Protein 4DZZ (pdb70)

Sequence (412 aa):
MKVISFLNPKGGSGKTTAVINIATALSRSGYNIAVVDTDPQMSLTNWSKAGKAAFDVFTAASEKDVYGIRKDLADYDFAIVDGAGSLSVITSAAVMVSDLVIIPVTPSPLDFSAAGSVVTVLEAQAYSRKVEARFLITRKIEMATMLNVLKESIKDTGVKAFRTAITQRQVYVKSILDGDSVFESSDGAAKGEIEILTKEIVRIFEMKVISFLNPKGGSGKTTAVINIATALSRSGYNIAVVDTDPQMSLTNWSKAGKAAFDVFTAASEKDVYGIRKDLADYDFAIVDGAGSLSVITSAAVMVSDLVIIPVTPSPLDFSAAGSVVTVLEAQAYSRKVEARFLITRKIEMATMLNVLKESIKDTGVKAFRTAITQRQVYVKSILDGDSVFESSDGAAKGEIEILTKEIVRIFE

Nearest PDB structures (foldseek):
  4dzz-assembly3_A  TM=1.005E+00  e=1.634E-41  Escherichia coli
  4e03-assembly3_A  TM=9.785E-01  e=1.106E-36  Escherichia coli
  4e07-assembly3_A  TM=9.791E-01  e=2.335E-35  Escherichia coli
  4e09-assembly1_A-2  TM=9.765E-01  e=1.209E-33  Escherichia coli
  8jmj-assembly1_B  TM=8.340E-01  e=1.882E-10  Helicobacter pylori 26695

Radius of gyration: 25.48 Å; Cα contacts (8 Å, |Δi|>4): 798; chains: 2; bounding box: 50×49×77 Å

InterPro domains:
  IPR002586 CobQ/CobB/MinD/ParA nucleotide binding domain [PF01656] (4-180)
  IPR027417 P-loop containing nucleoside triphosphate hydrolase [G3DSA:3.40.50.300] (1-206)
  IPR027417 P-loop containing nucleoside triphosphate hydrolase [SSF52540] (1-204)
  IPR050678 DNA Partitioning ATPase [PTHR13696] (1-52)

Foldseek 3Di:
DAEEEADFLDPPLCQLLLCQLLQQLCLVVPFAEEEEEAEPVCLNVVLCVLVPGSYHYHYDPDLVSLQCCCVVVVVGPYYYYRDYNDPDSNVLSSLQRHLEYEYRGELDLVRVVRSVVSLVSQVPDDPVRRHQYAYAYEQAEPVDDDSVSSVVSCVVSVHYYQPFHQYNDCLSVVQSVSSHHSVPPPPPPNSVSSNVSSVSVVVVVD/DAEEEADFLAPPLCQLLLVQLLQQLVVVVVFAEEEEEAEPVCLNVVLCVLVAGSYHYHYDPDLVSLLCCCPVVVVGPYYYYRDYNDDDPNVLSSQVRHQEYEYRHELPPVGVVRSVVVLVSQVVDDPVVGHHYAYAYEEADPPDPSVVVVQVVQVVRVHYHQPQHQYDDCLSVVQSVSSHHSVVDPDCPRSVSSNVSSVSVVVVVD

Solvent-accessible surface area: 18658 Å² total; per-residue (Å²): 63,90,0,3,0,1,3,4,27,80,54,48,2,13,19,29,31,0,0,0,0,2,0,6,6,0,22,153,80,65,67,89,6,0,0,5,1,8,28,100,132,65,56,0,10,78,18,22,154,54,67,111,32,62,16,72,43,71,59,14,95,46,63,161,71,0,108,23,3,103,176,110,7,55,135,42,56,10,0,0,0,1,4,7,51,56,87,49,87,22,11,49,0,0,6,126,12,11,38,0,0,0,0,0,3,23,21,15,27,118,40,27,87,21,0,17,31,2,9,97,52,7,93,87,41,60,198,117,161,70,23,82,14,33,0,0,26,2,115,56,31,132,20,15,51,29,10,15,23,5,111,113,34,15,168,111,31,64,19,122,35,12,181,16,16,8,19,72,46,144,20,13,81,139,7,41,140,67,4,26,3,0,18,105,37,116,41,50,55,0,49,22,19,0,72,76,1,7,121,16,1,18,144,47,55,162,63,78,0,0,0,0,2,1,28,91,56,75,2,26,16,27,34,2,0,0,2,1,0,7,5,0,21,143,72,66,70,42,1,0,0,0,1,9,22,113,126,73,42,0,5,69,20,1,148,46,32,111,9,53,0,0,0,7,23,13,9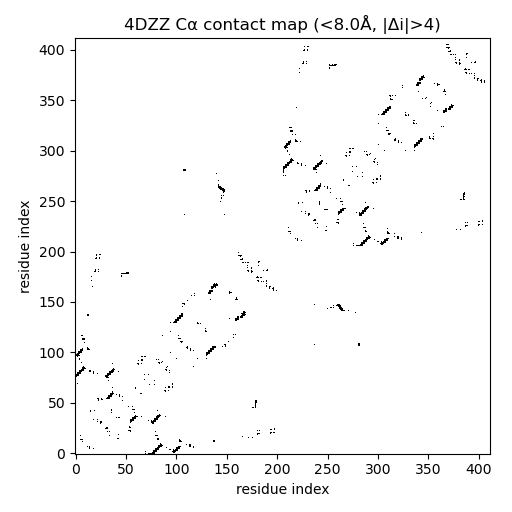6,42,61,136,13,0,108,19,0,95,180,71,1,50,50,14,58,14,0,0,0,1,1,5,46,51,86,51,88,24,9,44,0,1,9,124,12,12,38,0,0,0,0,4,0,26,36,55,90,154,6,46,81,23,0,20,33,1,11,99,48,0,86,85,51,56,221,113,194,82,16,77,6,36,0,2,6,24,34,140,90,93,163,36,104,102,1,78,89,8,65,100,31,4,146,125,32,62,6,130,31,10,189,15,16,11,22,98,60,135,24,12,82,138,7,47,146,78,7,24,2,0,18,98,37,115,36,54,57,0,52,21,22,1,81,94,0,3,136,19,0,23,169,46,53,137

Secondary structure (DSSP, 8-state):
-EEEEE--SSTTSSHHHHHHHHHHHHHHTT--EEEEE--TT-HHHHHHTTS--SSEEEE--SHHHHHTHHHHTTTSSEEEEEP-SSSSHHHHHHHHH-SEEEEEE-S-TTTHHHHHHHHHHHTTS-GGGPPEEEEEE-SB-TTEEEEHHHHHHHHHHT--B-SS--B--HHHHHHHHTT--GGGSS-HHHHHHHHHHHHHHHHHH-/-EEEEE--SSTTSSHHHHHHHHHHHHHHTT--EEEEE--TT-HHHHHGGG---SSEEEE--SHHHHHTHHHHTTTSSEEEEEP-SS-SHHHHHHHHH-SEEEEEE-S-HHHHHHHHHHHHHHTTS-TTTPPEEEEEEEES-TT-HHHHHHHHHHHHSS-PBPSS-EE--THHHHHHHTT--GGGTT-TTHHHHHHHHHHHHHHHH-

B-factor: mean 35.63, std 11.97, range [14.64, 93.08]

Structure (mmCIF, N/CA/C/O backbone):
data_4DZZ
#
_entry.id   4DZZ
#
_cell.length_a   39.500
_cell.length_b   78.300
_cell.length_c   68.500
_cell.angle_alpha   90.00
_cell.angle_beta   93.00
_cell.angle_gamma   90.00
#
_symmetry.space_group_name_H-M   'P 1 21 1'
#
loop_
_entity.id
_entity.type
_entity.pdbx_description
1 polymer 'Plasmid partitioning protein ParF'
2 non-polymer "ADENOSINE-5'-DIPHOSPHATE"
3 non-polymer 'MAGNESIUM ION'
4 water water
#
loop_
_atom_site.group_PDB
_atom_site.id
_atom_site.type_symbol
_atom_site.label_atom_id
_atom_site.label_alt_id
_atom_site.label_comp_id
_atom_site.label_asym_id
_atom_site.label_entity_id
_atom_site.label_seq_id
_atom_site.pdbx_PDB_ins_code
_atom_site.Cartn_x
_atom_site.Cartn_y
_atom_site.Cartn_z
_atom_site.occupancy
_atom_site.B_iso_or_equiv
_atom_site.auth_seq_id
_atom_site.auth_comp_id
_atom_site.auth_asym_id
_atom_site.auth_atom_id
_atom_site.pdbx_PDB_model_num
ATOM 1 N N . MET A 1 1 ? 16.395 42.751 1.660 1.00 31.48 1 MET A N 1
ATOM 2 C CA . MET A 1 1 ? 16.859 41.788 2.701 1.00 30.99 1 MET A CA 1
ATOM 3 C C . MET A 1 1 ? 16.666 42.391 4.095 1.00 31.24 1 MET A C 1
ATOM 4 O O . MET A 1 1 ? 16.831 43.593 4.288 1.00 34.34 1 MET A O 1
ATOM 9 N N . LYS A 1 2 ? 16.286 41.556 5.056 1.00 29.87 2 LYS A N 1
ATOM 10 C CA . LYS A 1 2 ? 16.091 42.024 6.427 1.00 27.24 2 LYS A CA 1
ATOM 11 C C . LYS A 1 2 ? 17.045 41.283 7.369 1.00 27.91 2 LYS A C 1
ATOM 12 O O . LYS A 1 2 ? 17.229 40.070 7.245 1.00 26.13 2 LYS A O 1
ATOM 18 N N . VAL A 1 3 ? 17.643 42.015 8.306 1.00 23.45 3 VAL A N 1
ATOM 19 C CA . VAL A 1 3 ? 18.580 41.429 9.261 1.00 23.08 3 VAL A CA 1
ATOM 20 C C . VAL A 1 3 ? 17.962 41.303 10.636 1.00 20.80 3 VAL A C 1
ATOM 21 O O . VAL A 1 3 ? 17.480 42.284 11.200 1.00 19.25 3 VAL A O 1
ATOM 25 N N . ILE A 1 4 ? 17.994 40.089 11.172 1.00 19.58 4 ILE A N 1
ATOM 26 C CA . ILE A 1 4 ? 17.447 39.803 12.491 1.00 19.36 4 ILE A CA 1
ATOM 27 C C . ILE A 1 4 ? 18.555 39.223 13.364 1.00 22.52 4 ILE A C 1
ATOM 28 O O . ILE A 1 4 ? 19.172 38.235 12.996 1.00 22.05 4 ILE A O 1
ATOM 33 N N . SER A 1 5 ? 18.809 39.834 14.516 1.00 18.96 5 SER A N 1
ATOM 34 C CA . SER A 1 5 ? 19.846 39.319 15.396 1.00 18.99 5 SER A CA 1
ATOM 35 C C . SER A 1 5 ? 19.269 38.834 16.717 1.00 19.86 5 SER A C 1
ATOM 36 O O . SER A 1 5 ? 18.323 39.423 17.249 1.00 20.49 5 SER A O 1
ATOM 39 N N . PHE A 1 6 ? 19.832 37.743 17.228 1.00 17.45 6 PHE A N 1
ATOM 40 C CA . PHE A 1 6 ? 19.425 37.173 18.511 1.00 17.98 6 PHE A CA 1
ATOM 41 C C . PHE A 1 6 ? 20.565 37.499 19.462 1.00 19.36 6 PHE A C 1
ATOM 42 O O . PHE A 1 6 ? 21.604 36.841 19.443 1.00 19.41 6 PHE A O 1
ATOM 50 N N . LEU A 1 7 ? 20.340 38.511 20.298 1.00 17.42 7 LEU A N 1
ATOM 51 C CA . LEU A 1 7 ? 21.357 39.012 21.209 1.00 20.56 7 LEU A CA 1
ATOM 52 C C . LEU A 1 7 ? 21.031 38.960 22.698 1.00 15.31 7 LEU A C 1
ATOM 53 O O . LEU A 1 7 ? 19.939 39.321 23.135 1.00 16.14 7 LEU A O 1
ATOM 58 N N . ASN A 1 8 ? 22.016 38.502 23.461 1.00 21.12 8 ASN A N 1
ATOM 59 C CA . ASN A 1 8 ? 21.967 38.408 24.913 1.00 20.19 8 ASN A CA 1
ATOM 60 C C . ASN A 1 8 ? 23.280 37.746 25.310 1.00 22.24 8 ASN A C 1
ATOM 61 O O . ASN A 1 8 ? 23.492 36.554 25.054 1.00 21.53 8 ASN A O 1
ATOM 66 N N . PRO A 1 9 ? 24.179 38.511 25.943 1.00 23.88 9 PRO A N 1
ATOM 67 C CA . PRO A 1 9 ? 25.487 38.007 26.371 1.00 27.00 9 PRO A CA 1
ATOM 68 C C . PRO A 1 9 ? 25.431 36.804 27.306 1.00 28.59 9 PRO A C 1
ATOM 69 O O . PRO A 1 9 ? 26.403 36.062 27.435 1.00 28.64 9 PRO A O 1
ATOM 73 N N . LYS A 1 10 ? 24.286 36.606 27.946 1.00 28.59 10 LYS A N 1
ATOM 74 C CA . LYS A 1 10 ? 24.107 35.502 28.877 1.00 29.88 10 LYS A CA 1
ATOM 75 C C . LYS A 1 10 ? 24.150 34.141 28.183 1.00 28.91 10 LYS A C 1
ATOM 76 O O . LYS A 1 10 ? 23.315 33.841 27.335 1.00 22.75 10 LYS A O 1
ATOM 82 N N . GLY A 1 11 ? 25.131 33.322 28.544 1.00 28.59 11 GLY A N 1
ATOM 83 C CA . GLY A 1 11 ? 25.237 31.998 27.958 1.00 24.63 11 GLY A CA 1
ATOM 84 C C . GLY A 1 11 ? 24.054 31.151 28.394 1.00 26.83 11 GLY A C 1
ATOM 85 O O . GLY A 1 11 ? 23.593 31.254 29.531 1.00 26.23 11 GLY A O 1
ATOM 86 N N . GLY A 1 12 ? 23.554 30.319 27.487 1.00 28.03 12 GLY A N 1
ATOM 87 C CA . GLY A 1 12 ? 22.416 29.481 27.816 1.00 29.95 12 GLY A CA 1
ATOM 88 C C . GLY A 1 12 ? 21.073 30.199 27.793 1.00 28.20 12 GLY A C 1
ATOM 89 O O . GLY A 1 12 ? 20.089 29.686 28.327 1.00 28.60 12 GLY A O 1
ATOM 90 N N . SER A 1 13 ? 21.015 31.384 27.190 1.00 27.63 13 SER A N 1
ATOM 91 C CA . SER A 1 13 ? 19.748 32.107 27.124 1.00 24.02 13 SER A CA 1
ATOM 92 C C . SER A 1 13 ? 18.894 31.582 25.959 1.00 25.54 13 SER A C 1
ATOM 93 O O . SER A 1 13 ? 17.740 31.985 25.787 1.00 25.22 13 SER A O 1
ATOM 96 N N . GLY A 1 14 ? 19.461 30.666 25.176 1.00 23.59 14 GLY A N 1
ATOM 97 C CA . GLY A 1 14 ? 18.733 30.056 24.074 1.00 26.08 14 GLY A CA 1
ATOM 98 C C . GLY A 1 14 ? 18.883 30.661 22.692 1.00 24.99 14 GLY A C 1
ATOM 99 O O . GLY A 1 14 ? 18.086 30.364 21.802 1.00 25.76 14 GLY A O 1
ATOM 100 N N . LYS A 1 15 ? 19.895 31.503 22.508 1.00 23.28 15 LYS A N 1
ATOM 101 C CA . LYS A 1 15 ? 20.132 32.165 21.227 1.00 23.26 15 LYS A CA 1
ATOM 102 C C . LYS A 1 15 ? 20.269 31.178 20.058 1.00 22.64 15 LYS A C 1
ATOM 103 O O . LYS A 1 15 ? 19.481 31.194 19.115 1.00 18.77 15 LYS A O 1
ATOM 109 N N . THR A 1 16 ? 21.286 30.328 20.134 1.00 19.65 16 THR A N 1
ATOM 110 C CA . THR A 1 16 ? 21.554 29.360 19.066 1.00 24.79 16 THR A CA 1
ATOM 111 C C . THR A 1 16 ? 20.396 28.401 18.796 1.00 20.95 16 THR A C 1
ATOM 112 O O . THR A 1 16 ? 20.108 28.067 17.638 1.00 21.35 16 THR A O 1
ATOM 116 N N . THR A 1 17 ? 19.748 27.951 19.865 1.00 19.81 17 THR A N 1
ATOM 117 C CA . THR A 1 17 ? 18.613 27.047 19.734 1.00 21.59 17 THR A CA 1
ATOM 118 C C . THR A 1 17 ? 17.511 27.764 18.958 1.00 23.14 17 THR A C 1
ATOM 119 O O . THR A 1 17 ? 16.922 27.205 18.035 1.00 20.40 17 THR A O 1
ATOM 123 N N . ALA A 1 18 ? 17.229 29.006 19.337 1.00 17.72 18 ALA A N 1
ATOM 124 C CA . ALA A 1 18 ? 16.193 29.775 18.656 1.00 20.86 18 ALA A CA 1
ATOM 125 C C . ALA A 1 18 ? 16.560 29.993 17.189 1.00 20.93 18 ALA A C 1
ATOM 126 O O . ALA A 1 18 ? 15.743 29.760 16.297 1.00 26.98 18 ALA A O 1
ATOM 128 N N . VAL A 1 19 ? 17.795 30.421 16.936 1.00 19.64 19 VAL A N 1
ATOM 129 C CA . VAL A 1 19 ? 18.241 30.681 15.569 1.00 20.23 19 VAL A CA 1
ATOM 130 C C . VAL A 1 19 ? 18.055 29.482 14.630 1.00 21.98 19 VAL A C 1
ATOM 131 O O . VAL A 1 19 ? 17.436 29.603 13.581 1.00 25.65 19 VAL A O 1
ATOM 135 N N . ILE A 1 20 ? 18.590 28.334 15.015 1.00 19.75 20 ILE A N 1
ATOM 136 C CA . ILE A 1 20 ? 18.478 27.123 14.204 1.00 22.34 20 ILE A CA 1
ATOM 137 C C . ILE A 1 20 ? 17.038 26.759 13.825 1.00 24.11 20 ILE A C 1
ATOM 138 O O . ILE A 1 20 ? 16.720 26.560 12.646 1.00 24.44 20 ILE A O 1
ATOM 143 N N . ASN A 1 21 ? 16.168 26.660 14.822 1.00 25.15 21 ASN A N 1
ATOM 144 C CA . ASN A 1 21 ? 14.778 26.290 14.579 1.00 25.25 21 ASN A CA 1
ATOM 145 C C . ASN A 1 21 ? 13.938 27.340 13.844 1.00 27.15 21 ASN A C 1
ATOM 146 O O . ASN A 1 21 ? 13.105 26.992 13.008 1.00 26.79 21 ASN A O 1
ATOM 151 N N . ILE A 1 22 ? 14.151 28.620 14.145 1.00 24.81 22 ILE A N 1
ATOM 152 C CA . ILE A 1 22 ? 13.399 29.679 13.475 1.00 21.88 22 ILE A CA 1
ATOM 153 C C . ILE A 1 22 ? 13.919 29.827 12.040 1.00 25.61 22 ILE A C 1
ATOM 154 O O . ILE A 1 22 ? 13.144 30.059 11.109 1.00 28.06 22 ILE A O 1
ATOM 159 N N . ALA A 1 23 ? 15.230 29.701 11.859 1.00 22.97 23 ALA A N 1
ATOM 160 C CA . ALA A 1 23 ? 15.801 29.809 10.515 1.00 22.50 23 ALA A CA 1
ATOM 161 C C . ALA A 1 23 ? 15.241 28.678 9.652 1.00 27.56 23 ALA A C 1
ATOM 162 O O . ALA A 1 23 ? 14.966 28.860 8.459 1.00 27.67 23 ALA A O 1
ATOM 164 N N . THR A 1 24 ? 15.086 27.505 10.258 1.00 26.95 24 THR A N 1
ATOM 165 C CA . THR A 1 24 ? 14.553 26.352 9.543 1.00 27.94 24 THR A CA 1
ATOM 166 C C . THR A 1 24 ? 13.086 26.588 9.197 1.00 30.61 24 THR A C 1
ATOM 167 O O . THR A 1 24 ? 12.646 26.299 8.082 1.00 30.87 24 THR A O 1
ATOM 171 N N . ALA A 1 25 ? 12.334 27.119 10.157 1.00 29.73 25 ALA A N 1
ATOM 172 C CA . ALA A 1 25 ? 10.924 27.405 9.935 1.00 31.73 25 ALA A CA 1
ATOM 173 C C . ALA A 1 25 ? 10.747 28.365 8.765 1.00 32.80 25 ALA A C 1
ATOM 174 O O . ALA A 1 25 ? 9.841 28.195 7.942 1.00 33.04 25 ALA A O 1
ATOM 176 N N . LEU A 1 26 ? 11.604 29.382 8.693 1.00 31.85 26 LEU A N 1
ATOM 177 C CA . LEU A 1 26 ? 11.522 30.356 7.611 1.00 32.10 26 LEU A CA 1
ATOM 178 C C . LEU A 1 26 ? 11.804 29.705 6.255 1.00 33.14 26 LEU A C 1
ATOM 179 O O . LEU A 1 26 ? 11.093 29.961 5.279 1.00 29.58 26 LEU A O 1
ATOM 184 N N . SER A 1 27 ? 12.836 28.863 6.198 1.00 32.82 27 SER A N 1
ATOM 185 C CA . SER A 1 27 ? 13.202 28.179 4.958 1.00 32.18 27 SER A CA 1
ATOM 186 C C . SER A 1 27 ? 12.070 27.272 4.489 1.00 34.91 27 SER A C 1
ATOM 187 O O . SER A 1 27 ? 11.785 27.192 3.293 1.00 32.94 27 SER A O 1
ATOM 190 N N . ARG A 1 28 ? 11.433 26.589 5.438 1.00 31.44 28 ARG A N 1
ATOM 191 C CA . ARG A 1 28 ? 10.326 25.690 5.126 1.00 36.09 28 ARG A CA 1
ATOM 192 C C . ARG A 1 28 ? 9.181 26.476 4.506 1.00 38.95 28 ARG A C 1
ATOM 193 O O . ARG A 1 28 ? 8.413 25.946 3.701 1.00 40.97 28 ARG A O 1
ATOM 201 N N . SER A 1 29 ? 9.071 27.745 4.883 1.00 36.07 29 SER A N 1
ATOM 202 C CA . SER A 1 29 ? 8.015 28.601 4.364 1.00 36.98 29 SER A CA 1
ATOM 203 C C . SER A 1 29 ? 8.354 29.219 3.008 1.00 41.44 29 SER A C 1
ATOM 204 O O . SER A 1 29 ? 7.580 30.015 2.471 1.00 39.04 29 SER A O 1
ATOM 207 N N . GLY A 1 30 ? 9.516 28.865 2.464 1.00 42.56 30 GLY A N 1
ATOM 208 C CA . GLY A 1 30 ? 9.892 29.377 1.157 1.00 38.94 30 GLY A CA 1
ATOM 209 C C . GLY A 1 30 ? 10.813 30.581 1.125 1.00 38.78 30 GLY A C 1
ATOM 210 O O . GLY A 1 30 ? 11.054 31.151 0.051 1.00 32.96 30 GLY A O 1
ATOM 211 N N . TYR A 1 31 ? 11.323 30.988 2.284 1.00 31.06 31 TYR A N 1
ATOM 212 C CA . TYR A 1 31 ? 12.231 32.127 2.318 1.00 34.05 31 TYR A CA 1
ATOM 213 C C . TYR A 1 31 ? 13.664 31.677 2.086 1.00 32.21 31 TYR A C 1
ATOM 214 O O . TYR A 1 31 ? 14.018 30.537 2.383 1.00 29.83 31 TYR A O 1
ATOM 223 N N . ASN A 1 32 ? 14.479 32.581 1.548 1.00 30.83 32 ASN A N 1
ATOM 224 C CA . ASN A 1 32 ? 15.891 32.306 1.306 1.00 29.24 32 ASN A CA 1
ATOM 225 C C . ASN A 1 32 ? 16.586 32.834 2.552 1.00 29.14 32 ASN A C 1
ATOM 226 O O . ASN A 1 32 ? 16.618 34.040 2.776 1.00 24.94 32 ASN A O 1
ATOM 231 N N . ILE A 1 33 ? 17.147 31.926 3.345 1.00 28.70 33 ILE A N 1
ATOM 232 C CA . ILE A 1 33 ? 17.787 32.294 4.602 1.00 28.64 33 ILE A CA 1
ATOM 233 C C . ILE A 1 33 ? 19.293 32.068 4.728 1.00 26.40 33 ILE A C 1
ATOM 234 O O . ILE A 1 33 ? 19.827 31.052 4.283 1.00 26.20 33 ILE A O 1
ATOM 239 N N . ALA A 1 34 ? 19.958 33.028 5.366 1.00 23.56 34 ALA A N 1
ATOM 240 C CA . ALA A 1 34 ? 21.388 32.968 5.641 1.00 21.72 34 ALA A CA 1
ATOM 241 C C . ALA A 1 34 ? 21.537 33.208 7.144 1.00 26.23 34 ALA A C 1
ATOM 242 O O . ALA A 1 34 ? 20.893 34.098 7.702 1.00 25.24 34 ALA A O 1
ATOM 244 N N . VAL A 1 35 ? 22.363 32.401 7.800 1.00 25.11 35 VAL A N 1
ATOM 245 C CA . VAL A 1 35 ? 22.606 32.547 9.228 1.00 27.49 35 VAL A CA 1
ATOM 246 C C . VAL A 1 35 ? 24.083 32.890 9.441 1.00 25.47 35 VAL A C 1
ATOM 247 O O . VAL A 1 35 ? 24.967 32.241 8.880 1.00 22.40 35 VAL A O 1
ATOM 251 N N . VAL A 1 36 ? 24.340 33.925 10.237 1.00 25.13 36 VAL A N 1
ATOM 252 C CA . VAL A 1 36 ? 25.696 34.356 10.527 1.00 24.14 36 VAL A CA 1
ATOM 253 C C . VAL A 1 36 ? 26.038 34.098 11.991 1.00 24.91 36 VAL A C 1
ATOM 254 O O . VAL A 1 36 ? 25.409 34.652 12.895 1.00 22.96 36 VAL A O 1
ATOM 258 N N . ASP A 1 37 ? 27.051 33.261 12.210 1.00 22.86 37 ASP A N 1
ATOM 259 C CA . ASP A 1 37 ? 27.510 32.914 13.553 1.00 23.88 37 ASP A CA 1
ATOM 260 C C . ASP A 1 37 ? 28.570 33.937 13.972 1.00 21.39 37 ASP A C 1
ATOM 261 O O . ASP A 1 37 ? 29.576 34.101 13.291 1.00 24.09 37 ASP A O 1
ATOM 266 N N . THR A 1 38 ? 28.349 34.634 15.081 1.00 21.64 38 THR A N 1
ATOM 267 C CA . THR A 1 38 ? 29.314 35.632 15.532 1.00 23.20 38 THR A CA 1
ATOM 268 C C . THR A 1 38 ? 29.952 35.218 16.845 1.00 27.05 38 THR A C 1
ATOM 269 O O . THR A 1 38 ? 30.758 35.954 17.417 1.00 29.47 38 THR A O 1
ATOM 273 N N . ASP A 1 39 ? 29.588 34.033 17.316 1.00 26.71 39 ASP A N 1
ATOM 274 C CA . ASP A 1 39 ? 30.116 33.515 18.571 1.00 30.01 39 ASP A CA 1
ATOM 275 C C . ASP A 1 39 ? 31.517 32.941 18.397 1.00 28.31 39 ASP A C 1
ATOM 276 O O . ASP A 1 39 ? 31.755 32.130 17.501 1.00 31.17 39 ASP A O 1
ATOM 281 N N . PRO A 1 40 ? 32.469 33.359 19.249 1.00 28.52 40 PRO A N 1
ATOM 282 C CA . PRO A 1 40 ? 33.846 32.859 19.168 1.00 34.25 40 PRO A CA 1
ATOM 283 C C . PRO A 1 40 ? 33.922 31.334 19.316 1.00 33.29 40 PRO A C 1
ATOM 284 O O . PRO A 1 40 ? 34.822 30.699 18.773 1.00 40.58 40 PRO A O 1
ATOM 288 N N . GLN A 1 41 ? 32.973 30.758 20.049 1.00 38.42 41 GLN A N 1
ATOM 289 C CA . GLN A 1 41 ? 32.921 29.310 20.271 1.00 39.18 41 GLN A CA 1
ATOM 290 C C . GLN A 1 41 ? 32.357 28.560 19.077 1.00 38.79 41 GLN A C 1
ATOM 291 O O . GLN A 1 41 ? 32.461 27.336 18.997 1.00 38.95 41 GLN A O 1
ATOM 297 N N . MET A 1 42 ? 31.729 29.296 18.168 1.00 34.68 42 MET A N 1
ATOM 298 C CA . MET A 1 42 ? 31.177 28.706 16.955 1.00 33.34 42 MET A CA 1
ATOM 299 C C . MET A 1 42 ? 30.206 27.544 17.159 1.00 33.78 42 MET A C 1
ATOM 300 O O . MET A 1 42 ? 30.257 26.562 16.423 1.00 32.53 42 MET A O 1
ATOM 305 N N . SER A 1 43 ? 29.310 27.652 18.136 1.00 31.83 43 SER A N 1
ATOM 306 C CA . SER A 1 43 ? 28.349 26.579 18.377 1.00 29.78 43 SER A CA 1
ATOM 307 C C . SER A 1 43 ? 27.514 26.281 17.139 1.00 30.17 43 SER A C 1
ATOM 308 O O . SER A 1 43 ? 27.361 25.129 16.755 1.00 27.51 43 SER A O 1
ATOM 311 N N . LEU A 1 44 ? 26.976 27.317 16.505 1.00 25.89 44 LEU A N 1
ATOM 312 C CA . LEU A 1 44 ? 26.142 27.107 15.325 1.00 26.78 44 LEU A CA 1
ATOM 313 C C . LEU A 1 44 ? 26.963 26.570 14.150 1.00 29.55 44 LEU A C 1
ATOM 314 O O . LEU A 1 44 ? 26.543 25.630 13.463 1.00 28.07 44 LEU A O 1
ATOM 319 N N . THR A 1 45 ? 28.128 27.171 13.928 1.00 23.38 45 THR A N 1
ATOM 320 C CA . THR A 1 45 ? 29.020 26.741 12.850 1.00 28.29 45 THR A CA 1
ATOM 321 C C . THR A 1 45 ? 29.312 25.242 12.970 1.00 28.89 45 THR A C 1
ATOM 322 O O . THR A 1 45 ? 29.177 24.495 12.001 1.00 32.88 45 THR A O 1
ATOM 326 N N . ASN A 1 46 ? 29.702 24.807 14.163 1.00 28.94 46 ASN A N 1
ATOM 327 C CA . ASN A 1 46 ? 29.995 23.398 14.383 1.00 36.68 46 ASN A CA 1
ATOM 328 C C . ASN A 1 46 ? 28.758 22.541 14.134 1.00 38.35 46 ASN A C 1
ATOM 329 O O . ASN A 1 46 ? 28.841 21.480 13.514 1.00 36.83 46 ASN A O 1
ATOM 334 N N . TRP A 1 47 ? 27.610 23.012 14.609 1.00 35.24 47 TRP A N 1
ATOM 335 C CA . TRP A 1 47 ? 26.358 22.290 14.416 1.00 32.52 47 TRP A CA 1
ATOM 336 C C . TRP A 1 47 ? 26.096 22.056 12.929 1.00 34.58 47 TRP A C 1
ATOM 337 O O . TRP A 1 47 ? 25.636 20.983 12.537 1.00 36.51 47 TRP A O 1
ATOM 348 N N . SER A 1 48 ? 26.388 23.058 12.101 1.00 34.68 48 SER A N 1
ATOM 349 C CA . SER A 1 48 ? 26.149 22.947 10.662 1.00 38.71 48 SER A CA 1
ATOM 350 C C . SER A 1 48 ? 27.151 22.046 9.947 1.00 39.91 48 SER A C 1
ATOM 351 O O . SER A 1 48 ? 26.960 21.710 8.781 1.00 35.97 48 SER A O 1
ATOM 354 N N . LYS A 1 49 ? 28.221 21.661 10.635 1.00 44.07 49 LYS A N 1
ATOM 355 C CA . LYS A 1 49 ? 29.223 20.805 10.014 1.00 48.30 49 LYS A CA 1
ATOM 356 C C . LYS A 1 49 ? 28.657 19.436 9.668 1.00 51.39 49 LYS A C 1
ATOM 357 O O . LYS A 1 49 ? 29.262 18.682 8.907 1.00 53.82 49 LYS A O 1
ATOM 363 N N . ALA A 1 50 ? 27.490 19.119 10.220 1.00 48.36 50 ALA A N 1
ATOM 364 C CA . ALA A 1 50 ? 26.847 17.846 9.932 1.00 51.45 50 ALA A CA 1
ATOM 365 C C . ALA A 1 50 ? 26.271 17.920 8.522 1.00 53.00 50 ALA A C 1
ATOM 366 O O . ALA A 1 50 ? 25.961 16.901 7.909 1.00 56.93 50 ALA A O 1
ATOM 368 N N . GLY A 1 51 ? 26.131 19.143 8.019 1.00 53.71 51 GLY A N 1
ATOM 369 C CA . GLY A 1 51 ? 25.610 19.357 6.680 1.00 50.45 51 GLY A CA 1
ATOM 370 C C . GLY A 1 51 ? 24.139 19.041 6.490 1.00 50.65 51 GLY A C 1
ATOM 371 O O . GLY A 1 51 ? 23.751 18.506 5.453 1.00 53.69 51 GLY A O 1
ATOM 372 N N . LYS A 1 52 ? 23.314 19.382 7.474 1.00 47.65 52 LYS A N 1
ATOM 373 C CA . LYS A 1 52 ? 21.885 19.107 7.386 1.00 44.39 52 LYS A CA 1
ATOM 374 C C . LYS A 1 52 ? 21.029 20.369 7.484 1.00 44.91 52 LYS A C 1
ATOM 375 O O . LYS A 1 52 ? 19.803 20.284 7.558 1.00 47.24 52 LYS A O 1
ATOM 381 N N . ALA A 1 53 ? 21.665 21.536 7.482 1.00 40.62 53 ALA A N 1
ATOM 382 C CA . ALA A 1 53 ? 20.926 22.791 7.590 1.00 37.80 53 ALA A CA 1
ATOM 383 C C . ALA A 1 53 ? 20.109 23.105 6.337 1.00 36.48 53 ALA A C 1
ATOM 384 O O . ALA A 1 53 ? 20.582 22.928 5.210 1.00 33.65 53 ALA A O 1
ATOM 386 N N . ALA A 1 54 ? 18.878 23.568 6.542 1.00 33.41 54 ALA A N 1
ATOM 387 C CA . ALA A 1 54 ? 17.992 23.923 5.437 1.00 36.25 54 ALA A CA 1
ATOM 388 C C . ALA A 1 54 ? 18.278 25.354 4.992 1.00 38.54 54 ALA A C 1
ATOM 389 O O . ALA A 1 54 ? 17.506 25.956 4.243 1.00 41.44 54 ALA A O 1
ATOM 391 N N . PHE A 1 55 ? 19.398 25.891 5.462 1.00 36.33 55 PHE A N 1
ATOM 392 C CA . PHE A 1 55 ? 19.800 27.249 5.129 1.00 31.58 55 PHE A CA 1
ATOM 393 C C . PHE A 1 55 ? 21.317 27.350 5.012 1.00 32.31 55 PHE A C 1
ATOM 394 O O . PHE A 1 55 ? 22.047 26.445 5.425 1.00 28.28 55 PHE A O 1
ATOM 402 N N . ASP A 1 56 ? 21.780 28.463 4.451 1.00 30.22 56 ASP A N 1
ATOM 403 C CA . ASP A 1 56 ? 23.205 28.711 4.272 1.00 27.65 56 ASP A CA 1
ATOM 404 C C . ASP A 1 56 ? 23.808 29.252 5.560 1.00 30.52 56 ASP A C 1
ATOM 405 O O . ASP A 1 56 ? 23.191 30.069 6.244 1.00 30.32 56 ASP A O 1
ATOM 410 N N . VAL A 1 57 ? 25.018 28.800 5.881 1.00 26.72 57 VAL A N 1
ATOM 411 C CA . VAL A 1 57 ? 25.694 29.220 7.101 1.00 23.71 57 VAL A CA 1
ATOM 412 C C . VAL A 1 57 ? 26.954 30.018 6.825 1.00 25.26 57 VAL A C 1
ATOM 413 O O . VAL A 1 57 ? 27.700 29.731 5.887 1.00 29.16 57 VAL A O 1
ATOM 417 N N . PHE A 1 58 ? 27.187 31.031 7.648 1.00 24.56 58 PHE A N 1
ATOM 418 C CA . PHE A 1 58 ? 28.352 31.884 7.508 1.00 21.92 58 PHE A CA 1
ATOM 419 C C . PHE A 1 58 ? 28.986 32.049 8.881 1.00 25.36 58 PHE A C 1
ATOM 420 O O . PHE A 1 58 ? 28.291 32.027 9.902 1.00 24.21 58 PHE A O 1
ATOM 428 N N . THR A 1 59 ? 30.307 32.185 8.914 1.00 24.70 59 THR A N 1
ATOM 429 C CA . THR A 1 59 ? 31.009 32.355 10.177 1.00 23.21 59 THR A CA 1
ATOM 430 C C . THR A 1 59 ? 31.727 33.705 10.201 1.00 26.43 59 THR A C 1
ATOM 431 O O . THR A 1 59 ? 32.670 33.923 9.438 1.00 24.88 59 THR A O 1
ATOM 435 N N . ALA A 1 60 ? 31.279 34.608 11.071 1.00 23.84 60 ALA A N 1
ATOM 436 C CA . ALA A 1 60 ? 31.908 35.925 11.176 1.00 27.64 60 ALA A CA 1
ATOM 437 C C . ALA A 1 60 ? 33.189 35.807 12.001 1.00 33.08 60 ALA A C 1
ATOM 438 O O . ALA A 1 60 ? 33.149 35.457 13.182 1.00 39.87 60 ALA A O 1
ATOM 440 N N . ALA A 1 61 ? 34.322 36.094 11.368 1.00 35.91 61 ALA A N 1
ATOM 441 C CA . ALA A 1 61 ? 35.624 36.005 12.020 1.00 38.16 61 ALA A CA 1
ATOM 442 C C . ALA A 1 61 ? 35.996 37.272 12.783 1.00 42.65 61 ALA A C 1
ATOM 443 O O . ALA A 1 61 ? 36.984 37.290 13.521 1.00 44.36 61 ALA A O 1
ATOM 445 N N . SER A 1 62 ? 35.211 38.329 12.595 1.00 35.64 62 SER A N 1
ATOM 446 C CA . SER A 1 62 ? 35.453 39.601 13.270 1.00 34.44 62 SER A CA 1
ATOM 447 C C . SER A 1 62 ? 34.277 40.517 13.004 1.00 33.32 62 SER A C 1
ATOM 448 O O . SER A 1 62 ? 33.376 40.170 12.237 1.00 32.37 62 SER A O 1
ATOM 451 N N . GLU A 1 63 ? 34.296 41.692 13.626 1.00 33.73 63 GLU A N 1
ATOM 452 C CA . GLU A 1 63 ? 33.223 42.658 13.457 1.00 32.52 63 GLU A CA 1
ATOM 453 C C . GLU A 1 63 ? 33.110 43.109 12.005 1.00 34.17 63 GLU A C 1
ATOM 454 O O . GLU A 1 63 ? 32.018 43.425 11.528 1.00 31.31 63 GLU A O 1
ATOM 460 N N . LYS A 1 64 ? 34.231 43.134 11.293 1.00 33.13 64 LYS A N 1
ATOM 461 C CA . LYS A 1 64 ? 34.197 43.542 9.895 1.00 32.02 64 LYS A CA 1
ATOM 462 C C . LYS A 1 64 ? 33.266 42.656 9.061 1.00 32.44 64 LYS A C 1
ATOM 463 O O . LYS A 1 64 ? 32.597 43.143 8.152 1.00 27.23 64 LYS A O 1
ATOM 469 N N . ASP A 1 65 ? 33.219 41.360 9.364 1.00 30.28 65 ASP A N 1
ATOM 470 C CA . ASP A 1 65 ? 32.344 40.456 8.619 1.00 28.24 65 ASP A CA 1
ATOM 471 C C . ASP A 1 65 ? 30.873 40.762 8.858 1.00 27.96 65 ASP A C 1
ATOM 472 O O . ASP A 1 65 ? 30.023 40.481 8.011 1.00 31.41 65 ASP A O 1
ATOM 477 N N . VAL A 1 66 ? 30.575 41.320 10.024 1.00 24.33 66 VAL A N 1
ATOM 478 C CA . VAL A 1 66 ? 29.206 41.672 10.374 1.00 26.93 66 VAL A CA 1
ATOM 479 C C . VAL A 1 66 ? 28.789 42.955 9.647 1.00 28.90 66 VAL A C 1
ATOM 480 O O . VAL A 1 66 ? 27.646 43.078 9.198 1.00 25.81 66 VAL A O 1
ATOM 484 N N . TYR A 1 67 ? 29.717 43.902 9.519 1.00 33.42 67 TYR A N 1
ATOM 485 C CA . TYR A 1 67 ? 29.430 45.157 8.824 1.00 31.81 67 TYR A CA 1
ATOM 486 C C . TYR A 1 67 ? 29.039 44.920 7.373 1.00 31.90 67 TYR A C 1
ATOM 487 O O . TYR A 1 67 ? 28.129 45.564 6.858 1.00 41.56 67 TYR A O 1
ATOM 496 N N . GLY A 1 68 ? 29.727 43.990 6.719 1.00 32.67 68 GLY A N 1
ATOM 497 C CA . GLY A 1 68 ? 29.452 43.710 5.325 1.00 31.12 68 GLY A CA 1
ATOM 498 C C . GLY A 1 68 ? 28.273 42.793 5.090 1.00 29.39 68 GLY A C 1
ATOM 499 O O . GLY A 1 68 ? 28.053 42.350 3.963 1.00 33.69 68 GLY A O 1
ATOM 500 N N . ILE A 1 69 ? 27.507 42.508 6.138 1.00 29.92 69 ILE A N 1
ATOM 501 C CA . ILE A 1 69 ? 26.358 41.622 6.005 1.00 30.41 69 ILE A CA 1
ATOM 502 C C . ILE A 1 69 ? 25.354 42.105 4.959 1.00 26.58 69 ILE A C 1
ATOM 503 O O . ILE A 1 69 ? 24.903 41.325 4.125 1.00 30.54 69 ILE A O 1
ATOM 508 N N . ARG A 1 70 ? 25.017 43.389 4.988 1.00 30.39 70 ARG A N 1
ATOM 509 C CA . ARG A 1 70 ? 24.047 43.931 4.037 1.00 31.21 70 ARG A CA 1
ATOM 510 C C . ARG A 1 70 ? 24.510 43.897 2.580 1.00 37.01 70 ARG A C 1
ATOM 511 O O . ARG A 1 70 ? 23.695 43.939 1.661 1.00 38.45 70 ARG A O 1
ATOM 519 N N . LYS A 1 71 ? 25.816 43.816 2.365 1.00 39.00 71 LYS A N 1
ATOM 520 C CA . LYS A 1 71 ? 26.346 43.766 1.009 1.00 41.66 71 LYS A CA 1
ATOM 521 C C . LYS A 1 71 ? 26.519 42.312 0.572 1.00 39.16 71 LYS A C 1
ATOM 522 O O . LYS A 1 71 ? 26.090 41.923 -0.514 1.00 37.13 71 LYS A O 1
ATOM 528 N N . ASP A 1 72 ? 27.141 41.518 1.438 1.00 36.33 72 ASP A N 1
ATOM 529 C CA . ASP A 1 72 ? 27.395 40.107 1.170 1.00 38.95 72 ASP A CA 1
ATOM 530 C C . ASP A 1 72 ? 26.147 39.231 1.100 1.00 33.14 72 ASP A C 1
ATOM 531 O O . ASP A 1 72 ? 26.091 38.287 0.310 1.00 31.47 72 ASP A O 1
ATOM 536 N N . LEU A 1 73 ? 25.148 39.529 1.923 1.00 31.72 73 LEU A N 1
ATOM 537 C CA . LEU A 1 73 ? 23.942 38.703 1.934 1.00 32.75 73 LEU A CA 1
ATOM 538 C C . LEU A 1 73 ? 22.696 39.409 1.383 1.00 33.64 73 LEU A C 1
ATOM 539 O O . LEU A 1 73 ? 21.562 39.057 1.719 1.00 32.33 73 LEU A O 1
ATOM 544 N N . ALA A 1 74 ? 22.910 40.390 0.512 1.00 32.80 74 ALA A N 1
ATOM 545 C CA . ALA A 1 74 ? 21.806 41.142 -0.079 1.00 35.91 74 ALA A CA 1
ATOM 546 C C . ALA A 1 74 ? 20.818 40.280 -0.869 1.00 33.98 74 ALA A C 1
ATOM 547 O O . ALA A 1 74 ? 19.646 40.639 -0.995 1.00 34.67 74 ALA A O 1
ATOM 549 N N . ASP A 1 75 ? 21.287 39.153 -1.400 1.00 38.34 75 ASP A N 1
ATOM 550 C CA . ASP A 1 75 ? 20.432 38.266 -2.190 1.00 37.78 75 ASP A CA 1
ATOM 551 C C . ASP A 1 75 ? 19.413 37.471 -1.369 1.00 33.90 75 ASP A C 1
ATOM 552 O O . ASP A 1 75 ? 18.417 36.997 -1.910 1.00 35.73 75 ASP A O 1
ATOM 557 N N . TYR A 1 76 ? 19.658 37.332 -0.070 1.00 30.62 76 TYR A N 1
ATOM 558 C CA . TYR A 1 76 ? 18.755 36.592 0.815 1.00 28.88 76 TYR A CA 1
ATOM 559 C C . TYR A 1 76 ? 17.557 37.421 1.270 1.00 30.23 76 TYR A C 1
ATOM 560 O O . TYR A 1 76 ? 17.560 38.650 1.177 1.00 32.40 76 TYR A O 1
ATOM 569 N N . ASP A 1 77 ? 16.534 36.739 1.771 1.00 30.19 77 ASP A N 1
ATOM 570 C CA . ASP A 1 77 ? 15.336 37.402 2.268 1.00 31.38 77 ASP A CA 1
ATOM 571 C C . ASP A 1 77 ? 15.592 37.863 3.702 1.00 27.42 77 ASP A C 1
ATOM 572 O O . ASP A 1 77 ? 15.202 38.961 4.095 1.00 24.75 77 ASP A O 1
ATOM 577 N N . PHE A 1 78 ? 16.252 37.004 4.474 1.00 25.51 78 PHE A N 1
ATOM 578 C CA . PHE A 1 78 ? 16.602 37.291 5.858 1.00 24.29 78 PHE A CA 1
ATOM 579 C C . PHE A 1 78 ? 18.013 36.806 6.180 1.00 25.03 78 PHE A C 1
ATOM 580 O O . PHE A 1 78 ? 18.419 35.722 5.758 1.00 23.67 78 PHE A O 1
ATOM 588 N N . ALA A 1 79 ? 18.754 37.622 6.922 1.00 21.76 79 ALA A N 1
ATOM 589 C CA . ALA A 1 79 ? 20.085 37.259 7.385 1.00 22.10 79 ALA A CA 1
ATOM 590 C C . ALA A 1 79 ? 19.897 37.226 8.910 1.00 24.25 79 ALA A C 1
ATOM 591 O O . ALA A 1 79 ? 19.606 38.253 9.527 1.00 26.77 79 ALA A O 1
ATOM 593 N N . ILE A 1 80 ? 20.033 36.045 9.508 1.00 20.03 80 ILE A N 1
ATOM 594 C CA . ILE A 1 80 ? 19.846 35.890 10.948 1.00 19.24 80 ILE A CA 1
ATOM 595 C C . ILE A 1 80 ? 21.186 35.777 11.666 1.00 25.20 80 ILE A C 1
ATOM 596 O O . ILE A 1 80 ? 21.978 34.875 11.391 1.00 22.54 80 ILE A O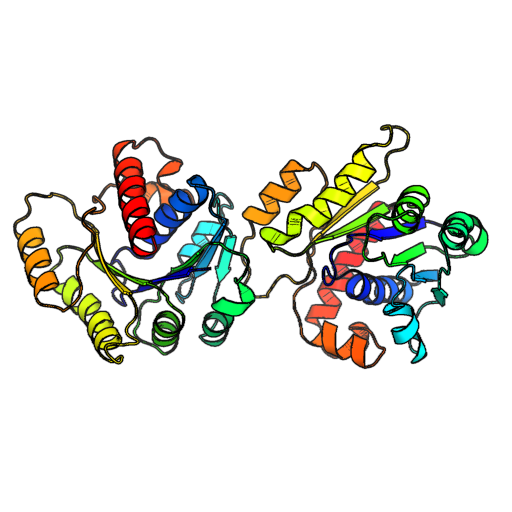 1
ATOM 601 N N . VAL A 1 81 ? 21.420 36.693 12.599 1.00 21.52 81 VAL A N 1
ATOM 602 C CA . VAL A 1 81 ? 22.662 36.727 13.358 1.00 22.75 81 VAL A CA 1
ATOM 603 C C . VAL A 1 81 ? 22.580 36.040 14.721 1.00 23.06 81 VAL A C 1
ATOM 604 O O . VAL A 1 81 ? 21.723 36.370 15.549 1.00 24.19 81 VAL A O 1
ATOM 608 N N . ASP A 1 82 ? 23.474 35.079 14.952 1.00 20.94 82 ASP A N 1
ATOM 609 C CA . ASP A 1 82 ? 23.520 34.367 16.231 1.00 19.98 82 ASP A CA 1
ATOM 610 C C . ASP A 1 82 ? 24.552 35.115 17.081 1.00 16.58 82 ASP A C 1
ATOM 611 O O . ASP A 1 82 ? 25.716 35.204 16.690 1.00 20.33 82 ASP A O 1
ATOM 616 N N . GLY A 1 83 ? 24.114 35.644 18.225 1.00 19.30 83 GLY A N 1
ATOM 617 C CA . GLY A 1 83 ? 24.974 36.440 19.094 1.00 20.89 83 GLY A CA 1
ATOM 618 C C . GLY A 1 83 ? 26.094 35.796 19.888 1.00 27.61 83 GLY A C 1
ATOM 619 O O . GLY A 1 83 ? 26.128 34.579 20.078 1.00 22.30 83 GLY A O 1
ATOM 620 N N . ALA A 1 84 ? 27.011 36.644 20.358 1.00 24.22 84 ALA A N 1
ATOM 621 C CA . ALA A 1 84 ? 28.171 36.218 21.141 1.00 29.58 84 ALA A CA 1
ATOM 622 C C . ALA A 1 84 ? 27.933 36.290 22.655 1.00 29.20 84 ALA A C 1
ATOM 623 O O . ALA A 1 84 ? 26.849 36.670 23.114 1.00 26.23 84 ALA A O 1
ATOM 625 N N . GLY A 1 85 ? 28.966 35.950 23.422 1.00 28.99 85 GLY A N 1
ATOM 626 C CA . GLY A 1 85 ? 28.849 35.933 24.869 1.00 29.33 85 GLY A CA 1
ATOM 627 C C . GLY A 1 85 ? 29.330 37.142 25.651 1.00 31.81 85 GLY A C 1
ATOM 628 O O . GLY A 1 85 ? 29.720 37.011 26.810 1.00 28.71 85 GLY A O 1
ATOM 629 N N . SER A 1 86 ? 29.297 38.319 25.037 1.00 30.51 86 SER A N 1
ATOM 630 C CA . SER A 1 86 ? 29.718 39.534 25.727 1.00 33.45 86 SER A CA 1
ATOM 631 C C . SER A 1 86 ? 29.291 40.772 24.955 1.00 28.23 86 SER A C 1
ATOM 632 O O . SER A 1 86 ? 28.988 40.701 23.771 1.00 34.42 86 SER A O 1
ATOM 635 N N . LEU A 1 87 ? 29.272 41.906 25.642 1.00 29.13 87 LEU A N 1
ATOM 636 C CA . LEU A 1 87 ? 28.903 43.171 25.025 1.00 33.05 87 LEU A CA 1
ATOM 637 C C . LEU A 1 87 ? 30.134 43.812 24.371 1.00 34.77 87 LEU A C 1
ATOM 638 O O . LEU A 1 87 ? 30.480 44.961 24.649 1.00 35.89 87 LEU A O 1
ATOM 643 N N . SER A 1 88 ? 30.791 43.059 23.500 1.00 33.65 88 SER A N 1
ATOM 644 C CA . SER A 1 88 ? 31.980 43.533 22.805 1.00 34.55 88 SER A CA 1
ATOM 645 C C . SER A 1 88 ? 31.625 44.269 21.518 1.00 30.95 88 SER A C 1
ATOM 646 O O . SER A 1 88 ? 30.465 44.581 21.259 1.00 30.97 88 SER A O 1
ATOM 649 N N . VAL A 1 89 ? 32.643 44.528 20.707 1.00 30.95 89 VAL A N 1
ATOM 650 C CA . VAL A 1 89 ? 32.464 45.227 19.439 1.00 30.28 89 VAL A CA 1
ATOM 651 C C . VAL A 1 89 ? 31.591 44.422 18.484 1.00 29.35 89 VAL A C 1
ATOM 652 O O . VAL A 1 89 ? 30.803 44.980 17.724 1.00 23.83 89 VAL A O 1
ATOM 656 N N . ILE A 1 90 ? 31.741 43.100 18.525 1.00 28.09 90 ILE A N 1
ATOM 657 C CA . ILE A 1 90 ? 30.971 42.224 17.650 1.00 28.61 90 ILE A CA 1
ATOM 658 C C . ILE A 1 90 ? 29.475 42.329 17.959 1.00 24.28 90 ILE A C 1
ATOM 659 O O . ILE A 1 90 ? 28.635 42.217 17.061 1.00 24.49 90 ILE A O 1
ATOM 664 N N . THR A 1 91 ? 29.143 42.534 19.230 1.00 22.33 91 THR A N 1
ATOM 665 C CA . THR A 1 91 ? 27.749 42.666 19.635 1.00 22.92 91 THR A CA 1
ATOM 666 C C . THR A 1 91 ? 27.180 43.990 19.146 1.00 21.87 91 THR A C 1
ATOM 667 O O . THR A 1 91 ? 26.062 44.037 18.621 1.00 21.22 91 THR A O 1
ATOM 671 N N . SER A 1 92 ? 27.951 45.065 19.311 1.00 20.76 92 SER A N 1
ATOM 672 C CA . SER A 1 92 ? 27.515 46.378 18.851 1.00 23.19 92 SER A CA 1
ATOM 673 C C . SER A 1 92 ? 27.347 46.347 17.334 1.00 22.31 92 SER A C 1
ATOM 674 O O . SER A 1 92 ? 26.415 46.946 16.790 1.00 25.95 92 SER A O 1
ATOM 677 N N . ALA A 1 93 ? 28.246 45.646 16.649 1.00 20.92 93 ALA A N 1
ATOM 678 C CA . ALA A 1 93 ? 28.172 45.547 15.192 1.00 23.28 93 ALA A CA 1
ATOM 679 C C . ALA A 1 93 ? 26.834 44.919 14.801 1.00 24.62 93 ALA A C 1
ATOM 680 O O . ALA A 1 93 ? 26.166 45.383 13.878 1.00 20.18 93 ALA A O 1
ATOM 682 N N . ALA A 1 94 ? 26.444 43.874 15.527 1.00 25.27 94 ALA A N 1
ATOM 683 C CA . ALA A 1 94 ? 25.184 43.180 15.255 1.00 28.70 94 ALA A CA 1
ATOM 684 C C . ALA A 1 94 ? 23.991 44.127 15.404 1.00 24.35 94 ALA A C 1
ATOM 685 O O . ALA A 1 94 ? 23.056 44.106 14.592 1.00 25.39 94 ALA A O 1
ATOM 687 N N . VAL A 1 95 ? 24.019 44.951 16.445 1.00 22.51 95 VAL A N 1
ATOM 688 C CA . VAL A 1 95 ? 22.937 45.898 16.679 1.00 24.78 95 VAL A CA 1
ATOM 689 C C . VAL A 1 95 ? 22.827 46.895 15.526 1.00 20.67 95 VAL A C 1
ATOM 690 O O . VAL A 1 95 ? 21.742 47.132 15.003 1.00 24.87 95 VAL A O 1
ATOM 694 N N . MET A 1 96 ? 23.958 47.466 15.126 1.00 26.00 96 MET A N 1
ATOM 695 C CA . MET A 1 96 ? 23.988 48.451 14.049 1.00 29.70 96 MET A CA 1
ATOM 696 C C . MET A 1 96 ? 23.472 47.967 12.686 1.00 28.03 96 MET A C 1
ATOM 697 O O . MET A 1 96 ? 22.859 48.743 11.955 1.00 26.86 96 MET A O 1
ATOM 702 N N . VAL A 1 97 ? 23.708 46.703 12.332 1.00 25.56 97 VAL A N 1
ATOM 703 C CA . VAL A 1 97 ? 23.241 46.209 11.029 1.00 26.65 97 VAL A CA 1
ATOM 704 C C . VAL A 1 97 ? 21.861 45.550 11.064 1.00 24.57 97 VAL A C 1
ATOM 705 O O . VAL A 1 97 ? 21.353 45.105 10.029 1.00 26.31 97 VAL A O 1
ATOM 709 N N . SER A 1 98 ? 21.255 45.496 12.249 1.00 22.42 98 SER A N 1
ATOM 710 C CA . SER A 1 98 ? 19.951 44.860 12.425 1.00 22.42 98 SER A CA 1
ATOM 711 C C . SER A 1 98 ? 18.735 45.689 12.040 1.00 27.12 98 SER A C 1
ATOM 712 O O . SER A 1 98 ? 18.749 46.917 12.117 1.00 28.38 98 SER A O 1
ATOM 715 N N . ASP A 1 99 ? 17.684 44.988 11.627 1.00 24.67 99 ASP A N 1
ATOM 716 C CA . ASP A 1 99 ? 16.405 45.610 11.313 1.00 27.41 99 ASP A CA 1
ATOM 717 C C . ASP A 1 99 ? 15.505 45.221 12.483 1.00 26.04 99 ASP A C 1
ATOM 718 O O . ASP A 1 99 ? 14.503 45.873 12.767 1.00 25.24 99 ASP A O 1
ATOM 723 N N . LEU A 1 100 ? 15.881 44.132 13.147 1.00 23.56 100 LEU A N 1
ATOM 724 C CA . LEU A 1 100 ? 15.138 43.642 14.302 1.00 19.42 100 LEU A CA 1
ATOM 725 C C . LEU A 1 100 ? 16.085 42.916 15.248 1.00 23.21 100 LEU A C 1
ATOM 726 O O . LEU A 1 100 ? 16.867 42.054 14.827 1.00 20.11 100 LEU A O 1
ATOM 731 N N . VAL A 1 101 ? 16.021 43.283 16.522 1.00 21.84 101 VAL A N 1
ATOM 732 C CA . VAL A 1 101 ? 16.832 42.646 17.541 1.00 20.25 101 VAL A CA 1
ATOM 733 C C . VAL A 1 101 ? 15.905 41.837 18.437 1.00 24.81 101 VAL A C 1
ATOM 734 O O . VAL A 1 101 ? 14.951 42.364 19.016 1.00 20.86 101 VAL A O 1
ATOM 738 N N . ILE A 1 102 ? 16.179 40.543 18.527 1.00 21.01 102 ILE A N 1
ATOM 739 C CA . ILE A 1 102 ? 15.396 39.661 19.366 1.00 20.48 102 ILE A CA 1
ATOM 740 C C . ILE A 1 102 ? 16.273 39.343 20.562 1.00 24.30 102 ILE A C 1
ATOM 741 O O . ILE A 1 102 ? 17.440 38.979 20.412 1.00 23.22 102 ILE A O 1
ATOM 746 N N . ILE A 1 103 ? 15.709 39.505 21.750 1.00 20.82 103 ILE A N 1
ATOM 747 C CA . ILE A 1 103 ? 16.446 39.247 22.974 1.00 22.38 103 ILE A CA 1
ATOM 748 C C . ILE A 1 103 ? 15.900 38.017 23.676 1.00 21.99 103 ILE A C 1
ATOM 749 O O . ILE A 1 103 ? 14.879 38.083 24.369 1.00 23.25 103 ILE A O 1
ATOM 754 N N . PRO A 1 104 ? 16.555 36.864 23.473 1.00 24.65 104 PRO A N 1
ATOM 755 C CA . PRO A 1 104 ? 16.105 35.633 24.120 1.00 26.70 104 PRO A CA 1
ATOM 756 C C . PRO A 1 104 ? 16.351 35.834 25.609 1.00 25.58 104 PRO A C 1
ATOM 757 O O . PRO A 1 104 ? 17.420 36.304 26.010 1.00 25.92 104 PRO A O 1
ATOM 761 N N . VAL A 1 105 ? 15.363 35.503 26.426 1.00 25.76 105 VAL A N 1
ATOM 762 C CA . VAL A 1 105 ? 15.499 35.653 27.869 1.00 26.35 105 VAL A CA 1
ATOM 763 C C . VAL A 1 105 ? 14.676 34.564 28.557 1.00 25.93 105 VAL A C 1
ATOM 764 O O . VAL A 1 105 ? 13.569 34.234 28.113 1.00 22.89 105 VAL A O 1
ATOM 768 N N . THR A 1 106 ? 15.229 33.971 29.610 1.00 21.20 106 THR A N 1
ATOM 769 C CA . THR A 1 106 ? 14.502 32.924 30.328 1.00 27.66 106 THR A CA 1
ATOM 770 C C . THR A 1 106 ? 13.761 33.589 31.482 1.00 22.83 106 THR A C 1
ATOM 771 O O . THR A 1 106 ? 13.974 34.770 31.758 1.00 21.14 106 THR A O 1
ATOM 775 N N . PRO A 1 107 ? 12.868 32.847 32.154 1.00 21.13 107 PRO A N 1
ATOM 776 C CA . PRO A 1 107 ? 12.086 33.368 33.283 1.00 23.68 107 PRO A CA 1
ATOM 777 C C . PRO A 1 107 ? 12.897 33.585 34.557 1.00 24.47 107 PRO A C 1
ATOM 778 O O . PRO A 1 107 ? 12.351 34.003 35.577 1.00 28.63 107 PRO A O 1
ATOM 782 N N . SER A 1 108 ? 14.192 33.295 34.502 1.00 23.61 108 SER A N 1
ATOM 783 C CA . SER A 1 108 ? 15.038 33.460 35.679 1.00 25.68 108 SER A CA 1
ATOM 784 C C . SER A 1 108 ? 15.100 34.896 36.167 1.00 28.95 108 SER A C 1
ATOM 785 O O . SER A 1 108 ? 15.571 35.785 35.460 1.00 29.83 108 SER A O 1
ATOM 788 N N . PRO A 1 109 ? 14.620 35.151 37.392 1.00 25.48 109 PRO A N 1
ATOM 789 C CA . PRO A 1 109 ? 14.674 36.527 37.888 1.00 31.89 109 PRO A CA 1
ATOM 790 C C . PRO A 1 109 ? 16.119 37.007 38.060 1.00 31.17 109 PRO A C 1
ATOM 791 O O . PRO A 1 109 ? 16.405 38.200 37.952 1.00 33.62 109 PRO A O 1
ATOM 795 N N . LEU A 1 110 ? 17.036 36.078 38.300 1.00 25.16 110 LEU A N 1
ATOM 796 C CA . LEU A 1 110 ? 18.432 36.462 38.494 1.00 32.61 110 LEU A CA 1
ATOM 797 C C . LEU A 1 110 ? 19.209 36.767 37.217 1.00 29.72 110 LEU A C 1
ATOM 798 O O . LEU A 1 110 ? 20.184 37.517 37.253 1.00 29.42 110 LEU A O 1
ATOM 803 N N . ASP A 1 111 ? 18.785 36.198 36.094 1.00 24.48 111 ASP A N 1
ATOM 804 C CA . ASP A 1 111 ? 19.484 36.430 34.835 1.00 26.27 111 ASP A CA 1
ATOM 805 C C . ASP A 1 111 ? 18.881 37.507 33.940 1.00 28.14 111 ASP A C 1
ATOM 806 O O . ASP A 1 111 ? 19.407 37.775 32.863 1.00 25.36 111 ASP A O 1
ATOM 811 N N . PHE A 1 112 ? 17.791 38.127 34.368 1.00 24.53 112 PHE A N 1
ATOM 812 C CA . PHE A 1 112 ? 17.178 39.138 33.521 1.00 29.22 112 PHE A CA 1
ATOM 813 C C . PHE A 1 112 ? 18.112 40.303 33.214 1.00 28.00 112 PHE A C 1
ATOM 814 O O . PHE A 1 112 ? 18.080 40.842 32.109 1.00 27.51 112 PHE A O 1
ATOM 822 N N . SER A 1 113 ? 18.942 40.681 34.184 1.00 27.23 113 SER A N 1
ATOM 823 C CA . SER A 1 113 ? 19.865 41.805 34.008 1.00 27.53 113 SER A CA 1
ATOM 824 C C . SER A 1 113 ? 20.696 41.731 32.725 1.00 27.23 113 SER A C 1
ATOM 825 O O . SER A 1 113 ? 21.025 42.760 32.129 1.00 27.29 113 SER A O 1
ATOM 828 N N . ALA A 1 114 ? 21.040 40.521 32.298 1.00 24.42 114 ALA A N 1
ATOM 829 C CA . ALA A 1 114 ? 21.821 40.350 31.073 1.00 22.89 114 ALA A CA 1
ATOM 830 C C . ALA A 1 114 ? 21.005 40.830 29.869 1.00 22.66 114 ALA A C 1
ATOM 831 O O . ALA A 1 114 ? 21.496 41.590 29.032 1.00 24.83 114 ALA A O 1
ATOM 833 N N . ALA A 1 115 ? 19.758 40.378 29.783 1.00 21.52 115 ALA A N 1
ATOM 834 C CA . ALA A 1 115 ? 18.872 40.774 28.690 1.00 22.48 115 ALA A CA 1
ATOM 835 C C . ALA A 1 115 ? 18.640 42.283 28.721 1.00 27.54 115 ALA A C 1
ATOM 836 O O . ALA A 1 115 ? 18.537 42.934 27.672 1.00 24.76 115 ALA A O 1
ATOM 838 N N . GLY A 1 116 ? 18.543 42.828 29.930 1.00 26.41 116 GLY A N 1
ATOM 839 C CA . GLY A 1 116 ? 18.327 44.255 30.092 1.00 27.38 116 GLY A CA 1
ATOM 840 C C . GLY A 1 116 ? 19.521 45.068 29.632 1.00 28.09 116 GLY A C 1
ATOM 841 O O . GLY A 1 116 ? 19.374 46.233 29.244 1.00 28.49 116 GLY A O 1
ATOM 842 N N . SER A 1 117 ? 20.709 44.469 29.667 1.00 25.92 117 SER A N 1
ATOM 843 C CA . SER A 1 117 ? 21.902 45.180 29.234 1.00 27.01 117 SER A CA 1
ATOM 844 C C . SER A 1 117 ? 21.851 45.417 27.728 1.00 27.32 117 SER A C 1
ATOM 845 O O . SER A 1 117 ? 22.394 46.405 27.232 1.00 24.84 117 SER A O 1
ATOM 848 N N . VAL A 1 118 ? 21.182 44.530 26.999 1.00 25.78 118 VAL A N 1
ATOM 849 C CA . VAL A 1 118 ? 21.075 44.708 25.556 1.00 20.69 118 VAL A CA 1
ATOM 850 C C . VAL A 1 118 ? 20.096 45.847 25.273 1.00 26.64 118 VAL A C 1
ATOM 851 O O . VAL A 1 118 ? 20.297 46.627 24.340 1.00 22.68 118 VAL A O 1
ATOM 855 N N . VAL A 1 119 ? 19.038 45.942 26.078 1.00 24.10 119 VAL A N 1
ATOM 856 C CA . VAL A 1 119 ? 18.052 47.007 25.901 1.00 23.93 119 VAL A CA 1
ATOM 857 C C . VAL A 1 119 ? 18.722 48.363 26.098 1.00 25.37 119 VAL A C 1
ATOM 858 O O . VAL A 1 119 ? 18.405 49.329 25.403 1.00 26.28 119 VAL A O 1
ATOM 862 N N . THR A 1 120 ? 19.653 48.426 27.045 1.00 24.39 120 THR A N 1
ATOM 863 C CA . THR A 1 120 ? 20.362 49.663 27.341 1.00 28.82 120 THR A CA 1
ATOM 864 C C . THR A 1 120 ? 21.109 50.143 26.109 1.00 31.59 120 THR A C 1
ATOM 865 O O . THR A 1 120 ? 21.109 51.333 25.800 1.00 32.99 120 THR A O 1
ATOM 869 N N . VAL A 1 121 ? 21.745 49.220 25.397 1.00 29.92 121 VAL A N 1
ATOM 870 C CA . VAL A 1 121 ? 22.461 49.601 24.193 1.00 28.09 121 VAL A CA 1
ATOM 871 C C . VAL A 1 121 ? 21.458 50.131 23.163 1.00 30.62 121 VAL A C 1
ATOM 872 O O . VAL A 1 121 ? 21.646 51.220 22.615 1.00 30.12 121 VAL A O 1
ATOM 876 N N . LEU A 1 122 ? 20.389 49.372 22.921 1.00 28.02 122 LEU A N 1
ATOM 877 C CA . LEU A 1 122 ? 19.364 49.764 21.952 1.00 29.94 122 LEU A CA 1
ATOM 878 C C . LEU A 1 122 ? 18.739 51.114 22.251 1.00 32.15 122 LEU A C 1
ATOM 879 O O . LEU A 1 122 ? 18.464 51.896 21.342 1.00 37.54 122 LEU A O 1
ATOM 884 N N . GLU A 1 123 ? 18.509 51.382 23.529 1.00 35.17 123 GLU A N 1
ATOM 885 C CA . GLU A 1 123 ? 17.883 52.627 23.947 1.00 38.35 123 GLU A CA 1
ATOM 886 C C . GLU A 1 123 ? 18.792 53.845 23.758 1.00 40.83 123 GLU A C 1
ATOM 887 O O . GLU A 1 123 ? 18.345 54.980 23.927 1.00 39.99 123 GLU A O 1
ATOM 893 N N . ALA A 1 124 ? 20.055 53.614 23.402 1.00 38.34 124 ALA A N 1
ATOM 894 C CA . ALA A 1 124 ? 21.018 54.707 23.215 1.00 40.30 124 ALA A CA 1
ATOM 895 C C . ALA A 1 124 ? 20.878 55.447 21.886 1.00 41.62 124 ALA A C 1
ATOM 896 O O . ALA A 1 124 ? 21.289 56.606 21.767 1.00 41.09 124 ALA A O 1
ATOM 898 N N . GLN A 1 125 ? 20.315 54.774 20.888 1.00 39.32 125 GLN A N 1
ATOM 899 C CA . GLN A 1 125 ? 20.134 55.372 19.570 1.00 44.04 125 GLN A CA 1
ATOM 900 C C . GLN A 1 125 ? 18.958 56.338 19.527 1.00 38.83 125 GLN A C 1
ATOM 901 O O . GLN A 1 125 ? 18.034 56.238 20.329 1.00 40.35 125 GLN A O 1
ATOM 907 N N . ALA A 1 126 ? 18.997 57.273 18.582 1.00 45.99 126 ALA A N 1
ATOM 908 C CA . ALA A 1 126 ? 17.927 58.255 18.430 1.00 45.10 126 ALA A CA 1
ATOM 909 C C . ALA A 1 126 ? 16.671 57.576 17.891 1.00 47.61 126 ALA A C 1
ATOM 910 O O . ALA A 1 126 ? 16.758 56.564 17.202 1.00 45.09 126 ALA A O 1
ATOM 912 N N . TYR A 1 127 ? 15.504 58.132 18.210 1.00 52.80 127 TYR A N 1
ATOM 913 C CA . TYR A 1 127 ? 14.242 57.560 17.749 1.00 56.52 127 TYR A CA 1
ATOM 914 C C . TYR A 1 127 ? 14.187 57.346 16.241 1.00 54.83 127 TYR A C 1
ATOM 915 O O . TYR A 1 127 ? 13.620 56.363 15.769 1.00 56.88 127 TYR A O 1
ATOM 924 N N . SER A 1 128 ? 14.782 58.262 15.487 1.00 54.45 128 SER A N 1
ATOM 925 C CA . SER A 1 128 ? 14.782 58.166 14.032 1.00 54.73 128 SER A CA 1
ATOM 926 C C . SER A 1 128 ? 15.694 57.054 13.529 1.00 53.51 128 SER A C 1
ATOM 927 O O . SER A 1 128 ? 15.682 56.715 12.345 1.00 54.78 128 SER A O 1
ATOM 930 N N . ARG A 1 129 ? 16.485 56.487 14.430 1.00 49.82 129 ARG A N 1
ATOM 931 C CA . ARG A 1 129 ? 17.398 55.412 14.062 1.00 50.20 129 ARG A CA 1
ATOM 932 C C . ARG A 1 129 ? 17.152 54.160 14.902 1.00 47.54 129 ARG A C 1
ATOM 933 O O . ARG A 1 129 ? 17.864 53.164 14.764 1.00 46.65 129 ARG A O 1
ATOM 941 N N . LYS A 1 130 ? 16.142 54.219 15.767 1.00 46.93 130 LYS A N 1
ATOM 942 C CA . LYS A 1 130 ? 15.788 53.106 16.647 1.00 45.85 130 LYS A CA 1
ATOM 943 C C . LYS A 1 130 ? 15.525 51.810 15.888 1.00 38.57 130 LYS A C 1
ATOM 944 O O . LYS A 1 130 ? 14.806 51.797 14.894 1.00 38.69 130 LYS A O 1
ATOM 950 N N . VAL A 1 131 ? 16.112 50.717 16.361 1.00 34.14 131 VAL A N 1
ATOM 951 C CA . VAL A 1 131 ? 15.905 49.425 15.724 1.00 31.11 131 VAL A CA 1
ATOM 952 C C . VAL A 1 131 ? 14.698 48.764 16.392 1.00 26.96 131 VAL A C 1
ATOM 953 O O . VAL A 1 131 ? 14.455 48.966 17.581 1.00 27.46 131 VAL A O 1
ATOM 957 N N . GLU A 1 132 ? 13.927 48.003 15.622 1.00 27.09 132 GLU A N 1
ATOM 958 C CA . GLU A 1 132 ? 12.754 47.303 16.148 1.00 26.63 132 GLU A CA 1
ATOM 959 C C . GLU A 1 132 ? 13.312 46.261 17.117 1.00 26.54 132 GLU A C 1
ATOM 960 O O . GLU A 1 132 ? 14.367 45.691 16.854 1.00 26.20 132 GLU A O 1
ATOM 966 N N . ALA A 1 133 ? 12.623 46.012 18.229 1.00 25.18 133 ALA A N 1
ATOM 967 C CA . ALA A 1 133 ? 13.114 45.046 19.210 1.00 23.48 133 ALA A CA 1
ATOM 968 C C . ALA A 1 133 ? 12.014 44.270 19.912 1.00 23.43 133 ALA A C 1
ATOM 969 O O . ALA A 1 133 ? 10.914 44.780 20.134 1.00 28.03 133 ALA A O 1
ATOM 971 N N . ARG A 1 134 ? 12.310 43.025 20.260 1.00 23.45 134 ARG A N 1
ATOM 972 C CA . ARG A 1 134 ? 11.348 42.179 20.953 1.00 23.07 134 ARG A CA 1
ATOM 973 C C . ARG A 1 134 ? 12.080 41.229 21.875 1.00 24.73 134 ARG A C 1
ATOM 974 O O . ARG A 1 134 ? 13.229 40.856 21.620 1.00 23.57 134 ARG A O 1
ATOM 982 N N . PHE A 1 135 ? 11.413 40.858 22.960 1.00 23.35 135 PHE A N 1
ATOM 983 C CA . PHE A 1 135 ? 11.958 39.877 23.877 1.00 23.13 135 PHE A CA 1
ATOM 984 C C . PHE A 1 135 ? 11.382 38.555 23.377 1.00 22.47 135 PHE A C 1
ATOM 985 O O . PHE A 1 135 ? 10.281 38.526 22.838 1.00 20.27 135 PHE A O 1
ATOM 993 N N . LEU A 1 136 ? 12.126 37.471 23.540 1.00 22.48 136 LEU A N 1
ATOM 994 C CA . LEU A 1 136 ? 11.625 36.157 23.160 1.00 19.57 136 LEU A CA 1
ATOM 995 C C . LEU A 1 136 ? 11.857 35.320 24.416 1.00 25.24 136 LEU A C 1
ATOM 996 O O . LEU A 1 136 ? 13.004 35.096 24.815 1.00 21.75 136 LEU A O 1
ATOM 1001 N N . ILE A 1 137 ? 10.769 34.905 25.064 1.00 25.36 137 ILE A N 1
ATOM 1002 C CA . ILE A 1 137 ? 10.866 34.103 26.283 1.00 22.46 137 ILE A CA 1
ATOM 1003 C C . ILE A 1 137 ? 11.274 32.675 25.913 1.00 21.19 137 ILE A C 1
ATOM 1004 O O . ILE A 1 137 ? 10.612 32.025 25.109 1.00 24.95 137 ILE A O 1
ATOM 1009 N N . THR A 1 138 ? 12.363 32.193 26.503 1.00 22.86 138 THR A N 1
ATOM 1010 C CA . THR A 1 138 ? 12.868 30.851 26.202 1.00 25.37 138 THR A CA 1
ATOM 1011 C C . THR A 1 138 ? 13.069 29.985 27.441 1.00 26.72 138 THR A C 1
ATOM 1012 O O . THR A 1 138 ? 13.101 30.478 28.560 1.00 25.88 138 THR A O 1
ATOM 1016 N N . ARG A 1 139 ? 13.234 28.686 27.210 1.00 27.48 139 ARG A N 1
ATOM 1017 C CA . ARG A 1 139 ? 13.457 27.722 28.278 1.00 23.37 139 ARG A CA 1
ATOM 1018 C C . ARG A 1 139 ? 12.391 27.825 29.371 1.00 26.00 139 ARG A C 1
ATOM 1019 O O . ARG A 1 139 ? 12.678 27.676 30.555 1.00 23.21 139 ARG A O 1
ATOM 1027 N N . LYS A 1 140 ? 11.155 28.080 28.959 1.00 22.26 140 LYS A N 1
ATOM 1028 C CA . LYS A 1 140 ? 10.040 28.171 29.898 1.00 25.01 140 LYS A CA 1
ATOM 1029 C C . LYS A 1 140 ? 9.570 26.747 30.202 1.00 25.81 140 LYS A C 1
ATOM 1030 O O . LYS A 1 140 ? 9.102 26.044 29.308 1.00 27.70 140 LYS A O 1
ATOM 1036 N N . ILE A 1 141 ? 9.701 26.317 31.455 1.00 27.15 141 ILE A N 1
ATOM 1037 C CA . ILE A 1 141 ? 9.288 24.959 31.813 1.00 29.83 141 ILE A CA 1
ATOM 1038 C C . ILE A 1 141 ? 7.792 24.761 31.572 1.00 28.08 141 ILE A C 1
ATOM 1039 O O . ILE A 1 141 ? 7.006 25.705 31.673 1.00 27.40 141 ILE A O 1
ATOM 1044 N N . GLU A 1 142 ? 7.401 23.528 31.263 1.00 29.59 142 GLU A N 1
ATOM 1045 C CA . GLU A 1 142 ? 6.004 23.224 30.976 1.00 32.67 142 GLU A CA 1
ATOM 1046 C C . GLU A 1 142 ? 4.984 23.531 32.064 1.00 29.19 142 GLU A C 1
ATOM 1047 O O . GLU A 1 142 ? 3.886 23.997 31.759 1.00 27.05 142 GLU A O 1
ATOM 1053 N N . MET A 1 143 ? 5.329 23.289 33.325 1.00 27.96 143 MET A N 1
ATOM 1054 C CA . MET A 1 143 ? 4.371 23.539 34.397 1.00 28.00 143 MET A CA 1
ATOM 1055 C C . MET A 1 143 ? 4.133 25.017 34.705 1.00 29.79 143 MET A C 1
ATOM 1056 O O . MET A 1 143 ? 3.291 25.357 35.544 1.00 25.21 143 MET A O 1
ATOM 1061 N N . ALA A 1 144 ? 4.862 25.898 34.024 1.00 28.62 144 ALA A N 1
ATOM 1062 C CA . ALA A 1 144 ? 4.699 27.337 34.230 1.00 28.65 144 ALA A CA 1
ATOM 1063 C C . ALA A 1 144 ? 3.293 27.758 33.806 1.00 30.50 144 ALA A C 1
ATOM 1064 O O . ALA A 1 144 ? 2.856 27.454 32.700 1.00 30.13 144 ALA A O 1
ATOM 1066 N N . THR A 1 145 ? 2.600 28.473 34.685 1.00 25.48 145 THR A N 1
ATOM 1067 C CA . THR A 1 145 ? 1.241 28.923 34.410 1.00 29.28 145 THR A CA 1
ATOM 1068 C C . THR A 1 145 ? 1.153 30.435 34.266 1.00 31.59 145 THR A C 1
ATOM 1069 O O . THR A 1 145 ? 0.462 30.938 33.389 1.00 30.55 145 THR A O 1
ATOM 1073 N N . MET A 1 146 ? 1.852 31.161 35.131 1.00 31.92 146 MET A N 1
ATOM 1074 C CA . MET A 1 146 ? 1.834 32.622 35.090 1.00 34.15 146 MET A CA 1
ATOM 1075 C C . MET A 1 146 ? 3.149 33.218 35.583 1.00 35.15 146 MET A C 1
ATOM 1076 O O . MET A 1 146 ? 3.478 33.112 36.763 1.00 35.59 146 MET A O 1
ATOM 1081 N N . LEU A 1 147 ? 3.891 33.853 34.679 1.00 30.17 147 LEU A N 1
ATOM 1082 C CA . LEU A 1 147 ? 5.178 34.449 35.023 1.00 29.69 147 LEU A CA 1
ATOM 1083 C C . LEU A 1 147 ? 5.065 35.961 35.212 1.00 32.53 147 LEU A C 1
ATOM 1084 O O . LEU A 1 147 ? 5.530 36.738 34.378 1.00 26.40 147 LEU A O 1
ATOM 1089 N N . ASN A 1 148 ? 4.458 36.370 36.322 1.00 29.10 148 ASN A N 1
ATOM 1090 C CA . ASN A 1 148 ? 4.269 37.783 36.626 1.00 30.62 148 ASN A CA 1
ATOM 1091 C C . ASN A 1 148 ? 5.558 38.532 36.926 1.00 29.58 148 ASN A C 1
ATOM 1092 O O . ASN A 1 148 ? 5.655 39.732 36.681 1.00 26.29 148 ASN A O 1
ATOM 1097 N N . VAL A 1 149 ? 6.549 37.831 37.465 1.00 26.87 149 VAL A N 1
ATOM 1098 C CA . VAL A 1 149 ? 7.812 38.474 37.790 1.00 23.61 149 VAL A CA 1
ATOM 1099 C C . VAL A 1 149 ? 8.506 38.878 36.485 1.00 28.94 149 VAL A C 1
ATOM 1100 O O . VAL A 1 149 ? 8.921 40.028 36.317 1.00 28.68 149 VAL A O 1
ATOM 1104 N N . LEU A 1 150 ? 8.609 37.9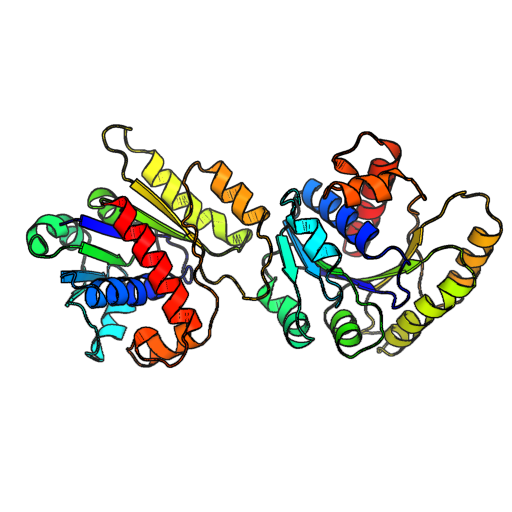28 35.558 1.00 24.04 150 LEU A N 1
ATOM 1105 C CA . LEU A 1 150 ? 9.221 38.185 34.256 1.00 26.14 150 LEU A CA 1
ATOM 1106 C C . LEU A 1 150 ? 8.425 39.257 33.508 1.00 23.08 150 LEU A C 1
ATOM 1107 O O . LEU A 1 150 ? 8.992 40.135 32.865 1.00 26.26 150 LEU A O 1
ATOM 1112 N N . LYS A 1 151 ? 7.103 39.169 33.594 1.00 30.59 151 LYS A N 1
ATOM 1113 C CA . LYS A 1 151 ? 6.230 40.127 32.934 1.00 33.47 151 LYS A CA 1
ATOM 1114 C C . LYS A 1 151 ? 6.515 41.549 33.404 1.00 32.14 151 LYS A C 1
ATOM 1115 O O . LYS A 1 151 ? 6.597 42.468 32.595 1.00 31.88 151 LYS A O 1
ATOM 1121 N N . GLU A 1 152 ? 6.661 41.731 34.711 1.00 30.94 152 GLU A N 1
ATOM 1122 C CA . GLU A 1 152 ? 6.920 43.061 35.249 1.00 32.56 152 GLU A CA 1
ATOM 1123 C C . GLU A 1 152 ? 8.263 43.598 34.771 1.00 32.11 152 GLU A C 1
ATOM 1124 O O . GLU A 1 152 ? 8.368 44.763 34.376 1.00 31.62 152 GLU A O 1
ATOM 1130 N N . SER A 1 153 ? 9.288 42.751 34.818 1.00 28.07 153 SER A N 1
ATOM 1131 C CA . SER A 1 153 ? 10.624 43.144 34.383 1.00 29.97 153 SER A CA 1
ATOM 1132 C C . SER A 1 153 ? 10.615 43.597 32.922 1.00 31.57 153 SER A C 1
ATOM 1133 O O . SER A 1 153 ? 11.227 44.612 32.571 1.00 32.92 153 SER A O 1
ATOM 1136 N N . ILE A 1 154 ? 9.916 42.845 32.078 1.00 29.96 154 ILE A N 1
ATOM 1137 C CA . ILE A 1 154 ? 9.809 43.171 30.658 1.00 27.81 154 ILE A CA 1
ATOM 1138 C C . ILE A 1 154 ? 9.056 44.493 30.485 1.00 28.79 154 ILE A C 1
ATOM 1139 O O . ILE A 1 154 ? 9.492 45.378 29.743 1.00 28.29 154 ILE A O 1
ATOM 1144 N N . LYS A 1 155 ? 7.927 44.624 31.176 1.00 29.71 155 LYS A N 1
ATOM 1145 C CA . LYS A 1 155 ? 7.111 45.833 31.102 1.00 30.07 155 LYS A CA 1
ATOM 1146 C C . LYS A 1 155 ? 7.911 47.083 31.459 1.00 31.71 155 LYS A C 1
ATOM 1147 O O . LYS A 1 155 ? 7.729 48.140 30.856 1.00 29.39 155 LYS A O 1
ATOM 1153 N N . ASP A 1 156 ? 8.793 46.948 32.443 1.00 30.01 156 ASP A N 1
ATOM 1154 C CA . ASP A 1 156 ? 9.637 48.041 32.911 1.00 35.68 156 ASP A CA 1
ATOM 1155 C C . ASP A 1 156 ? 10.638 48.553 31.866 1.00 34.98 156 ASP A C 1
ATOM 1156 O O . ASP A 1 156 ? 11.113 49.686 31.962 1.00 33.57 156 ASP A O 1
ATOM 1161 N N . THR A 1 157 ? 10.969 47.720 30.879 1.00 29.43 157 THR A N 1
ATOM 1162 C CA . THR A 1 157 ? 11.917 48.120 29.833 1.00 28.95 157 THR A CA 1
ATOM 1163 C C . THR A 1 157 ? 11.208 48.852 28.697 1.00 29.97 157 THR A C 1
ATOM 1164 O O . THR A 1 157 ? 11.810 49.673 28.007 1.00 33.30 157 THR A O 1
ATOM 1168 N N . GLY A 1 158 ? 9.929 48.547 28.502 1.00 30.39 158 GLY A N 1
ATOM 1169 C CA . GLY A 1 158 ? 9.173 49.185 27.437 1.00 33.09 158 GLY A CA 1
ATOM 1170 C C . GLY A 1 158 ? 9.192 48.360 26.158 1.00 37.88 158 GLY A C 1
ATOM 1171 O O . GLY A 1 158 ? 8.436 48.626 25.215 1.00 36.24 158 GLY A O 1
ATOM 1172 N N . VAL A 1 159 ? 10.060 47.351 26.126 1.00 33.92 159 VAL A N 1
ATOM 1173 C CA . VAL A 1 159 ? 10.185 46.480 24.965 1.00 26.52 159 VAL A CA 1
ATOM 1174 C C . VAL A 1 159 ? 9.199 45.329 25.097 1.00 29.98 159 VAL A C 1
ATOM 1175 O O . VAL A 1 159 ? 9.097 44.695 26.147 1.00 26.72 159 VAL A O 1
ATOM 1179 N N . LYS A 1 160 ? 8.479 45.070 24.012 1.00 29.17 160 LYS A N 1
ATOM 1180 C CA . LYS A 1 160 ? 7.472 44.023 23.958 1.00 29.38 160 LYS A CA 1
ATOM 1181 C C . LYS A 1 160 ? 8.058 42.633 23.740 1.00 32.34 160 LYS A C 1
ATOM 1182 O O . LYS A 1 160 ? 9.107 42.476 23.117 1.00 30.09 160 LYS A O 1
ATOM 1188 N N . ALA A 1 161 ? 7.367 41.627 24.261 1.00 28.10 161 ALA A N 1
ATOM 1189 C CA . ALA A 1 161 ? 7.804 40.249 24.105 1.00 28.16 161 ALA A CA 1
ATOM 1190 C C . ALA A 1 161 ? 6.880 39.547 23.119 1.00 27.12 161 ALA A C 1
ATOM 1191 O O . ALA A 1 161 ? 5.711 39.918 22.981 1.00 31.18 161 ALA A O 1
ATOM 1193 N N . PHE A 1 162 ? 7.399 38.541 22.424 1.00 24.86 162 PHE A N 1
ATOM 1194 C CA . PHE A 1 162 ? 6.564 37.788 21.496 1.00 22.28 162 PHE A CA 1
ATOM 1195 C C . PHE A 1 162 ? 5.537 37.051 22.352 1.00 27.79 162 PHE A C 1
ATOM 1196 O O . PHE A 1 162 ? 5.778 36.787 23.537 1.00 25.94 162 PHE A O 1
ATOM 1204 N N . ARG A 1 163 ? 4.401 36.718 21.752 1.00 28.72 163 ARG A N 1
ATOM 1205 C CA . ARG A 1 163 ? 3.340 36.016 22.459 1.00 33.92 163 ARG A CA 1
ATOM 1206 C C . ARG A 1 163 ? 3.731 34.559 22.714 1.00 35.66 163 ARG A C 1
ATOM 1207 O O . ARG A 1 163 ? 3.423 33.998 23.766 1.00 33.61 163 ARG A O 1
ATOM 1215 N N . THR A 1 164 ? 4.424 33.953 21.752 1.00 32.29 164 THR A N 1
ATOM 1216 C CA . THR A 1 164 ? 4.839 32.556 21.862 1.00 30.41 164 THR A CA 1
ATOM 1217 C C . THR A 1 164 ? 6.194 32.417 22.555 1.00 28.52 164 THR A C 1
ATOM 1218 O O . THR A 1 164 ? 7.150 33.094 22.192 1.00 23.49 164 THR A O 1
ATOM 1222 N N . ALA A 1 165 ? 6.272 31.525 23.539 1.00 23.30 165 ALA A N 1
ATOM 1223 C CA . ALA A 1 165 ? 7.514 31.279 24.262 1.00 27.73 165 ALA A CA 1
ATOM 1224 C C . ALA A 1 165 ? 8.085 29.926 23.862 1.00 31.07 165 ALA A C 1
ATOM 1225 O O . ALA A 1 165 ? 7.337 28.998 23.560 1.00 34.86 165 ALA A O 1
ATOM 1227 N N . ILE A 1 166 ? 9.409 29.814 23.830 1.00 27.44 166 ILE A N 1
ATOM 1228 C CA . ILE A 1 166 ? 10.022 28.537 23.503 1.00 23.68 166 ILE A CA 1
ATOM 1229 C C . ILE A 1 166 ? 10.053 27.765 24.821 1.00 28.26 166 ILE A C 1
ATOM 1230 O O . ILE A 1 166 ? 10.620 28.221 25.813 1.00 27.52 166 ILE A O 1
ATOM 1235 N N . THR A 1 167 ? 9.415 26.601 24.821 1.00 26.95 167 THR A N 1
ATOM 1236 C CA . THR A 1 167 ? 9.317 25.757 26.005 1.00 28.17 167 THR A CA 1
ATOM 1237 C C . THR A 1 167 ? 10.564 24.904 26.211 1.00 28.13 167 THR A C 1
ATOM 1238 O O . THR A 1 167 ? 11.296 24.610 25.266 1.00 30.77 167 THR A O 1
ATOM 1242 N N . GLN A 1 168 ? 10.800 24.510 27.457 1.00 32.36 168 GLN A N 1
ATOM 1243 C CA . GLN A 1 168 ? 11.932 23.651 27.789 1.00 36.05 168 GLN A CA 1
ATOM 1244 C C . GLN A 1 168 ? 11.561 22.234 27.388 1.00 34.17 168 GLN A C 1
ATOM 1245 O O . GLN A 1 168 ? 10.630 21.666 27.950 1.00 38.30 168 GLN A O 1
ATOM 1251 N N . ARG A 1 169 ? 12.275 21.672 26.416 1.00 34.88 169 ARG A N 1
ATOM 1252 C CA . ARG A 1 169 ? 12.005 20.311 25.947 1.00 36.39 169 ARG A CA 1
ATOM 1253 C C . ARG A 1 169 ? 13.330 19.643 25.573 1.00 38.39 169 ARG A C 1
ATOM 1254 O O . ARG A 1 169 ? 14.210 20.288 24.998 1.00 32.86 169 ARG A O 1
ATOM 1262 N N . GLN A 1 170 ? 13.478 18.359 25.887 1.00 35.02 170 GLN A N 1
ATOM 1263 C CA . GLN A 1 170 ? 14.713 17.653 25.548 1.00 39.45 170 GLN A CA 1
ATOM 1264 C C . GLN A 1 170 ? 14.932 17.615 24.040 1.00 34.38 170 GLN A C 1
ATOM 1265 O O . GLN A 1 170 ? 16.067 17.563 23.570 1.00 33.35 170 GLN A O 1
ATOM 1271 N N . VAL A 1 171 ? 13.843 17.643 23.280 1.00 30.05 171 VAL A N 1
ATOM 1272 C CA . VAL A 1 171 ? 13.952 17.620 21.825 1.00 33.02 171 VAL A CA 1
ATOM 1273 C C . VAL A 1 171 ? 14.846 18.771 21.339 1.00 30.06 171 VAL A C 1
ATOM 1274 O O . VAL A 1 171 ? 15.563 18.636 20.350 1.00 29.78 171 VAL A O 1
ATOM 1278 N N . TYR A 1 172 ? 14.818 19.899 22.041 1.00 29.73 172 TYR A N 1
ATOM 1279 C CA . TYR A 1 172 ? 15.657 21.028 21.654 1.00 29.91 172 TYR A CA 1
ATOM 1280 C C . TYR A 1 172 ? 17.127 20.695 21.877 1.00 35.36 172 TYR A C 1
ATOM 1281 O O . TYR A 1 172 ? 17.998 21.155 21.138 1.00 41.29 172 TYR A O 1
ATOM 1290 N N . VAL A 1 173 ? 17.392 19.887 22.899 1.00 37.37 173 VAL A N 1
ATOM 1291 C CA . VAL A 1 173 ? 18.749 19.475 23.229 1.00 38.35 173 VAL A CA 1
ATOM 1292 C C . VAL A 1 173 ? 19.230 18.344 22.319 1.00 42.02 173 VAL A C 1
ATOM 1293 O O . VAL A 1 173 ? 20.357 18.375 21.824 1.00 41.79 173 VAL A O 1
ATOM 1297 N N . LYS A 1 174 ? 18.375 17.348 22.094 1.00 38.04 174 LYS A N 1
ATOM 1298 C CA . LYS A 1 174 ? 18.762 16.217 21.257 1.00 40.42 174 LYS A CA 1
ATOM 1299 C C . LYS A 1 174 ? 18.983 16.599 19.799 1.00 40.26 174 LYS A C 1
ATOM 1300 O O . LYS A 1 174 ? 20.020 16.276 19.220 1.00 40.51 174 LYS A O 1
ATOM 1306 N N . SER A 1 175 ? 18.006 17.280 19.207 1.00 40.00 175 SER A N 1
ATOM 1307 C CA . SER A 1 175 ? 18.095 17.691 17.809 1.00 43.12 175 SER A CA 1
ATOM 1308 C C . SER A 1 175 ? 19.407 18.406 17.475 1.00 45.04 175 SER A C 1
ATOM 1309 O O . SER A 1 175 ? 20.074 18.062 16.495 1.00 47.57 175 SER A O 1
ATOM 1312 N N . ILE A 1 176 ? 19.776 19.401 18.279 1.00 39.86 176 ILE A N 1
ATOM 1313 C CA . ILE A 1 176 ? 21.011 20.144 18.036 1.00 40.20 176 ILE A CA 1
ATOM 1314 C C . ILE A 1 176 ? 22.229 19.228 18.133 1.00 44.43 176 ILE A C 1
ATOM 1315 O O . ILE A 1 176 ? 23.195 19.388 17.383 1.00 40.79 176 ILE A O 1
ATOM 1320 N N . LEU A 1 177 ? 22.187 18.268 19.053 1.00 42.79 177 LEU A N 1
ATOM 1321 C CA . LEU A 1 177 ? 23.299 17.334 19.195 1.00 46.10 177 LEU A CA 1
ATOM 1322 C C . LEU A 1 177 ? 23.438 16.464 17.949 1.00 43.84 177 LEU A C 1
ATOM 1323 O O . LEU A 1 177 ? 24.538 16.051 17.597 1.00 43.77 177 LEU A O 1
ATOM 1328 N N . ASP A 1 178 ? 22.321 16.185 17.286 1.00 41.18 178 ASP A N 1
ATOM 1329 C CA . ASP A 1 178 ? 22.351 15.357 16.086 1.00 46.35 178 ASP A CA 1
ATOM 1330 C C . ASP A 1 178 ? 22.596 16.176 14.828 1.00 42.74 178 ASP A C 1
ATOM 1331 O O . ASP A 1 178 ? 22.692 15.623 13.735 1.00 43.05 178 ASP A O 1
ATOM 1336 N N . GLY A 1 179 ? 22.693 17.493 14.987 1.00 39.69 179 GLY A N 1
ATOM 1337 C CA . GLY A 1 179 ? 22.929 18.357 13.846 1.00 33.00 179 GLY A CA 1
ATOM 1338 C C . GLY A 1 179 ? 21.663 18.682 13.080 1.00 33.82 179 GLY A C 1
ATOM 1339 O O . GLY A 1 179 ? 21.723 19.141 11.938 1.00 33.85 179 GLY A O 1
ATOM 1340 N N . ASP A 1 180 ? 20.514 18.449 13.708 1.00 34.34 180 ASP A N 1
ATOM 1341 C CA . ASP A 1 180 ? 19.225 18.719 13.077 1.00 36.98 180 ASP A CA 1
ATOM 1342 C C . ASP A 1 180 ? 18.441 19.802 13.819 1.00 34.23 180 ASP A C 1
ATOM 1343 O O . ASP A 1 180 ? 18.973 20.491 14.692 1.00 34.96 180 ASP A O 1
ATOM 1348 N N . SER A 1 181 ? 17.172 19.949 13.451 1.00 35.28 181 SER A N 1
ATOM 1349 C CA . SER A 1 181 ? 16.277 20.910 14.087 1.00 33.89 181 SER A CA 1
ATOM 1350 C C . SER A 1 181 ? 15.084 20.118 14.609 1.00 35.35 181 SER A C 1
ATOM 1351 O O . SER A 1 181 ? 15.006 18.906 14.401 1.00 38.12 181 SER A O 1
ATOM 1354 N N . VAL A 1 182 ? 14.153 20.788 15.280 1.00 30.33 182 VAL A N 1
ATOM 1355 C CA . VAL A 1 182 ? 12.987 20.098 15.816 1.00 33.37 182 VAL A CA 1
ATOM 1356 C C . VAL A 1 182 ? 12.061 19.618 14.705 1.00 37.48 182 VAL A C 1
ATOM 1357 O O . VAL A 1 182 ? 11.202 18.764 14.923 1.00 34.92 182 VAL A O 1
ATOM 1361 N N . PHE A 1 183 ? 12.231 20.179 13.515 1.00 36.60 183 PHE A N 1
ATOM 1362 C CA . PHE A 1 183 ? 11.398 19.794 12.389 1.00 41.61 183 PHE A CA 1
ATOM 1363 C C . PHE A 1 183 ? 11.763 18.411 11.857 1.00 43.43 183 PHE A C 1
ATOM 1364 O O . PHE A 1 183 ? 11.055 17.854 11.021 1.00 44.39 183 PHE A O 1
ATOM 1372 N N . GLU A 1 184 ? 12.868 17.862 12.356 1.00 45.21 184 GLU A N 1
ATOM 1373 C CA . GLU A 1 184 ? 13.314 16.531 11.957 1.00 47.17 184 GLU A CA 1
ATOM 1374 C C . GLU A 1 184 ? 12.948 15.512 13.029 1.00 49.34 184 GLU A C 1
ATOM 1375 O O . GLU A 1 184 ? 13.226 14.323 12.881 1.00 52.53 184 GLU A O 1
ATOM 1381 N N . SER A 1 185 ? 12.328 15.985 14.106 1.00 44.70 185 SER A N 1
ATOM 1382 C CA . SER A 1 185 ? 11.925 15.109 15.201 1.00 48.40 185 SER A CA 1
ATOM 1383 C C . SER A 1 185 ? 10.443 14.777 15.090 1.00 48.54 185 SER A C 1
ATOM 1384 O O . SER A 1 185 ? 9.772 15.186 14.142 1.00 46.28 185 SER A O 1
ATOM 1387 N N . SER A 1 186 ? 9.940 14.050 16.081 1.00 48.72 186 SER A N 1
ATOM 1388 C CA . SER A 1 186 ? 8.540 13.653 16.107 1.00 55.64 186 SER A CA 1
ATOM 1389 C C . SER A 1 186 ? 7.749 14.501 17.094 1.00 55.94 186 SER A C 1
ATOM 1390 O O . SER A 1 186 ? 6.539 14.319 17.251 1.00 55.10 186 SER A O 1
ATOM 1393 N N . ASP A 1 187 ? 8.435 15.429 17.756 1.00 53.67 187 ASP A N 1
ATOM 1394 C CA . ASP A 1 187 ? 7.797 16.308 18.734 1.00 49.19 187 ASP A CA 1
ATOM 1395 C C . ASP A 1 187 ? 6.958 17.369 18.022 1.00 49.32 187 ASP A C 1
ATOM 1396 O O . ASP A 1 187 ? 7.477 18.406 17.605 1.00 51.46 187 ASP A O 1
ATOM 1401 N N . GLY A 1 188 ? 5.662 17.106 17.889 1.00 47.65 188 GLY A N 1
ATOM 1402 C CA . GLY A 1 188 ? 4.777 18.040 17.216 1.00 45.60 188 GLY A CA 1
ATOM 1403 C C . GLY A 1 188 ? 4.509 19.308 18.006 1.00 45.88 188 GLY A C 1
ATOM 1404 O O . GLY A 1 188 ? 4.087 20.326 17.446 1.00 42.49 188 GLY A O 1
ATOM 1405 N N . ALA A 1 189 ? 4.748 19.247 19.312 1.00 43.11 189 ALA A N 1
ATOM 1406 C CA . ALA A 1 189 ? 4.530 20.394 20.183 1.00 42.93 189 ALA A CA 1
ATOM 1407 C C . ALA A 1 189 ? 5.629 21.433 19.970 1.00 37.43 189 ALA A C 1
ATOM 1408 O O . ALA A 1 189 ? 5.357 22.629 19.906 1.00 32.97 189 ALA A O 1
ATOM 1410 N N . ALA A 1 190 ? 6.868 20.962 19.873 1.00 33.88 190 ALA A N 1
ATOM 1411 C CA . ALA A 1 190 ? 8.002 21.851 19.661 1.00 33.32 190 ALA A CA 1
ATOM 1412 C C . ALA A 1 190 ? 7.872 22.509 18.293 1.00 33.96 190 ALA A C 1
ATOM 1413 O O . ALA A 1 190 ? 8.063 23.717 18.145 1.00 30.97 190 ALA A O 1
ATOM 1415 N N . LYS A 1 191 ? 7.540 21.709 17.287 1.00 33.58 191 LYS A N 1
ATOM 1416 C CA . LYS A 1 191 ? 7.392 22.242 15.941 1.00 35.06 191 LYS A CA 1
ATOM 1417 C C . LYS A 1 191 ? 6.282 23.283 15.891 1.00 36.54 191 LYS A C 1
ATOM 1418 O O . LYS A 1 191 ? 6.381 24.279 15.166 1.00 34.13 191 LYS A O 1
ATOM 1424 N N . GLY A 1 192 ? 5.240 23.068 16.690 1.00 33.24 192 GLY A N 1
ATOM 1425 C CA . GLY A 1 192 ? 4.121 23.991 16.710 1.00 30.35 192 GLY A CA 1
ATOM 1426 C C . GLY A 1 192 ? 4.441 25.389 17.206 1.00 33.93 192 GLY A C 1
ATOM 1427 O O . GLY A 1 192 ? 4.140 26.372 16.526 1.00 30.95 192 GLY A O 1
ATOM 1428 N N . GLU A 1 193 ? 5.041 25.493 18.389 1.00 34.34 193 GLU A N 1
ATOM 1429 C CA . GLU A 1 193 ? 5.368 26.806 18.937 1.00 32.09 193 GLU A CA 1
ATOM 1430 C C . GLU A 1 193 ? 6.370 27.537 18.049 1.00 26.42 193 GLU A C 1
ATOM 1431 O O . GLU A 1 193 ? 6.274 28.749 17.873 1.00 31.73 193 GLU A O 1
ATOM 1437 N N . ILE A 1 194 ? 7.324 26.808 17.481 1.00 27.12 194 ILE A N 1
ATOM 1438 C CA . ILE A 1 194 ? 8.302 27.447 16.603 1.00 27.58 194 ILE A CA 1
ATOM 1439 C C . ILE A 1 194 ? 7.587 28.034 15.379 1.00 28.04 194 ILE A C 1
ATOM 1440 O O . ILE A 1 194 ? 7.919 29.128 14.929 1.00 28.28 194 ILE A O 1
ATOM 1445 N N . GLU A 1 195 ? 6.593 27.316 14.857 1.00 29.37 195 GLU A N 1
ATOM 1446 C CA . GLU A 1 195 ? 5.843 27.783 13.689 1.00 32.21 195 GLU A CA 1
ATOM 1447 C C . GLU A 1 195 ? 5.059 29.057 13.981 1.00 30.74 195 GLU A C 1
ATOM 1448 O O . GLU A 1 195 ? 5.093 30.012 13.207 1.00 32.93 195 GLU A O 1
ATOM 1454 N N . ILE A 1 196 ? 4.337 29.062 15.096 1.00 32.61 196 ILE A N 1
ATOM 1455 C CA . ILE A 1 196 ? 3.552 30.226 15.474 1.00 26.65 196 ILE A CA 1
ATOM 1456 C C . ILE A 1 196 ? 4.483 31.395 15.782 1.00 25.24 196 ILE A C 1
ATOM 1457 O O . ILE A 1 196 ? 4.211 32.536 15.407 1.00 29.06 196 ILE A O 1
ATOM 1462 N N . LEU A 1 197 ? 5.588 31.101 16.462 1.00 24.56 197 LEU A N 1
ATOM 1463 C CA . LEU A 1 197 ? 6.564 32.132 16.815 1.00 27.09 197 LEU A CA 1
ATOM 1464 C C . LEU A 1 197 ? 7.077 32.793 15.536 1.00 26.46 197 LEU A C 1
ATOM 1465 O O . LEU A 1 197 ? 7.118 34.017 15.427 1.00 29.29 197 LEU A O 1
ATOM 1470 N N . THR A 1 198 ? 7.469 31.967 14.572 1.00 28.42 198 THR A N 1
ATOM 1471 C CA . THR A 1 198 ? 7.986 32.454 13.301 1.00 23.67 198 THR A CA 1
ATOM 1472 C C . THR A 1 198 ? 6.987 33.372 12.604 1.00 28.53 198 THR A C 1
ATOM 1473 O O . THR A 1 198 ? 7.361 34.412 12.071 1.00 32.81 198 THR A O 1
ATOM 1477 N N . LYS A 1 199 ? 5.716 32.990 12.614 1.00 30.34 199 LYS A N 1
ATOM 1478 C CA . LYS A 1 199 ? 4.679 33.802 11.993 1.00 29.68 199 LYS A CA 1
ATOM 1479 C C . LYS A 1 199 ? 4.660 35.199 12.602 1.00 30.28 199 LYS A C 1
ATOM 1480 O O . LYS A 1 199 ? 4.485 36.187 11.890 1.00 30.95 199 LYS A O 1
ATOM 1486 N N . GLU A 1 200 ? 4.843 35.283 13.919 1.00 31.25 200 GLU A N 1
ATOM 1487 C CA . GLU A 1 200 ? 4.861 36.578 14.600 1.00 31.16 200 GLU A CA 1
ATOM 1488 C C . GLU A 1 200 ? 6.028 37.421 14.109 1.00 27.54 200 GLU A C 1
ATOM 1489 O O . GLU A 1 200 ? 5.903 38.632 13.914 1.00 28.31 200 GLU A O 1
ATOM 1495 N N . ILE A 1 201 ? 7.178 36.779 13.938 1.00 30.55 201 ILE A N 1
ATOM 1496 C CA . ILE A 1 201 ? 8.361 37.486 13.478 1.00 30.26 201 ILE A CA 1
ATOM 1497 C C . ILE A 1 201 ? 8.110 38.031 12.081 1.00 30.45 201 ILE A C 1
ATOM 1498 O O . ILE A 1 201 ? 8.337 39.207 11.818 1.00 32.39 201 ILE A O 1
ATOM 1503 N N . VAL A 1 202 ? 7.618 37.173 11.194 1.00 36.11 202 VAL A N 1
ATOM 1504 C CA . VAL A 1 202 ? 7.327 37.580 9.826 1.00 35.60 202 VAL A CA 1
ATOM 1505 C C . VAL A 1 202 ? 6.370 38.769 9.821 1.00 37.72 202 VAL A C 1
ATOM 1506 O O . VAL A 1 202 ? 6.644 39.788 9.189 1.00 38.49 202 VAL A O 1
ATOM 1510 N N . ARG A 1 203 ? 5.257 38.638 10.541 1.00 37.36 203 ARG A N 1
ATOM 1511 C CA . ARG A 1 203 ? 4.258 39.699 10.614 1.00 38.51 203 ARG A CA 1
ATOM 1512 C C . ARG A 1 203 ? 4.866 41.054 10.961 1.00 34.36 203 ARG A C 1
ATOM 1513 O O . ARG A 1 203 ? 4.332 42.090 10.581 1.00 35.97 203 ARG A O 1
ATOM 1521 N N . ILE A 1 204 ? 5.988 41.052 11.674 1.00 36.16 204 ILE A N 1
ATOM 1522 C CA . ILE A 1 204 ? 6.635 42.307 12.036 1.00 31.28 204 ILE A CA 1
ATOM 1523 C C . ILE A 1 204 ? 7.090 43.058 10.795 1.00 35.52 204 ILE A C 1
ATOM 1524 O O . ILE A 1 204 ? 7.002 44.284 10.735 1.00 37.62 204 ILE A O 1
ATOM 1529 N N . PHE A 1 205 ? 7.562 42.317 9.801 1.00 37.39 205 PHE A N 1
ATOM 1530 C CA . PHE A 1 205 ? 8.039 42.924 8.569 1.00 43.01 205 PHE A CA 1
ATOM 1531 C C . PHE A 1 205 ? 6.935 43.109 7.535 1.00 48.70 205 PHE A C 1
ATOM 1532 O O . PHE A 1 205 ? 7.017 43.993 6.686 1.00 49.56 205 PHE A O 1
ATOM 1540 N N . GLU A 1 206 ? 5.911 42.267 7.595 1.00 53.94 206 GLU A N 1
ATOM 1541 C CA . GLU A 1 206 ? 4.808 42.396 6.657 1.00 60.47 206 GLU A CA 1
ATOM 1542 C C . GLU A 1 206 ? 3.979 43.591 7.093 1.00 62.62 206 GLU A C 1
ATOM 1543 O O . GLU A 1 206 ? 3.676 44.476 6.291 1.00 58.98 206 GLU A O 1
ATOM 1549 N N . MET B 1 1 ? 17.975 29.169 47.592 1.00 31.72 1 MET B N 1
ATOM 1550 C CA . MET B 1 1 ? 16.489 29.105 47.548 1.00 32.27 1 MET B CA 1
ATOM 1551 C C . MET B 1 1 ? 15.973 28.223 48.677 1.00 31.05 1 MET B C 1
ATOM 1552 O O . MET B 1 1 ? 16.576 27.205 49.009 1.00 31.67 1 MET B O 1
ATOM 1557 N N . LYS B 1 2 ? 14.865 28.637 49.279 1.00 27.40 2 LYS B N 1
ATOM 1558 C CA . LYS B 1 2 ? 14.237 27.869 50.342 1.00 28.77 2 LYS B CA 1
ATOM 1559 C C . LYS B 1 2 ? 12.839 27.454 49.882 1.00 25.70 2 LYS B C 1
ATOM 1560 O O . LYS B 1 2 ? 12.108 28.262 49.301 1.00 24.32 2 LYS B O 1
ATOM 1566 N N . VAL B 1 3 ? 12.491 26.193 50.134 1.00 25.01 3 VAL B N 1
ATOM 1567 C CA . VAL B 1 3 ? 11.191 25.636 49.755 1.00 23.36 3 VAL B CA 1
ATOM 1568 C C . VAL B 1 3 ? 10.287 25.554 50.991 1.00 25.57 3 VAL B C 1
ATOM 1569 O O . VAL B 1 3 ? 10.671 24.974 52.003 1.00 22.60 3 VAL B O 1
ATOM 1573 N N . ILE B 1 4 ? 9.093 26.138 50.899 1.00 22.16 4 ILE B N 1
ATOM 1574 C CA . ILE B 1 4 ? 8.123 26.110 52.000 1.00 21.91 4 ILE B CA 1
ATOM 1575 C C . ILE B 1 4 ? 6.839 25.452 51.493 1.00 20.78 4 ILE B C 1
ATOM 1576 O O . ILE B 1 4 ? 6.262 25.900 50.506 1.00 21.96 4 ILE B O 1
ATOM 1581 N N . SER B 1 5 ? 6.392 24.398 52.165 1.00 19.04 5 SER B N 1
ATOM 1582 C CA . SER B 1 5 ? 5.171 23.698 51.767 1.00 22.69 5 SER B CA 1
ATOM 1583 C C . SER B 1 5 ? 4.044 23.867 52.789 1.00 23.31 5 SER B C 1
ATOM 1584 O O . SER B 1 5 ? 4.268 23.740 53.991 1.00 22.53 5 SER B O 1
ATOM 1587 N N . PHE B 1 6 ? 2.842 24.159 52.299 1.00 21.36 6 PHE B N 1
ATOM 1588 C CA . PHE B 1 6 ? 1.661 24.303 53.160 1.00 21.22 6 PHE B CA 1
ATOM 1589 C C . PHE B 1 6 ? 0.833 23.043 52.946 1.00 24.02 6 PHE B C 1
ATOM 1590 O O . PHE B 1 6 ? 0.125 22.921 51.949 1.00 26.38 6 PHE B O 1
ATOM 1598 N N . LEU B 1 7 ? 0.926 22.119 53.897 1.00 21.41 7 LEU B N 1
ATOM 1599 C CA . LEU B 1 7 ? 0.259 20.831 53.808 1.00 23.17 7 LEU B CA 1
ATOM 1600 C C . LEU B 1 7 ? -0.754 20.562 54.908 1.00 24.43 7 LEU B C 1
ATOM 1601 O O . LEU B 1 7 ? -0.553 20.928 56.066 1.00 22.73 7 LEU B O 1
ATOM 1606 N N . ASN B 1 8 ? -1.837 19.907 54.513 1.00 22.30 8 ASN B N 1
ATOM 1607 C CA . ASN B 1 8 ? -2.924 19.489 55.400 1.00 23.88 8 ASN B CA 1
ATOM 1608 C C . ASN B 1 8 ? -3.983 18.913 54.473 1.00 22.31 8 ASN B C 1
ATOM 1609 O O . ASN B 1 8 ? -4.657 19.653 53.760 1.00 28.01 8 ASN B O 1
ATOM 1614 N N . PRO B 1 9 ? -4.137 17.579 54.464 1.00 27.82 9 PRO B N 1
ATOM 1615 C CA . PRO B 1 9 ? -5.111 16.890 53.609 1.00 30.52 9 PRO B CA 1
ATOM 1616 C C . PRO B 1 9 ? -6.562 17.301 53.810 1.00 36.86 9 PRO B C 1
ATOM 1617 O O . PRO B 1 9 ? -7.421 16.968 52.996 1.00 41.49 9 PRO B O 1
ATOM 1621 N N . LYS B 1 10 ? -6.825 18.030 54.889 1.00 42.23 10 LYS B N 1
ATOM 1622 C CA . LYS B 1 10 ? -8.172 18.485 55.208 1.00 44.85 10 LYS B CA 1
ATOM 1623 C C . LYS B 1 10 ? -8.544 19.671 54.321 1.00 45.46 10 LYS B C 1
ATOM 1624 O O . LYS B 1 10 ? -8.012 20.769 54.483 1.00 45.35 10 LYS B O 1
ATOM 1630 N N . GLY B 1 11 ? -9.452 19.444 53.379 1.00 43.40 11 GLY B N 1
ATOM 1631 C CA . GLY B 1 11 ? -9.878 20.516 52.499 1.00 47.25 11 GLY B CA 1
ATOM 1632 C C . GLY B 1 11 ? -10.633 21.580 53.274 1.00 49.44 11 GLY B C 1
ATOM 1633 O O . GLY B 1 11 ? -11.664 21.291 53.884 1.00 53.08 11 GLY B O 1
ATOM 1634 N N . GLY B 1 12 ? -10.122 22.808 53.257 1.00 48.87 12 GLY B N 1
ATOM 1635 C CA . GLY B 1 12 ? -10.773 23.894 53.968 1.00 45.32 12 GLY B CA 1
ATOM 1636 C C . GLY B 1 12 ? -9.962 24.386 55.152 1.00 47.87 12 GLY B C 1
ATOM 1637 O O . GLY B 1 12 ? -10.393 25.283 55.882 1.00 45.10 12 GLY B O 1
ATOM 1638 N N . SER B 1 13 ? -8.780 23.803 55.341 1.00 46.14 13 SER B N 1
ATOM 1639 C CA . SER B 1 13 ? -7.902 24.175 56.443 1.00 43.25 13 SER B CA 1
ATOM 1640 C C . SER B 1 13 ? -7.276 25.554 56.258 1.00 40.02 13 SER B C 1
ATOM 1641 O O . SER B 1 13 ? -6.757 26.136 57.215 1.00 40.70 13 SER B O 1
ATOM 1644 N N . GLY B 1 14 ? -7.325 26.072 55.033 1.00 33.96 14 GLY B N 1
ATOM 1645 C CA . GLY B 1 14 ? -6.778 27.394 54.774 1.00 35.34 14 GLY B CA 1
ATOM 1646 C C . GLY B 1 14 ? -5.409 27.452 54.112 1.00 33.03 14 GLY B C 1
ATOM 1647 O O . GLY B 1 14 ? -4.679 28.432 54.279 1.00 35.95 14 GLY B O 1
ATOM 1648 N N . LYS B 1 15 ? -5.061 26.415 53.356 1.00 32.53 15 LYS B N 1
ATOM 1649 C CA . LYS B 1 15 ? -3.769 26.364 52.679 1.00 33.51 15 LYS B CA 1
ATOM 1650 C C . LYS B 1 15 ? -3.609 27.443 51.605 1.00 32.85 15 LYS B C 1
ATOM 1651 O O . LYS B 1 15 ? -2.691 28.263 51.662 1.00 32.01 15 LYS B O 1
ATOM 1657 N N . THR B 1 16 ? -4.512 27.439 50.632 1.00 33.99 16 THR B N 1
ATOM 1658 C CA . THR B 1 16 ? -4.463 28.395 49.530 1.00 30.21 16 THR B CA 1
ATOM 1659 C C . THR B 1 16 ? -4.553 29.847 49.982 1.00 27.97 16 THR B C 1
ATOM 1660 O O . THR B 1 16 ? -3.877 30.716 49.437 1.00 27.93 16 THR B O 1
ATOM 1664 N N . THR B 1 17 ? -5.378 30.108 50.987 1.00 28.30 17 THR B N 1
ATOM 1665 C CA . THR B 1 17 ? -5.525 31.468 51.491 1.00 27.29 17 THR B CA 1
ATOM 1666 C C . THR B 1 17 ? -4.205 31.910 52.124 1.00 31.39 17 THR B C 1
ATOM 1667 O O . THR B 1 17 ? -3.763 33.041 51.933 1.00 26.60 17 THR B O 1
ATOM 1671 N N . ALA B 1 18 ? -3.566 31.012 52.868 1.00 29.54 18 ALA B N 1
ATOM 1672 C CA . ALA B 1 18 ? -2.288 31.340 53.496 1.00 27.92 18 ALA B CA 1
ATOM 1673 C C . ALA B 1 18 ? -1.216 31.556 52.422 1.00 22.67 18 ALA B C 1
ATOM 1674 O O . ALA B 1 18 ? -0.480 32.546 52.455 1.00 26.14 18 ALA B O 1
ATOM 1676 N N . VAL B 1 19 ? -1.144 30.634 51.468 1.00 22.76 19 VAL B N 1
ATOM 1677 C CA . VAL B 1 19 ? -0.168 30.709 50.379 1.00 23.66 19 VAL B CA 1
ATOM 1678 C C . VAL B 1 19 ? -0.226 32.023 49.598 1.00 23.90 19 VAL B C 1
ATOM 1679 O O . VAL B 1 19 ? 0.786 32.712 49.447 1.00 25.55 19 VAL B O 1
ATOM 1683 N N . ILE B 1 20 ? -1.412 32.363 49.110 1.00 22.90 20 ILE B N 1
ATOM 1684 C CA . ILE B 1 20 ? -1.612 33.577 48.326 1.00 25.67 20 ILE B CA 1
ATOM 1685 C C . ILE B 1 20 ? -1.156 34.841 49.028 1.00 27.06 20 ILE B C 1
ATOM 1686 O O . ILE B 1 20 ? -0.429 35.656 48.454 1.00 27.95 20 ILE B O 1
ATOM 1691 N N . ASN B 1 21 ? -1.584 35.004 50.271 1.00 26.40 21 ASN B N 1
ATOM 1692 C CA . ASN B 1 21 ? -1.236 36.184 51.039 1.00 26.56 21 ASN B CA 1
ATOM 1693 C C . ASN B 1 21 ? 0.210 36.228 51.535 1.00 28.61 21 ASN B C 1
ATOM 1694 O O . ASN B 1 21 ? 0.840 37.286 51.507 1.00 26.61 21 ASN B O 1
ATOM 1699 N N . ILE B 1 22 ? 0.743 35.086 51.971 1.00 26.15 22 ILE B N 1
ATOM 1700 C CA . ILE B 1 22 ? 2.126 35.035 52.441 1.00 24.01 22 ILE B CA 1
ATOM 1701 C C . ILE B 1 22 ? 3.112 35.228 51.277 1.00 26.36 22 ILE B C 1
ATOM 1702 O O . ILE B 1 22 ? 4.133 35.910 51.421 1.00 30.57 22 ILE B O 1
ATOM 1707 N N . ALA B 1 23 ? 2.819 34.632 50.126 1.00 24.18 23 ALA B N 1
ATOM 1708 C CA . ALA B 1 23 ? 3.701 34.791 48.972 1.00 25.95 23 ALA B CA 1
ATOM 1709 C C . ALA B 1 23 ? 3.716 36.270 48.577 1.00 24.07 23 ALA B C 1
ATOM 1710 O O . ALA B 1 23 ? 4.766 36.821 48.257 1.00 25.66 23 ALA B O 1
ATOM 1712 N N . THR B 1 24 ? 2.546 36.901 48.606 1.00 27.21 24 THR B N 1
ATOM 1713 C CA . THR B 1 24 ? 2.421 38.317 48.255 1.00 28.58 24 THR B CA 1
ATOM 1714 C C . THR B 1 24 ? 3.229 39.170 49.224 1.00 31.65 24 THR B C 1
ATOM 1715 O O . THR B 1 24 ? 3.869 40.143 48.817 1.00 33.19 24 THR B O 1
ATOM 1719 N N . ALA B 1 25 ? 3.189 38.809 50.508 1.00 27.89 25 ALA B N 1
ATOM 1720 C CA . ALA B 1 25 ? 3.923 39.543 51.538 1.00 26.23 25 ALA B CA 1
ATOM 1721 C C . ALA B 1 25 ? 5.432 39.430 51.321 1.00 25.20 25 ALA B C 1
ATOM 1722 O O . ALA B 1 25 ? 6.173 40.402 51.500 1.00 27.95 25 ALA B O 1
ATOM 1724 N N . LEU B 1 26 ? 5.888 38.233 50.954 1.00 27.43 26 LEU B N 1
ATOM 1725 C CA . LEU B 1 26 ? 7.308 38.000 50.699 1.00 27.72 26 LEU B CA 1
ATOM 1726 C C . LEU B 1 26 ? 7.754 38.817 49.488 1.00 28.68 26 LEU B C 1
ATOM 1727 O O . LEU B 1 26 ? 8.828 39.418 49.493 1.00 27.86 26 LEU B O 1
ATOM 1732 N N . SER B 1 27 ? 6.922 38.842 48.451 1.00 31.24 27 SER B N 1
ATOM 1733 C CA . SER B 1 27 ? 7.245 39.601 47.247 1.00 35.03 27 SER B CA 1
ATOM 1734 C C . SER B 1 27 ? 7.395 41.068 47.616 1.00 35.04 27 SER B C 1
ATOM 1735 O O . SER B 1 27 ? 8.317 41.741 47.155 1.00 36.18 27 SER B O 1
ATOM 1738 N N . ARG B 1 28 ? 6.483 41.553 48.455 1.00 34.68 28 ARG B N 1
ATOM 1739 C CA . ARG B 1 28 ? 6.507 42.939 48.905 1.00 39.32 28 ARG B CA 1
ATOM 1740 C C . ARG B 1 28 ? 7.765 43.216 49.727 1.00 38.54 28 ARG B C 1
ATOM 1741 O O . ARG B 1 28 ? 8.143 44.367 49.921 1.00 42.35 28 ARG B O 1
ATOM 1749 N N . SER B 1 29 ? 8.415 42.158 50.204 1.00 35.63 29 SER B N 1
ATOM 1750 C CA . SER B 1 29 ? 9.635 42.313 50.987 1.00 35.78 29 SER B CA 1
ATOM 1751 C C . SER B 1 29 ? 10.876 42.311 50.106 1.00 35.37 29 SER B C 1
ATOM 1752 O O . SER B 1 29 ? 11.995 42.322 50.611 1.00 33.66 29 SER B O 1
ATOM 1755 N N . GLY B 1 30 ? 10.669 42.283 48.791 1.00 37.28 30 GLY B N 1
ATOM 1756 C CA . GLY B 1 30 ? 11.784 42.298 47.859 1.00 35.05 30 GLY B CA 1
ATOM 1757 C C . GLY B 1 30 ? 12.220 40.939 47.344 1.00 36.40 30 GLY B C 1
ATOM 1758 O O . GLY B 1 30 ? 13.108 40.844 46.492 1.00 35.67 30 GLY B O 1
ATOM 1759 N N . TYR B 1 31 ? 11.600 39.881 47.849 1.00 33.05 31 TYR B N 1
ATOM 1760 C CA . TYR B 1 31 ? 11.950 38.535 47.425 1.00 30.25 31 TYR B CA 1
ATOM 1761 C C . TYR B 1 31 ? 11.285 38.146 46.110 1.00 29.83 31 TYR B C 1
ATOM 1762 O O . TYR B 1 31 ? 10.223 38.666 45.762 1.00 30.78 31 TYR B O 1
ATOM 1771 N N . ASN B 1 32 ? 11.935 37.241 45.379 1.00 29.00 32 ASN B N 1
ATOM 1772 C CA . ASN B 1 32 ? 11.409 36.729 44.116 1.00 27.49 32 ASN B CA 1
ATOM 1773 C C . ASN B 1 32 ? 10.727 35.433 44.508 1.00 23.68 32 ASN B C 1
ATOM 1774 O O . ASN B 1 32 ? 11.371 34.520 45.023 1.00 24.88 32 ASN B O 1
ATOM 1779 N N . ILE B 1 33 ? 9.425 35.360 44.263 1.00 23.98 33 ILE B N 1
ATOM 1780 C CA . ILE B 1 33 ? 8.634 34.209 44.678 1.00 23.87 33 ILE B CA 1
ATOM 1781 C C . ILE B 1 33 ? 8.009 33.340 43.591 1.00 23.40 33 ILE B C 1
ATOM 1782 O O . ILE B 1 33 ? 7.500 33.831 42.585 1.00 25.79 33 ILE B O 1
ATOM 1787 N N . ALA B 1 34 ? 8.040 32.035 43.832 1.00 23.10 34 ALA B N 1
ATOM 1788 C CA . ALA B 1 34 ? 7.460 31.053 42.927 1.00 23.02 34 ALA B CA 1
ATOM 1789 C C . ALA B 1 34 ? 6.451 30.254 43.745 1.00 24.90 34 ALA B C 1
ATOM 1790 O O . ALA B 1 34 ? 6.735 29.876 44.881 1.00 26.99 34 ALA B O 1
ATOM 1792 N N . VAL B 1 35 ? 5.270 30.018 43.183 1.00 23.46 35 VAL B N 1
ATOM 1793 C CA . VAL B 1 35 ? 4.246 29.240 43.871 1.00 23.44 35 VAL B CA 1
ATOM 1794 C C . VAL B 1 35 ? 3.857 28.042 43.007 1.00 24.39 35 VAL B C 1
ATOM 1795 O O . VAL B 1 35 ? 3.480 28.195 41.845 1.00 24.86 35 VAL B O 1
ATOM 1799 N N . VAL B 1 36 ? 3.968 26.849 43.581 1.00 21.78 36 VAL B N 1
ATOM 1800 C CA . VAL B 1 36 ? 3.642 25.620 42.869 1.00 22.39 36 VAL B CA 1
ATOM 1801 C C . VAL B 1 36 ? 2.344 25.019 43.415 1.00 24.14 36 VAL B C 1
ATOM 1802 O O . VAL B 1 36 ? 2.257 24.654 44.588 1.00 26.08 36 VAL B O 1
ATOM 1806 N N . ASP B 1 37 ? 1.344 24.920 42.548 1.00 25.84 37 ASP B N 1
ATOM 1807 C CA . ASP B 1 37 ? 0.044 24.366 42.914 1.00 25.27 37 ASP B CA 1
ATOM 1808 C C . ASP B 1 37 ? 0.077 22.854 42.715 1.00 25.62 37 ASP B C 1
ATOM 1809 O O . ASP B 1 37 ? 0.286 22.380 41.596 1.00 26.08 37 ASP B O 1
ATOM 1814 N N . THR B 1 38 ? -0.100 22.092 43.792 1.00 22.77 38 THR B N 1
ATOM 1815 C CA . THR B 1 38 ? -0.109 20.635 43.661 1.00 28.32 38 THR B CA 1
ATOM 1816 C C . THR B 1 38 ? -1.505 20.061 43.899 1.00 28.28 38 THR B C 1
ATOM 1817 O O . THR B 1 38 ? -1.673 18.845 44.000 1.00 27.22 38 THR B O 1
ATOM 1821 N N . ASP B 1 39 ? -2.508 20.928 43.988 1.00 30.79 39 ASP B N 1
ATOM 1822 C CA . ASP B 1 39 ? -3.863 20.446 44.230 1.00 36.53 39 ASP B CA 1
ATOM 1823 C C . ASP B 1 39 ? -4.581 20.076 42.942 1.00 36.78 39 ASP B C 1
ATOM 1824 O O . ASP B 1 39 ? -4.615 20.857 41.993 1.00 33.68 39 ASP B O 1
ATOM 1829 N N . PRO B 1 40 ? -5.172 18.872 42.899 1.00 36.48 40 PRO B N 1
ATOM 1830 C CA . PRO B 1 40 ? -5.900 18.389 41.723 1.00 41.24 40 PRO B CA 1
ATOM 1831 C C . PRO B 1 40 ? -6.923 19.386 41.188 1.00 36.23 40 PRO B C 1
ATOM 1832 O O . PRO B 1 40 ? -7.030 19.574 39.980 1.00 38.80 40 PRO B O 1
ATOM 1836 N N . GLN B 1 41 ? -7.665 20.018 42.095 1.00 40.57 41 GLN B N 1
ATOM 1837 C CA . GLN B 1 41 ? -8.695 20.989 41.728 1.00 45.18 41 GLN B CA 1
ATOM 1838 C C . GLN B 1 41 ? -8.098 22.287 41.185 1.00 46.68 41 GLN B C 1
ATOM 1839 O O . GLN B 1 41 ? -8.807 23.108 40.598 1.00 47.18 41 GLN B O 1
ATOM 1845 N N . MET B 1 42 ? -6.798 22.477 41.393 1.00 42.22 42 MET B N 1
ATOM 1846 C CA . MET B 1 42 ? -6.115 23.665 40.894 1.00 38.26 42 MET B CA 1
ATOM 1847 C C . MET B 1 42 ? -6.755 24.967 41.360 1.00 35.37 42 MET B C 1
ATOM 1848 O O . MET B 1 42 ? -7.000 25.869 40.559 1.00 37.82 42 MET B O 1
ATOM 1853 N N . SER B 1 43 ? -7.013 25.070 42.657 1.00 34.17 43 SER B N 1
ATOM 1854 C CA . SER B 1 43 ? -7.629 26.273 43.206 1.00 37.88 43 SER B CA 1
ATOM 1855 C C . SER B 1 43 ? -6.769 27.522 43.018 1.00 38.21 43 SER B C 1
ATOM 1856 O O . SER B 1 43 ? -7.244 28.540 42.514 1.00 35.87 43 SER B O 1
ATOM 1859 N N . LEU B 1 44 ? -5.504 27.451 43.422 1.00 36.44 44 LEU B N 1
ATOM 1860 C CA . LEU B 1 44 ? -4.623 28.603 43.278 1.00 37.00 44 LEU B CA 1
ATOM 1861 C C . LEU B 1 44 ? -4.370 28.919 41.806 1.00 34.80 44 LEU B C 1
ATOM 1862 O O . LEU B 1 44 ? -4.239 30.081 41.432 1.00 36.41 44 LEU B O 1
ATOM 1867 N N . THR B 1 45 ? -4.317 27.883 40.975 1.00 35.34 45 THR B N 1
ATOM 1868 C CA . THR B 1 45 ? -4.092 28.061 39.544 1.00 38.26 45 THR B CA 1
ATOM 1869 C C . THR B 1 45 ? -5.221 28.906 38.952 1.00 38.91 45 THR B C 1
ATOM 1870 O O . THR B 1 45 ? -4.967 29.916 38.301 1.00 39.85 45 THR B O 1
ATOM 1874 N N . ASN B 1 46 ? -6.465 28.494 39.191 1.00 37.70 46 ASN B N 1
ATOM 1875 C CA . ASN B 1 46 ? -7.617 29.233 38.676 1.00 38.84 46 ASN B CA 1
ATOM 1876 C C . ASN B 1 46 ? -7.617 30.668 39.195 1.00 39.67 46 ASN B C 1
ATOM 1877 O O . ASN B 1 46 ? -7.969 31.597 38.472 1.00 42.35 46 ASN B O 1
ATOM 1882 N N . TRP B 1 47 ? -7.218 30.840 40.452 1.00 37.82 47 TRP B N 1
ATOM 1883 C CA . TRP B 1 47 ? -7.161 32.161 41.067 1.00 35.68 47 TRP B CA 1
ATOM 1884 C C . TRP B 1 47 ? -6.201 33.088 40.330 1.00 39.98 47 TRP B C 1
ATOM 1885 O O . TRP B 1 47 ? -6.517 34.252 40.077 1.00 37.47 47 TRP B O 1
ATOM 1896 N N . SER B 1 48 ? -5.024 32.564 39.997 1.00 39.00 48 SER B N 1
ATOM 1897 C CA . SER B 1 48 ? -3.989 33.337 39.316 1.00 42.93 48 SER B CA 1
ATOM 1898 C C . SER B 1 48 ? -4.370 33.756 37.902 1.00 44.52 48 SER B C 1
ATOM 1899 O O . SER B 1 48 ? -3.666 34.548 37.275 1.00 41.14 48 SER B O 1
ATOM 1902 N N . LYS B 1 49 ? -5.475 33.221 37.396 1.00 49.46 49 LYS B N 1
ATOM 1903 C CA . LYS B 1 49 ? -5.921 33.555 36.048 1.00 54.45 49 LYS B CA 1
ATOM 1904 C C . LYS B 1 49 ? -6.198 35.050 35.904 1.00 57.81 49 LYS B C 1
ATOM 1905 O O . LYS B 1 49 ? -6.156 35.594 34.799 1.00 58.24 49 LYS B O 1
ATOM 1911 N N . ALA B 1 50 ? -6.468 35.712 37.025 1.00 59.89 50 ALA B N 1
ATOM 1912 C CA . ALA B 1 50 ? -6.732 37.146 37.016 1.00 62.06 50 ALA B CA 1
ATOM 1913 C C . ALA B 1 50 ? -5.467 37.878 36.576 1.00 63.47 50 ALA B C 1
ATOM 1914 O O . ALA B 1 50 ? -5.533 38.965 36.003 1.00 63.61 50 ALA B O 1
ATOM 1916 N N . GLY B 1 51 ? -4.316 37.269 36.847 1.00 62.01 51 GLY B N 1
ATOM 1917 C CA . GLY B 1 51 ? -3.047 37.866 36.470 1.00 59.14 51 GLY B CA 1
ATOM 1918 C C . GLY B 1 51 ? -2.659 39.048 37.336 1.00 57.29 51 GLY B C 1
ATOM 1919 O O . GLY B 1 51 ? -1.943 39.942 36.886 1.00 56.57 51 GLY B O 1
ATOM 1920 N N . LYS B 1 52 ? -3.125 39.050 38.581 1.00 57.92 52 LYS B N 1
ATOM 1921 C CA . LYS B 1 52 ? -2.837 40.133 39.518 1.00 55.35 52 LYS B CA 1
ATOM 1922 C C . LYS B 1 52 ? -1.664 39.779 40.436 1.00 53.25 52 LYS B C 1
ATOM 1923 O O . LYS B 1 52 ? -1.062 40.660 41.050 1.00 53.08 52 LYS B O 1
ATOM 1929 N N . ALA B 1 53 ? -1.355 38.488 40.530 1.00 45.19 53 ALA B N 1
ATOM 1930 C CA . ALA B 1 53 ? -0.283 37.992 41.392 1.00 41.71 53 ALA B CA 1
ATOM 1931 C C . ALA B 1 53 ? 1.053 38.713 41.238 1.00 39.38 53 ALA B C 1
ATOM 1932 O O . ALA B 1 53 ? 1.473 39.040 40.129 1.00 38.10 53 ALA B O 1
ATOM 1934 N N . ALA B 1 54 ? 1.718 38.957 42.364 1.00 35.57 54 ALA B N 1
ATOM 1935 C CA . ALA B 1 54 ? 3.016 39.621 42.359 1.00 34.39 54 ALA B CA 1
ATOM 1936 C C . ALA B 1 54 ? 4.122 38.571 42.325 1.00 34.93 54 ALA B C 1
ATOM 1937 O O . ALA B 1 54 ? 5.304 38.888 42.469 1.00 35.19 54 ALA B O 1
ATOM 1939 N N . PHE B 1 55 ? 3.728 37.316 42.133 1.00 28.42 55 PHE B N 1
ATOM 1940 C CA . PHE B 1 55 ? 4.676 36.213 42.079 1.00 29.56 55 PHE B CA 1
ATOM 1941 C C . PHE B 1 55 ? 4.388 35.298 40.897 1.00 30.21 55 PHE B C 1
ATOM 1942 O O . PHE B 1 55 ? 3.336 35.399 40.260 1.00 26.94 55 PHE B O 1
ATOM 1950 N N . ASP B 1 56 ? 5.334 34.408 40.607 1.00 25.99 56 ASP B N 1
ATOM 1951 C CA . ASP B 1 56 ? 5.184 33.465 39.506 1.00 26.90 56 ASP B CA 1
ATOM 1952 C C . ASP B 1 56 ? 4.377 32.262 39.969 1.00 29.79 56 ASP B C 1
ATOM 1953 O O . ASP B 1 56 ? 4.515 31.812 41.110 1.00 24.56 56 ASP B O 1
ATOM 1958 N N . VAL B 1 57 ? 3.536 31.745 39.078 1.00 28.35 57 VAL B N 1
ATOM 1959 C CA . VAL B 1 57 ? 2.701 30.598 39.399 1.00 26.66 57 VAL B CA 1
ATOM 1960 C C . VAL B 1 57 ? 2.987 29.403 38.488 1.00 26.65 57 VAL B C 1
ATOM 1961 O O . VAL B 1 57 ? 3.098 29.540 37.266 1.00 30.08 57 VAL B O 1
ATOM 1965 N N . PHE B 1 58 ? 3.126 28.236 39.108 1.00 24.91 58 PHE B N 1
ATOM 1966 C CA . PHE B 1 58 ? 3.389 26.981 38.417 1.00 23.85 58 PHE B CA 1
ATOM 1967 C C . PHE B 1 58 ? 2.335 25.972 38.855 1.00 27.74 58 PHE B C 1
ATOM 1968 O O . PHE B 1 58 ? 1.812 26.064 39.966 1.00 26.11 58 PHE B O 1
ATOM 1976 N N . THR B 1 59 ? 2.033 25.009 37.989 1.00 24.67 59 THR B N 1
ATOM 1977 C CA . THR B 1 59 ? 1.036 23.990 38.297 1.00 28.26 59 THR B CA 1
ATOM 1978 C C . THR B 1 59 ? 1.653 22.599 38.156 1.00 29.53 59 THR B C 1
ATOM 1979 O O . THR B 1 59 ? 1.981 22.166 37.051 1.00 28.17 59 THR B O 1
ATOM 1983 N N . ALA B 1 60 ? 1.824 21.905 39.278 1.00 30.26 60 ALA B N 1
ATOM 1984 C CA . ALA B 1 60 ? 2.413 20.572 39.247 1.00 34.47 60 ALA B CA 1
ATOM 1985 C C . ALA B 1 60 ? 1.369 19.540 38.846 1.00 39.56 60 ALA B C 1
ATOM 1986 O O . ALA B 1 60 ? 0.297 19.459 39.444 1.00 42.45 60 ALA B O 1
ATOM 1988 N N . ALA B 1 61 ? 1.694 18.757 37.824 1.00 45.03 61 ALA B N 1
ATOM 1989 C CA . ALA B 1 61 ? 0.794 17.726 37.320 1.00 46.35 61 ALA B CA 1
ATOM 1990 C C . ALA B 1 61 ? 1.018 16.397 38.032 1.00 46.87 61 ALA B C 1
ATOM 1991 O O . ALA B 1 61 ? 0.092 15.599 38.184 1.00 50.59 61 ALA B O 1
ATOM 1993 N N . SER B 1 62 ? 2.250 16.161 38.469 1.00 42.95 62 SER B N 1
ATOM 1994 C CA . SER B 1 62 ? 2.579 14.920 39.162 1.00 41.49 62 SER B CA 1
ATOM 1995 C C . SER B 1 62 ? 3.729 15.151 40.125 1.00 37.51 62 SER B C 1
ATOM 1996 O O . SER B 1 62 ? 4.280 16.246 40.193 1.00 34.71 62 SER B O 1
ATOM 1999 N N . GLU B 1 63 ? 4.092 14.109 40.863 1.00 32.48 63 GLU B N 1
ATOM 2000 C CA . GLU B 1 63 ? 5.183 14.210 41.813 1.00 31.25 63 GLU B CA 1
ATOM 2001 C C . GLU B 1 63 ? 6.503 14.490 41.104 1.00 30.63 63 GLU B C 1
ATOM 2002 O O . GLU B 1 63 ? 7.447 15.007 41.707 1.00 30.59 63 GLU B O 1
ATOM 2008 N N . LYS B 1 64 ? 6.569 14.158 39.819 1.00 29.34 64 LYS B N 1
ATOM 2009 C CA . LYS B 1 64 ? 7.783 14.404 39.052 1.00 35.28 64 LYS B CA 1
ATOM 2010 C C . LYS B 1 64 ? 8.056 15.910 38.984 1.00 29.28 64 LYS B C 1
ATOM 2011 O O . LYS B 1 64 ? 9.202 16.346 39.053 1.00 32.43 64 LYS B O 1
ATOM 2017 N N . ASP B 1 65 ? 6.994 16.701 38.879 1.00 28.16 65 ASP B N 1
ATOM 2018 C CA . ASP B 1 65 ? 7.123 18.151 38.827 1.00 27.13 65 ASP B CA 1
ATOM 2019 C C . ASP B 1 65 ? 7.626 18.677 40.172 1.00 28.13 65 ASP B C 1
ATOM 2020 O O . ASP B 1 65 ? 8.395 19.635 40.220 1.00 26.77 65 ASP B O 1
ATOM 2025 N N . VAL B 1 66 ? 7.193 18.047 41.264 1.00 26.59 66 VAL B N 1
ATOM 2026 C CA . VAL B 1 66 ? 7.607 18.471 42.600 1.00 25.90 66 VAL B CA 1
ATOM 2027 C C . VAL B 1 66 ? 9.080 18.151 42.853 1.00 28.15 66 VAL B C 1
ATOM 2028 O O . VAL B 1 66 ? 9.812 18.964 43.426 1.00 29.08 66 VAL B O 1
ATOM 2032 N N . TYR B 1 67 ? 9.504 16.958 42.436 1.00 24.68 67 TYR B N 1
ATOM 2033 C CA . TYR B 1 67 ? 10.891 16.531 42.601 1.00 27.23 6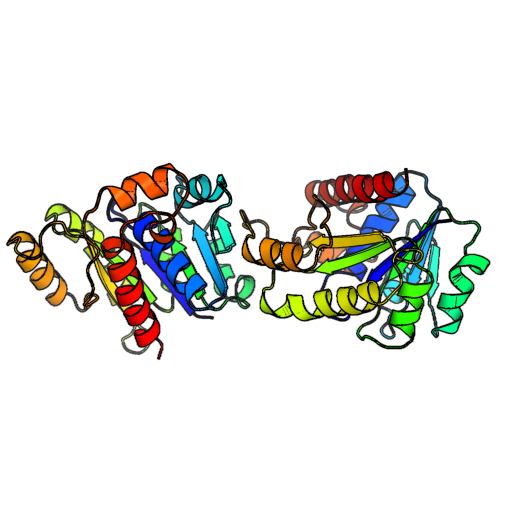7 TYR B CA 1
ATOM 2034 C C . TYR B 1 67 ? 11.873 17.469 41.900 1.00 27.95 67 TYR B C 1
ATOM 2035 O O . TYR B 1 67 ? 13.024 17.596 42.310 1.00 31.13 67 TYR B O 1
ATOM 2044 N N . GLY B 1 68 ? 11.414 18.123 40.839 1.00 29.29 68 GLY B N 1
ATOM 2045 C CA . GLY B 1 68 ? 12.291 19.005 40.092 1.00 31.41 68 GLY B CA 1
ATOM 2046 C C . GLY B 1 68 ? 12.390 20.432 40.594 1.00 26.61 68 GLY B C 1
ATOM 2047 O O . GLY B 1 68 ? 13.205 21.205 40.092 1.00 29.19 68 GLY B O 1
ATOM 2048 N N . ILE B 1 69 ? 11.573 20.779 41.584 1.00 23.90 69 ILE B N 1
ATOM 2049 C CA . ILE B 1 69 ? 11.547 22.131 42.142 1.00 23.28 69 ILE B CA 1
ATOM 2050 C C . ILE B 1 69 ? 12.903 22.732 42.511 1.00 24.36 69 ILE B C 1
ATOM 2051 O O . ILE B 1 69 ? 13.209 23.865 42.133 1.00 28.69 69 ILE B O 1
ATOM 2056 N N . ARG B 1 70 ? 13.715 21.987 43.249 1.00 23.09 70 ARG B N 1
ATOM 2057 C CA . ARG B 1 70 ? 15.009 22.511 43.665 1.00 29.88 70 ARG B CA 1
ATOM 2058 C C . ARG B 1 70 ? 15.897 22.953 42.517 1.00 30.81 70 ARG B C 1
ATOM 2059 O O . ARG B 1 70 ? 16.622 23.940 42.633 1.00 33.68 70 ARG B O 1
ATOM 2067 N N . LYS B 1 71 ? 15.840 22.234 41.406 1.00 29.73 71 LYS B N 1
ATOM 2068 C CA . LYS B 1 71 ? 16.644 22.603 40.252 1.00 33.48 71 LYS B CA 1
ATOM 2069 C C . LYS B 1 71 ? 15.913 23.605 39.362 1.00 31.24 71 LYS B C 1
ATOM 2070 O O . LYS B 1 71 ? 16.487 24.620 38.972 1.00 29.54 71 LYS B O 1
ATOM 2076 N N . ASP B 1 72 ? 14.642 23.340 39.066 1.00 28.26 72 ASP B N 1
ATOM 2077 C CA . ASP B 1 72 ? 13.865 24.227 38.202 1.00 28.22 72 ASP B CA 1
ATOM 2078 C C . ASP B 1 72 ? 13.591 25.616 38.770 1.00 30.04 72 ASP B C 1
ATOM 2079 O O . ASP B 1 72 ? 13.557 26.596 38.020 1.00 27.65 72 ASP B O 1
ATOM 2084 N N . LEU B 1 73 ? 13.392 25.711 40.083 1.00 23.32 73 LEU B N 1
ATOM 2085 C CA . LEU B 1 73 ? 13.104 27.011 40.695 1.00 26.12 73 LEU B CA 1
ATOM 2086 C C . LEU B 1 73 ? 14.266 27.505 41.560 1.00 23.50 73 LEU B C 1
ATOM 2087 O O . LEU B 1 73 ? 14.080 28.253 42.520 1.00 26.06 73 LEU B O 1
ATOM 2092 N N . ALA B 1 74 ? 15.473 27.098 41.190 1.00 27.44 74 ALA B N 1
ATOM 2093 C CA . ALA B 1 74 ? 16.682 27.466 41.930 1.00 29.24 74 ALA B CA 1
ATOM 2094 C C . ALA B 1 74 ? 16.953 28.969 41.980 1.00 27.22 74 ALA B C 1
ATOM 2095 O O . ALA B 1 74 ? 17.517 29.475 42.954 1.00 28.11 74 ALA B O 1
ATOM 2097 N N . ASP B 1 75 ? 16.552 29.683 40.933 1.00 29.24 75 ASP B N 1
ATOM 2098 C CA . ASP B 1 75 ? 16.796 31.121 40.849 1.00 29.90 75 ASP B CA 1
ATOM 2099 C C . ASP B 1 75 ? 15.786 32.013 41.554 1.00 29.62 75 ASP B C 1
ATOM 2100 O O . ASP B 1 75 ? 15.761 33.228 41.331 1.00 32.43 75 ASP B O 1
ATOM 2105 N N . TYR B 1 76 ? 14.956 31.411 42.401 1.00 25.62 76 TYR B N 1
ATOM 2106 C CA . TYR B 1 76 ? 13.960 32.144 43.171 1.00 27.20 76 TYR B CA 1
ATOM 2107 C C . TYR B 1 76 ? 14.466 32.198 44.601 1.00 23.24 76 TYR B C 1
ATOM 2108 O O . TYR B 1 76 ? 15.323 31.410 44.978 1.00 25.11 76 TYR B O 1
ATOM 2117 N N . ASP B 1 77 ? 13.954 33.135 45.390 1.00 24.04 77 ASP B N 1
ATOM 2118 C CA . ASP B 1 77 ? 14.359 33.233 46.785 1.00 28.40 77 ASP B CA 1
ATOM 2119 C C . ASP B 1 77 ? 13.594 32.175 47.574 1.00 31.82 77 ASP B C 1
ATOM 2120 O O . ASP B 1 77 ? 14.139 31.527 48.467 1.00 30.80 77 ASP B O 1
ATOM 2125 N N . PHE B 1 78 ? 12.321 32.012 47.226 1.00 25.29 78 PHE B N 1
ATOM 2126 C CA . PHE B 1 78 ? 11.466 31.034 47.878 1.00 26.20 78 PHE B CA 1
ATOM 2127 C C . PHE B 1 78 ? 10.545 30.376 46.871 1.00 24.46 78 PHE B C 1
ATOM 2128 O O . PHE B 1 78 ? 10.043 31.024 45.944 1.00 20.64 78 PHE B O 1
ATOM 2136 N N . ALA B 1 79 ? 10.347 29.077 47.051 1.00 22.83 79 ALA B N 1
ATOM 2137 C CA . ALA B 1 79 ? 9.426 28.323 46.219 1.00 21.35 79 ALA B CA 1
ATOM 2138 C C . ALA B 1 79 ? 8.396 27.862 47.256 1.00 20.01 79 ALA B C 1
ATOM 2139 O O . ALA B 1 79 ? 8.754 27.222 48.244 1.00 25.85 79 ALA B O 1
ATOM 2141 N N . ILE B 1 80 ? 7.130 28.208 47.046 1.00 22.01 80 ILE B N 1
ATOM 2142 C CA . ILE B 1 80 ? 6.069 27.849 47.982 1.00 20.83 80 ILE B CA 1
ATOM 2143 C C . ILE B 1 80 ? 5.136 26.831 47.346 1.00 24.93 80 ILE B C 1
ATOM 2144 O O . ILE B 1 80 ? 4.604 27.065 46.263 1.00 26.61 80 ILE B O 1
ATOM 2149 N N . VAL B 1 81 ? 4.968 25.695 48.018 1.00 22.36 81 VAL B N 1
ATOM 2150 C CA . VAL B 1 81 ? 4.103 24.627 47.529 1.00 22.03 81 VAL B CA 1
ATOM 2151 C C . VAL B 1 81 ? 2.731 24.661 48.217 1.00 23.79 81 VAL B C 1
ATOM 2152 O O . VAL B 1 81 ? 2.643 24.682 49.446 1.00 20.84 81 VAL B O 1
ATOM 2156 N N . ASP B 1 82 ? 1.664 24.683 47.424 1.00 21.81 82 ASP B N 1
ATOM 2157 C CA . ASP B 1 82 ? 0.302 24.666 47.970 1.00 24.59 82 ASP B CA 1
ATOM 2158 C C . ASP B 1 82 ? -0.155 23.209 47.870 1.00 20.96 82 ASP B C 1
ATOM 2159 O O . ASP B 1 82 ? -0.283 22.663 46.774 1.00 25.91 82 ASP B O 1
ATOM 2164 N N . GLY B 1 83 ? -0.398 22.597 49.025 1.00 19.31 83 GLY B N 1
ATOM 2165 C CA . GLY B 1 83 ? -0.773 21.193 49.096 1.00 23.84 83 GLY B CA 1
ATOM 2166 C C . GLY B 1 83 ? -2.066 20.697 48.479 1.00 31.29 83 GLY B C 1
ATOM 2167 O O . GLY B 1 83 ? -2.922 21.470 48.049 1.00 30.82 83 GLY B O 1
ATOM 2168 N N . ALA B 1 84 ? -2.199 19.374 48.451 1.00 31.41 84 ALA B N 1
ATOM 2169 C CA . ALA B 1 84 ? -3.381 18.723 47.888 1.00 35.30 84 ALA B CA 1
ATOM 2170 C C . A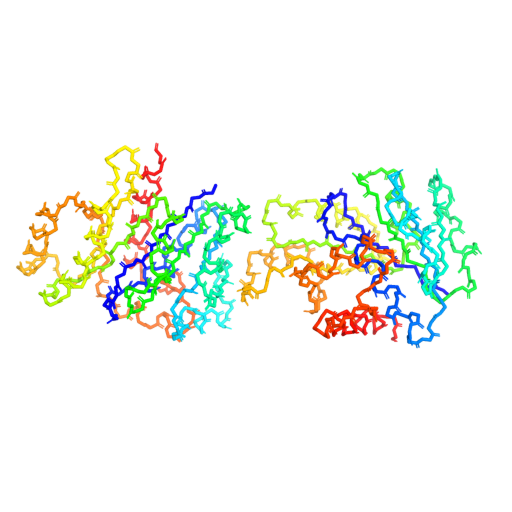LA B 1 84 ? -4.304 18.241 48.996 1.00 32.65 84 ALA B C 1
ATOM 2171 O O . ALA B 1 84 ? -3.967 18.334 50.175 1.00 33.15 84 ALA B O 1
ATOM 2173 N N . GLY B 1 85 ? -5.462 17.714 48.607 1.00 36.43 85 GLY B N 1
ATOM 2174 C CA . GLY B 1 85 ? -6.432 17.236 49.576 1.00 32.36 85 GLY B CA 1
ATOM 2175 C C . GLY B 1 85 ? -6.354 15.748 49.861 1.00 41.46 85 GLY B C 1
ATOM 2176 O O . GLY B 1 85 ? -7.382 15.071 49.908 1.00 42.16 85 GLY B O 1
ATOM 2177 N N . SER B 1 86 ? -5.143 15.232 50.048 1.00 38.38 86 SER B N 1
ATOM 2178 C CA . SER B 1 86 ? -4.944 13.814 50.344 1.00 42.26 86 SER B CA 1
ATOM 2179 C C . SER B 1 86 ? -3.499 13.571 50.770 1.00 41.36 86 SER B C 1
ATOM 2180 O O . SER B 1 86 ? -2.657 14.465 50.681 1.00 43.93 86 SER B O 1
ATOM 2183 N N . LEU B 1 87 ? -3.217 12.360 51.236 1.00 43.49 87 LEU B N 1
ATOM 2184 C CA . LEU B 1 87 ? -1.872 12.000 51.672 1.00 43.70 87 LEU B CA 1
ATOM 2185 C C . LEU B 1 87 ? -1.253 11.044 50.648 1.00 45.93 87 LEU B C 1
ATOM 2186 O O . LEU B 1 87 ? -0.773 9.962 50.995 1.00 46.94 87 LEU B O 1
ATOM 2191 N N . SER B 1 88 ? -1.270 11.461 49.385 1.00 42.90 88 SER B N 1
ATOM 2192 C CA . SER B 1 88 ? -0.729 10.670 48.283 1.00 42.23 88 SER B CA 1
ATOM 2193 C C . SER B 1 88 ? 0.774 10.889 48.067 1.00 38.58 88 SER B C 1
ATOM 2194 O O . SER B 1 88 ? 1.427 11.607 48.828 1.00 39.32 88 SER B O 1
ATOM 2197 N N . VAL B 1 89 ? 1.318 10.261 47.026 1.00 33.89 89 VAL B N 1
ATOM 2198 C CA . VAL B 1 89 ? 2.741 10.393 46.711 1.00 28.72 89 VAL B CA 1
ATOM 2199 C C . VAL B 1 89 ? 3.109 11.864 46.484 1.00 30.99 89 VAL B C 1
ATOM 2200 O O . VAL B 1 89 ? 4.231 12.283 46.769 1.00 26.35 89 VAL B O 1
ATOM 2204 N N . ILE B 1 90 ? 2.156 12.643 45.978 1.00 25.44 90 ILE B N 1
ATOM 2205 C CA . ILE B 1 90 ? 2.391 14.056 45.707 1.00 33.34 90 ILE B CA 1
ATOM 2206 C C . ILE B 1 90 ? 2.633 14.829 47.006 1.00 30.86 90 ILE B C 1
ATOM 2207 O O . ILE B 1 90 ? 3.370 15.815 47.021 1.00 37.80 90 ILE B O 1
ATOM 2212 N N . THR B 1 91 ? 2.016 14.379 48.095 1.00 26.53 91 THR B N 1
ATOM 2213 C CA . THR B 1 91 ? 2.193 15.036 49.388 1.00 26.56 91 THR B CA 1
ATOM 2214 C C . THR B 1 91 ? 3.557 14.651 49.968 1.00 26.31 91 THR B C 1
ATOM 2215 O O . THR B 1 91 ? 4.269 15.495 50.516 1.00 22.11 91 THR B O 1
ATOM 2219 N N . SER B 1 92 ? 3.922 13.377 49.854 1.00 24.22 92 SER B N 1
ATOM 2220 C CA . SER B 1 92 ? 5.218 12.934 50.363 1.00 25.26 92 SER B CA 1
ATOM 2221 C C . SER B 1 92 ? 6.343 13.680 49.647 1.00 21.55 92 SER B C 1
ATOM 2222 O O . SER B 1 92 ? 7.342 14.057 50.261 1.00 25.34 92 SER B O 1
ATOM 2225 N N . ALA B 1 93 ? 6.170 13.896 48.346 1.00 23.27 93 ALA B N 1
ATOM 2226 C CA . ALA B 1 93 ? 7.168 14.604 47.539 1.00 24.04 93 ALA B CA 1
ATOM 2227 C C . ALA B 1 93 ? 7.388 16.011 48.091 1.00 20.44 93 ALA B C 1
ATOM 2228 O O . ALA B 1 93 ? 8.523 16.471 48.240 1.00 21.99 93 ALA B O 1
ATOM 2230 N N . ALA B 1 94 ? 6.285 16.684 48.395 1.00 25.01 94 ALA B N 1
ATOM 2231 C CA . ALA B 1 94 ? 6.336 18.035 48.940 1.00 23.37 94 ALA B CA 1
ATOM 2232 C C . ALA B 1 94 ? 7.180 18.060 50.208 1.00 22.20 94 ALA B C 1
ATOM 2233 O O . ALA B 1 94 ? 8.035 18.933 50.383 1.00 25.66 94 ALA B O 1
ATOM 2235 N N . VAL B 1 95 ? 6.941 17.101 51.096 1.00 26.96 95 VAL B N 1
ATOM 2236 C CA . VAL B 1 95 ? 7.693 17.048 52.337 1.00 25.04 95 VAL B CA 1
ATOM 2237 C C . VAL B 1 95 ? 9.182 16.846 52.035 1.00 21.88 95 VAL B C 1
ATOM 2238 O O . VAL B 1 95 ? 10.032 17.539 52.588 1.00 28.34 95 VAL B O 1
ATOM 2242 N N . MET B 1 96 ? 9.490 15.916 51.136 1.00 22.73 96 MET B N 1
ATOM 2243 C CA . MET B 1 96 ? 10.883 15.625 50.778 1.00 28.48 96 MET B CA 1
ATOM 2244 C C . MET B 1 96 ? 11.687 16.811 50.231 1.00 28.38 96 MET B C 1
ATOM 2245 O O . MET B 1 96 ? 12.869 16.963 50.546 1.00 26.63 96 MET B O 1
ATOM 2250 N N . VAL B 1 97 ? 11.063 17.651 49.417 1.00 24.90 97 VAL B N 1
ATOM 2251 C CA . VAL B 1 97 ? 11.784 18.790 48.852 1.00 26.36 97 VAL B CA 1
ATOM 2252 C C . VAL B 1 97 ? 11.730 20.064 49.693 1.00 25.31 97 VAL B C 1
ATOM 2253 O O . VAL B 1 97 ? 12.344 21.073 49.340 1.00 27.54 97 VAL B O 1
ATOM 2257 N N . SER B 1 98 ? 11.012 20.019 50.809 1.00 23.99 98 SER B N 1
ATOM 2258 C CA . SER B 1 98 ? 10.856 21.195 51.655 1.00 25.45 98 SER B CA 1
ATOM 2259 C C . SER B 1 98 ? 11.953 21.519 52.656 1.00 27.54 98 SER B C 1
ATOM 2260 O O . SER B 1 98 ? 12.684 20.644 53.113 1.00 27.39 98 SER B O 1
ATOM 2263 N N . ASP B 1 99 ? 12.050 22.805 52.984 1.00 23.61 99 ASP B N 1
ATOM 2264 C CA . ASP B 1 99 ? 12.987 23.293 53.991 1.00 25.29 99 ASP B CA 1
ATOM 2265 C C . ASP B 1 99 ? 12.130 23.659 55.212 1.00 24.49 99 ASP B C 1
ATOM 2266 O O . ASP B 1 99 ? 12.616 23.785 56.332 1.00 27.42 99 ASP B O 1
ATOM 2271 N N . LEU B 1 100 ? 10.836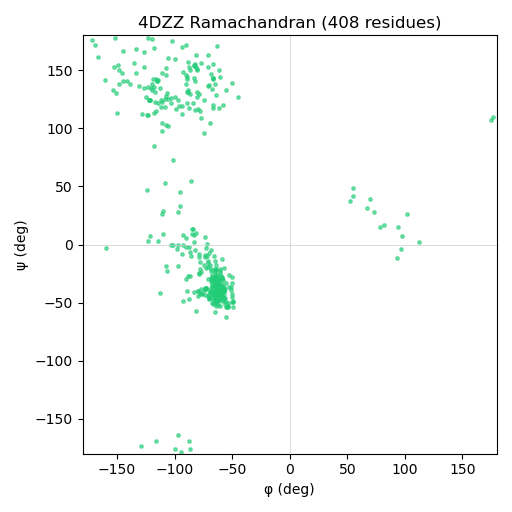 23.822 54.977 1.00 27.44 100 LEU B N 1
ATOM 2272 C CA . LEU B 1 100 ? 9.896 24.149 56.039 1.00 23.69 100 LEU B CA 1
ATOM 2273 C C . LEU B 1 100 ? 8.515 23.653 55.649 1.00 21.38 100 LEU B C 1
ATOM 2274 O O . LEU B 1 100 ? 8.068 23.861 54.525 1.00 20.93 100 LEU B O 1
ATOM 2279 N N . VAL B 1 101 ? 7.845 22.979 56.573 1.00 22.49 101 VAL B N 1
ATOM 2280 C CA . VAL B 1 101 ? 6.507 22.486 56.303 1.00 24.33 101 VAL B CA 1
ATOM 2281 C C . VAL B 1 101 ? 5.563 23.235 57.236 1.00 22.98 101 VAL B C 1
ATOM 2282 O O . VAL B 1 101 ? 5.737 23.206 58.448 1.00 28.14 101 VAL B O 1
ATOM 2286 N N . ILE B 1 102 ? 4.586 23.926 56.660 1.00 20.58 102 ILE B N 1
ATOM 2287 C CA . ILE B 1 102 ? 3.607 24.670 57.439 1.00 20.40 102 ILE B CA 1
ATOM 2288 C C . ILE B 1 102 ? 2.272 23.938 57.371 1.00 23.32 102 ILE B C 1
ATOM 2289 O O . ILE B 1 102 ? 1.783 23.608 56.289 1.00 23.28 102 ILE B O 1
ATOM 2294 N N . ILE B 1 103 ? 1.689 23.672 58.533 1.00 22.38 103 ILE B N 1
ATOM 2295 C CA . ILE B 1 103 ? 0.416 22.963 58.589 1.00 24.63 103 ILE B CA 1
ATOM 2296 C C . ILE B 1 103 ? -0.698 23.903 59.051 1.00 30.46 103 ILE B C 1
ATOM 2297 O O . ILE B 1 103 ? -0.777 24.238 60.237 1.00 25.89 103 ILE B O 1
ATOM 2302 N N . PRO B 1 104 ? -1.564 24.348 58.118 1.00 29.64 104 PRO B N 1
ATOM 2303 C CA . PRO B 1 104 ? -2.674 25.250 58.452 1.00 30.28 104 PRO B CA 1
ATOM 2304 C C . PRO B 1 104 ? -3.727 24.485 59.240 1.00 29.91 104 PRO B C 1
ATOM 2305 O O . PRO B 1 104 ? -4.066 23.356 58.892 1.00 30.44 104 PRO B O 1
ATOM 2309 N N . VAL B 1 105 ? -4.249 25.095 60.297 1.00 27.78 105 VAL B N 1
ATOM 2310 C CA . VAL B 1 105 ? -5.250 24.426 61.110 1.00 31.18 105 VAL B CA 1
ATOM 2311 C C . VAL B 1 105 ? -6.182 25.439 61.792 1.00 32.20 105 VAL B C 1
ATOM 2312 O O . VAL B 1 105 ? -5.804 26.590 62.019 1.00 29.60 105 VAL B O 1
ATOM 2316 N N . THR B 1 106 ? -7.408 25.009 62.082 1.00 33.64 106 THR B N 1
ATOM 2317 C CA . THR B 1 106 ? -8.399 25.856 62.751 1.00 34.74 106 THR B CA 1
ATOM 2318 C C . THR B 1 106 ? -8.734 25.195 64.086 1.00 31.94 106 THR B C 1
ATOM 2319 O O . THR B 1 106 ? -8.364 24.045 64.326 1.00 29.76 106 THR B O 1
ATOM 2323 N N . PRO B 1 107 ? -9.448 25.907 64.967 1.00 35.74 107 PRO B N 1
ATOM 2324 C CA . PRO B 1 107 ? -9.810 25.337 66.269 1.00 36.64 107 PRO B CA 1
ATOM 2325 C C . PRO B 1 107 ? -10.816 24.185 66.197 1.00 40.35 107 PRO B C 1
ATOM 2326 O O . PRO B 1 107 ? -11.138 23.571 67.216 1.00 39.32 107 PRO B O 1
ATOM 2330 N N . SER B 1 108 ? -11.316 23.895 64.999 1.00 42.06 108 SER B N 1
ATOM 2331 C CA . SER B 1 108 ? -12.272 22.805 64.827 1.00 47.48 108 SER B CA 1
ATOM 2332 C C . SER B 1 108 ? -11.673 21.491 65.314 1.00 51.33 108 SER B C 1
ATOM 2333 O O . SER B 1 108 ? -10.643 21.044 64.815 1.00 50.80 108 SER B O 1
ATOM 2336 N N . PRO B 1 109 ? -12.316 20.857 66.304 1.00 59.12 109 PRO B N 1
ATOM 2337 C CA . PRO B 1 109 ? -11.866 19.587 66.882 1.00 63.35 109 PRO B CA 1
ATOM 2338 C C . PRO B 1 109 ? -11.546 18.529 65.829 1.00 67.04 109 PRO B C 1
ATOM 2339 O O . PRO B 1 109 ? -10.493 17.893 65.873 1.00 68.01 109 PRO B O 1
ATOM 2343 N N . LEU B 1 110 ? -12.460 18.350 64.882 1.00 70.34 110 LEU B N 1
ATOM 2344 C CA . LEU B 1 110 ? -12.284 17.366 63.819 1.00 71.72 110 LEU B CA 1
ATOM 2345 C C . LEU B 1 110 ? -11.156 17.759 62.868 1.00 70.06 110 LEU B C 1
ATOM 2346 O O . LEU B 1 110 ? -10.604 16.915 62.163 1.00 74.34 110 LEU B O 1
ATOM 2351 N N . ASP B 1 111 ? -10.812 19.041 62.857 1.00 67.37 111 ASP B N 1
ATOM 2352 C CA . ASP B 1 111 ? -9.761 19.548 61.980 1.00 64.87 111 ASP B CA 1
ATOM 2353 C C . ASP B 1 111 ? -8.360 19.086 62.376 1.00 62.32 111 ASP B C 1
ATOM 2354 O O . ASP B 1 111 ? -7.578 18.654 61.528 1.00 63.00 111 ASP B O 1
ATOM 2359 N N . PHE B 1 112 ? -8.041 19.183 63.663 1.00 55.23 112 PHE B N 1
ATOM 2360 C CA . PHE B 1 112 ? -6.724 18.787 64.149 1.00 47.77 112 PHE B CA 1
ATOM 2361 C C . PHE B 1 112 ? -6.322 17.391 63.690 1.00 44.02 112 PHE B C 1
ATOM 2362 O O . PHE B 1 112 ? -5.157 17.146 63.367 1.00 36.93 112 PHE B O 1
ATOM 2370 N N . SER B 1 113 ? -7.288 16.480 63.679 1.00 42.74 113 SER B N 1
ATOM 2371 C CA . SER B 1 113 ? -7.045 15.103 63.273 1.00 38.09 113 SER B CA 1
ATOM 2372 C C . SER B 1 113 ? -6.297 15.033 61.943 1.00 35.88 113 SER B C 1
ATOM 2373 O O . SER B 1 113 ? -5.247 14.400 61.848 1.00 34.71 113 SER B O 1
ATOM 2376 N N . ALA B 1 114 ? -6.836 15.692 60.924 1.00 34.18 114 ALA B N 1
ATOM 2377 C CA . ALA B 1 114 ? -6.213 15.704 59.602 1.00 34.40 114 ALA B CA 1
ATOM 2378 C C . ALA B 1 114 ? -4.810 16.296 59.667 1.00 31.50 114 ALA B C 1
ATOM 2379 O O . ALA B 1 114 ? -3.882 15.801 59.020 1.00 32.18 114 ALA B O 1
ATOM 2381 N N . ALA B 1 115 ? -4.654 17.366 60.438 1.00 26.05 115 ALA B N 1
ATOM 2382 C CA . ALA B 1 115 ? -3.352 18.004 60.569 1.00 26.97 115 ALA B CA 1
ATOM 2383 C C . ALA B 1 115 ? -2.353 17.028 61.187 1.00 34.38 115 ALA B C 1
ATOM 2384 O O . ALA B 1 115 ? -1.170 17.026 60.834 1.00 32.29 115 ALA B O 1
ATOM 2386 N N . GLY B 1 116 ? -2.840 16.194 62.101 1.00 34.83 116 GLY B N 1
ATOM 2387 C CA . GLY B 1 116 ? -1.985 15.230 62.771 1.00 35.82 116 GLY B CA 1
ATOM 2388 C C . GLY B 1 116 ? -1.363 14.193 61.859 1.00 38.53 116 GLY B C 1
ATOM 2389 O O . GLY B 1 116 ? -0.306 13.642 62.168 1.00 40.25 116 GLY B O 1
ATOM 2390 N N . SER B 1 117 ? -2.017 13.913 60.738 1.00 36.27 117 SER B N 1
ATOM 2391 C CA . SER B 1 117 ? -1.499 12.935 59.793 1.0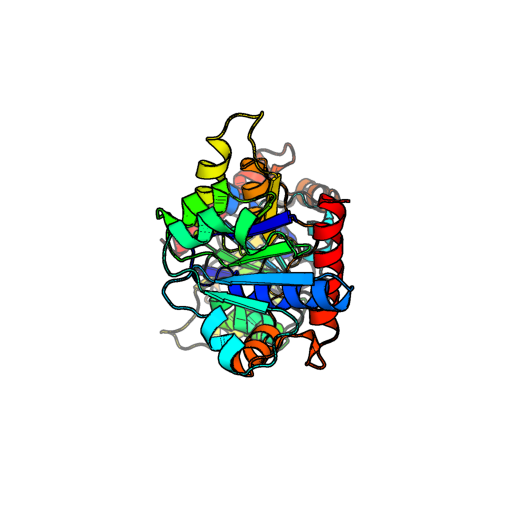0 33.48 117 SER B CA 1
ATOM 2392 C C . SER B 1 117 ? -0.206 13.447 59.147 1.00 35.04 117 SER B C 1
ATOM 2393 O O . SER B 1 117 ? 0.683 12.662 58.811 1.00 35.33 117 SER B O 1
ATOM 2396 N N . VAL B 1 118 ? -0.099 14.764 58.978 1.00 31.09 118 VAL B N 1
ATOM 2397 C CA . VAL B 1 118 ? 1.096 15.358 58.381 1.00 26.97 118 VAL B CA 1
ATOM 2398 C C . VAL B 1 118 ? 2.236 15.288 59.388 1.00 28.19 118 VAL B C 1
ATOM 2399 O O . VAL B 1 118 ? 3.391 15.065 59.019 1.00 22.98 118 VAL B O 1
ATOM 2403 N N . VAL B 1 119 ? 1.910 15.489 60.661 1.00 28.49 119 VAL B N 1
ATOM 2404 C CA . VAL B 1 119 ? 2.922 15.434 61.698 1.00 28.74 119 VAL B CA 1
ATOM 2405 C C . VAL B 1 119 ? 3.499 14.020 61.771 1.00 31.35 119 VAL B C 1
ATOM 2406 O O . VAL B 1 119 ? 4.700 13.848 61.966 1.00 25.67 119 VAL B O 1
ATOM 2410 N N . THR B 1 120 ? 2.645 13.011 61.607 1.00 28.26 120 THR B N 1
ATOM 2411 C CA . THR B 1 120 ? 3.112 11.627 61.671 1.00 34.31 120 THR B CA 1
ATOM 2412 C C . THR B 1 120 ? 4.102 11.347 60.545 1.00 32.87 120 THR B C 1
ATOM 2413 O O . THR B 1 120 ? 4.967 10.483 60.669 1.00 31.83 120 THR B O 1
ATOM 2417 N N . VAL B 1 121 ? 3.979 12.084 59.447 1.00 34.46 121 VAL B N 1
ATOM 2418 C CA . VAL B 1 121 ? 4.888 11.911 58.319 1.00 32.21 121 VAL B CA 1
ATOM 2419 C C . VAL B 1 121 ? 6.233 12.559 58.640 1.00 32.32 121 VAL B C 1
ATOM 2420 O O . VAL B 1 121 ? 7.291 11.999 58.355 1.00 36.49 121 VAL B O 1
ATOM 2424 N N . LEU B 1 122 ? 6.179 13.742 59.243 1.00 30.69 122 LEU B N 1
ATOM 2425 C CA . LEU B 1 122 ? 7.381 14.489 59.610 1.00 31.24 122 LEU B CA 1
ATOM 2426 C C . LEU B 1 122 ? 8.192 13.799 60.705 1.00 39.00 122 LEU B C 1
ATOM 2427 O O . LEU B 1 122 ? 9.426 13.823 60.692 1.00 33.87 122 LEU B O 1
ATOM 2432 N N . GLU B 1 123 ? 7.494 13.192 61.656 1.00 42.82 123 GLU B N 1
ATOM 2433 C CA . GLU B 1 123 ? 8.150 12.510 62.764 1.00 49.70 123 GLU B CA 1
ATOM 2434 C C . GLU B 1 123 ? 8.792 11.190 62.329 1.00 50.47 123 GLU B C 1
ATOM 2435 O O . GLU B 1 123 ? 9.283 10.427 63.160 1.00 53.15 123 GLU B O 1
ATOM 2441 N N . ALA B 1 124 ? 8.789 10.925 61.026 1.00 46.47 124 ALA B N 1
ATOM 2442 C CA . ALA B 1 124 ? 9.371 9.696 60.491 1.00 47.16 124 ALA B CA 1
ATOM 2443 C C . ALA B 1 124 ? 10.826 9.879 60.053 1.00 44.41 124 ALA B C 1
ATOM 2444 O O . ALA B 1 124 ? 11.514 8.912 59.722 1.00 44.03 124 ALA B O 1
ATOM 2446 N N . GLN B 1 125 ? 11.290 11.123 60.054 1.00 40.26 125 GLN B N 1
ATOM 2447 C CA . GLN B 1 125 ? 12.655 11.433 59.652 1.00 44.01 125 GLN B CA 1
ATOM 2448 C C . GLN B 1 125 ? 13.627 11.360 60.825 1.00 43.66 125 GLN B C 1
ATOM 2449 O O . GLN B 1 125 ? 13.226 11.484 61.985 1.00 34.70 125 GLN B O 1
ATOM 2455 N N . ALA B 1 126 ? 14.905 11.158 60.515 1.00 45.87 126 ALA B N 1
ATOM 2456 C CA . ALA B 1 126 ? 15.940 11.084 61.542 1.00 49.35 126 ALA B CA 1
ATOM 2457 C C . ALA B 1 126 ? 16.072 12.454 62.199 1.00 54.48 126 ALA B C 1
ATOM 2458 O O . ALA B 1 126 ? 15.946 13.480 61.534 1.00 50.68 126 ALA B O 1
ATOM 2460 N N . TYR B 1 127 ? 16.324 12.466 63.504 1.00 61.36 127 TYR B N 1
ATOM 2461 C CA . TYR B 1 127 ? 16.458 13.716 64.250 1.00 70.32 127 TYR B CA 1
ATOM 2462 C C . TYR B 1 127 ? 17.432 14.707 63.612 1.00 70.30 127 TYR B C 1
ATOM 2463 O O . TYR B 1 127 ? 17.205 15.917 63.643 1.00 70.48 127 TYR B O 1
ATOM 2472 N N . SER B 1 128 ? 18.509 14.192 63.031 1.00 70.99 128 SER B N 1
ATOM 2473 C CA . SER B 1 128 ? 19.514 15.039 62.399 1.00 71.79 128 SER B CA 1
ATOM 2474 C C . SER B 1 128 ? 19.285 15.194 60.899 1.00 70.74 128 SER B C 1
ATOM 2475 O O . SER B 1 128 ? 20.236 15.325 60.128 1.00 73.22 128 SER B O 1
ATOM 2478 N N . ARG B 1 129 ? 18.022 15.186 60.490 1.00 68.08 129 ARG B N 1
ATOM 2479 C CA . ARG B 1 129 ? 17.681 15.320 59.078 1.00 65.05 129 ARG B CA 1
ATOM 2480 C C . ARG B 1 129 ? 16.231 15.776 58.945 1.00 60.42 129 ARG B C 1
ATOM 2481 O O . ARG B 1 129 ? 15.734 16.004 57.842 1.00 59.84 129 ARG B O 1
ATOM 2489 N N . LYS B 1 130 ? 15.560 15.907 60.083 1.00 53.71 130 LYS B N 1
ATOM 2490 C CA . LYS B 1 130 ? 14.168 16.328 60.118 1.00 49.99 130 LYS B CA 1
ATOM 2491 C C . LYS B 1 130 ? 14.018 17.722 59.512 1.00 46.86 130 LYS B C 1
ATOM 2492 O O . LYS B 1 130 ? 14.892 18.576 59.661 1.00 43.16 130 LYS B O 1
ATOM 2498 N N . VAL B 1 131 ? 12.912 17.948 58.818 1.00 38.22 131 VAL B N 1
ATOM 2499 C CA . VAL B 1 131 ? 12.661 19.247 58.207 1.00 39.29 131 VAL B CA 1
ATOM 2500 C C . VAL B 1 131 ? 11.989 20.155 59.238 1.00 35.76 131 VAL B C 1
ATOM 2501 O O . VAL B 1 131 ? 11.272 19.681 60.113 1.00 37.62 131 VAL B O 1
ATOM 2505 N N . GLU B 1 132 ? 12.224 21.459 59.141 1.00 36.65 132 GLU B N 1
ATOM 2506 C CA . GLU B 1 132 ? 11.602 22.394 60.073 1.00 34.31 132 GLU B CA 1
ATOM 2507 C C . GLU B 1 132 ? 10.090 22.341 59.832 1.00 30.12 132 GLU B C 1
ATOM 2508 O O . GLU B 1 132 ? 9.650 22.280 58.685 1.00 26.89 132 GLU B O 1
ATOM 2514 N N . ALA B 1 133 ? 9.299 22.345 60.903 1.00 28.42 133 ALA B N 1
ATOM 2515 C CA . ALA B 1 133 ? 7.842 22.283 60.775 1.00 25.39 133 ALA B CA 1
ATOM 2516 C C . ALA B 1 133 ? 7.156 23.292 61.690 1.00 29.61 133 ALA B C 1
ATOM 2517 O O . ALA B 1 133 ? 7.721 23.713 62.699 1.00 30.64 133 ALA B O 1
ATOM 2519 N N . ARG B 1 134 ? 5.931 23.673 61.341 1.00 30.59 134 ARG B N 1
ATOM 2520 C CA . ARG B 1 134 ? 5.191 24.646 62.129 1.00 29.40 134 ARG B CA 1
ATOM 2521 C C . ARG B 1 134 ? 3.689 24.601 61.861 1.00 29.65 134 ARG B C 1
ATOM 2522 O O . ARG B 1 134 ? 3.251 24.410 60.727 1.00 26.39 134 ARG B O 1
ATOM 2530 N N . PHE B 1 135 ? 2.902 24.779 62.916 1.00 26.88 135 PHE B N 1
ATOM 2531 C CA . PHE B 1 135 ? 1.456 24.827 62.788 1.00 23.53 135 PHE B CA 1
ATOM 2532 C C . PHE B 1 135 ? 1.102 26.294 62.525 1.00 25.47 135 PHE B C 1
ATOM 2533 O O . PHE B 1 135 ? 1.737 27.193 63.078 1.00 26.30 135 PHE B O 1
ATOM 2541 N N . LEU B 1 136 ? 0.110 26.530 61.669 1.00 24.73 136 LEU B N 1
ATOM 2542 C CA . LEU B 1 136 ? -0.347 27.887 61.370 1.00 26.33 136 LEU B CA 1
ATOM 2543 C C . LEU B 1 136 ? -1.833 27.925 61.705 1.00 29.73 136 LEU B C 1
ATOM 2544 O O . LEU B 1 136 ? -2.658 27.299 61.033 1.00 25.15 136 LEU B O 1
ATOM 2549 N N . ILE B 1 137 ? -2.169 28.662 62.755 1.00 34.44 137 ILE B N 1
ATOM 2550 C CA . ILE B 1 137 ? -3.550 28.757 63.199 1.00 32.27 137 ILE B CA 1
ATOM 2551 C C . ILE B 1 137 ? -4.350 29.890 62.569 1.00 30.07 137 ILE B C 1
ATOM 2552 O O . ILE B 1 137 ? -3.849 31.002 62.409 1.00 31.23 137 ILE B O 1
ATOM 2557 N N . THR B 1 138 ? -5.597 29.580 62.218 1.00 33.76 138 THR B N 1
ATOM 2558 C CA . THR B 1 138 ? -6.558 30.547 61.682 1.00 35.18 138 THR B CA 1
ATOM 2559 C C . THR B 1 138 ? -7.720 30.493 62.674 1.00 36.02 138 THR B C 1
ATOM 2560 O O . THR B 1 138 ? -8.272 29.416 62.917 1.00 33.83 138 THR B O 1
ATOM 2564 N N . ARG B 1 139 ? -8.088 31.645 63.238 1.00 31.59 139 ARG B N 1
ATOM 2565 C CA . ARG B 1 139 ? -9.151 31.703 64.240 1.00 33.31 139 ARG B CA 1
ATOM 2566 C C . ARG B 1 139 ? -9.963 33.002 64.281 1.00 39.47 139 ARG B C 1
ATOM 2567 O O . ARG B 1 139 ? -9.483 34.077 63.914 1.00 43.40 139 ARG B O 1
ATOM 2575 N N . LYS B 1 140 ? -11.192 32.887 64.774 1.00 41.29 140 LYS B N 1
ATOM 2576 C CA . LYS B 1 140 ? -12.115 34.013 64.872 1.00 46.62 140 LYS B CA 1
ATOM 2577 C C . LYS B 1 140 ? -11.861 34.889 66.100 1.00 44.38 140 LYS B C 1
ATOM 2578 O O . LYS B 1 140 ? -11.621 36.088 65.978 1.00 43.03 140 LYS B O 1
ATOM 2584 N N . ILE B 1 141 ? -11.905 34.280 67.280 1.00 41.51 141 ILE B N 1
ATOM 2585 C CA . ILE B 1 141 ? -11.713 35.014 68.526 1.00 39.01 141 ILE B CA 1
ATOM 2586 C C . ILE B 1 141 ? -10.586 34.420 69.370 1.00 34.46 141 ILE B C 1
ATOM 2587 O O . ILE B 1 141 ? -10.579 33.222 69.655 1.00 32.80 141 ILE B O 1
ATOM 2592 N N . GLU B 1 142 ? -9.635 35.268 69.760 1.00 33.45 142 GLU B N 1
ATOM 2593 C CA . GLU B 1 142 ? -8.478 34.843 70.552 1.00 32.70 142 GLU B CA 1
ATOM 2594 C C . GLU B 1 142 ? -8.890 34.236 71.903 1.00 34.53 142 GLU B C 1
ATOM 2595 O O . GLU B 1 142 ? -8.158 33.428 72.486 1.00 30.44 142 GLU B O 1
ATOM 2601 N N . MET B 1 143 ? -10.072 34.631 72.375 1.00 32.29 143 MET B N 1
ATOM 2602 C CA . MET B 1 143 ? -10.644 34.173 73.647 1.00 36.89 143 MET B CA 1
ATOM 2603 C C . MET B 1 143 ? -11.251 32.775 73.620 1.00 33.40 143 MET B C 1
ATOM 2604 O O . MET B 1 143 ? -11.407 32.145 74.672 1.00 34.44 143 MET B O 1
ATOM 2609 N N . ALA B 1 144 ? -11.639 32.313 72.436 1.00 32.20 144 ALA B N 1
ATOM 2610 C CA . ALA B 1 144 ? -12.278 31.009 72.306 1.00 26.21 144 ALA B CA 1
ATOM 2611 C C . ALA B 1 144 ? -11.596 29.905 73.106 1.00 28.01 144 ALA B C 1
ATOM 2612 O O . ALA B 1 144 ? -10.393 29.687 72.989 1.00 24.37 144 ALA B O 1
ATOM 2614 N N . THR B 1 145 ? -12.377 29.208 73.924 1.00 28.52 145 THR B N 1
ATOM 2615 C CA . THR B 1 145 ? -11.836 28.124 74.728 1.00 29.59 145 THR B CA 1
ATOM 2616 C C . THR B 1 145 ? -11.298 27.018 73.813 1.00 31.78 145 THR B C 1
ATOM 2617 O O . THR B 1 145 ? -10.301 26.375 74.131 1.00 29.11 145 THR B O 1
ATOM 2621 N N . MET B 1 146 ? -11.956 26.814 72.674 1.00 27.86 146 MET B N 1
ATOM 2622 C CA . MET B 1 146 ? -11.534 25.793 71.709 1.00 27.22 146 MET B CA 1
ATOM 2623 C C . MET B 1 146 ? -10.156 26.106 71.132 1.00 25.84 146 MET B C 1
ATOM 2624 O O . MET B 1 146 ? -9.401 25.201 70.779 1.00 28.27 146 MET B O 1
ATOM 2629 N N . LEU B 1 147 ? -9.833 27.391 71.033 1.00 24.45 147 LEU B N 1
ATOM 2630 C CA . LEU B 1 147 ? -8.533 27.804 70.524 1.00 23.33 147 LEU B CA 1
ATOM 2631 C C . LEU B 1 147 ? -7.469 27.422 71.543 1.00 22.90 147 LEU B C 1
ATOM 2632 O O . LEU B 1 147 ? -6.388 26.976 71.179 1.00 24.04 147 LEU B O 1
ATOM 2637 N N . ASN B 1 148 ? -7.763 27.611 72.824 1.00 24.37 148 ASN B N 1
ATOM 2638 C CA . ASN B 1 148 ? -6.793 27.237 73.849 1.00 26.90 148 ASN B CA 1
ATOM 2639 C C . ASN B 1 148 ? -6.617 25.713 73.829 1.00 24.81 148 ASN B C 1
ATOM 2640 O O . ASN B 1 148 ? -5.519 25.202 74.056 1.00 27.19 148 ASN B O 1
ATOM 2645 N N . VAL B 1 149 ? -7.705 24.996 73.563 1.00 23.64 149 VAL B N 1
ATOM 2646 C CA . VAL B 1 149 ? -7.654 23.533 73.481 1.00 24.15 149 VAL B CA 1
ATOM 2647 C C . VAL B 1 149 ? -6.725 23.146 72.321 1.00 24.86 149 VAL B C 1
ATOM 2648 O O . VAL B 1 149 ? -5.873 22.268 72.453 1.00 24.01 149 VAL B O 1
ATOM 2652 N N . LEU B 1 150 ? -6.893 23.820 71.187 1.00 24.98 150 LEU B N 1
ATOM 2653 C CA . LEU B 1 150 ? -6.069 23.555 70.009 1.00 25.08 150 LEU B CA 1
ATOM 2654 C C . LEU B 1 150 ? -4.590 23.761 70.318 1.00 26.41 150 LEU B C 1
ATOM 2655 O O . LEU B 1 150 ? -3.761 22.920 69.980 1.00 26.44 150 LEU B O 1
ATOM 2660 N N . LYS B 1 151 ? -4.263 24.871 70.974 1.00 23.30 151 LYS B N 1
ATOM 2661 C CA . LYS B 1 151 ? -2.876 25.169 71.314 1.00 23.81 151 LYS B CA 1
ATOM 2662 C C . LYS B 1 151 ? -2.262 24.086 72.187 1.00 26.28 151 LYS B C 1
ATOM 2663 O O . LYS B 1 151 ? -1.076 23.774 72.060 1.00 28.23 151 LYS B O 1
ATOM 2669 N N . GLU B 1 152 ? -3.067 23.510 73.073 1.00 27.32 152 GLU B N 1
ATOM 2670 C CA . GLU B 1 152 ? -2.579 22.453 73.946 1.00 30.81 152 GLU B CA 1
ATOM 2671 C C . GLU B 1 152 ? -2.329 21.201 73.111 1.00 30.08 152 GLU B C 1
ATOM 2672 O O . GLU B 1 152 ? -1.290 20.552 73.242 1.00 29.71 152 GLU B O 1
ATOM 2678 N N . SER B 1 153 ? -3.282 20.867 72.249 1.00 23.71 153 SER B N 1
ATOM 2679 C CA . SER B 1 153 ? -3.139 19.704 71.388 1.00 29.69 153 SER B CA 1
ATOM 2680 C C . SER B 1 153 ? -1.869 19.853 70.548 1.00 31.35 153 SER B C 1
ATOM 2681 O O . SER B 1 153 ? -1.136 18.885 70.345 1.00 31.73 153 SER B O 1
ATOM 2684 N N . ILE B 1 154 ? -1.608 21.067 70.067 1.00 24.65 154 ILE B N 1
ATOM 2685 C CA . ILE B 1 154 ? -0.419 21.314 69.257 1.00 28.63 154 ILE B CA 1
ATOM 2686 C C . ILE B 1 154 ? 0.847 21.041 70.067 1.00 30.24 154 ILE B C 1
ATOM 2687 O O . ILE B 1 154 ? 1.744 20.333 69.602 1.00 31.05 154 ILE B O 1
ATOM 2692 N N . LYS B 1 155 ? 0.923 21.592 71.276 1.00 26.58 155 LYS B N 1
ATOM 2693 C CA . LYS B 1 155 ? 2.0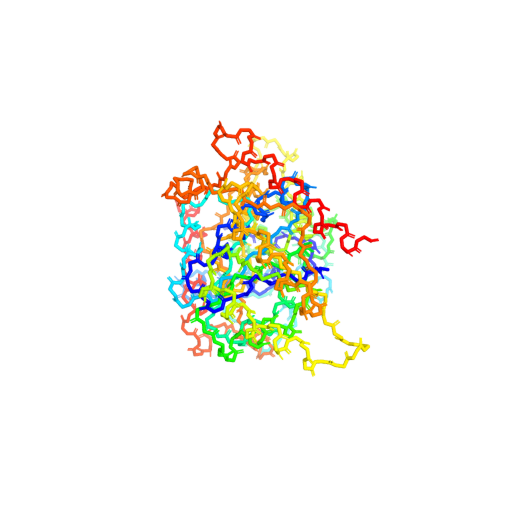95 21.378 72.111 1.00 26.60 155 LYS B CA 1
ATOM 2694 C C . LYS B 1 155 ? 2.326 19.894 72.380 1.00 29.01 155 LYS B C 1
ATOM 2695 O O . LYS B 1 155 ? 3.465 19.478 72.563 1.00 31.76 155 LYS B O 1
ATOM 2701 N N . ASP B 1 156 ? 1.257 19.098 72.396 1.00 31.47 156 ASP B N 1
ATOM 2702 C CA . ASP B 1 156 ? 1.392 17.659 72.638 1.00 35.45 156 ASP B CA 1
ATOM 2703 C C . ASP B 1 156 ? 2.171 16.964 71.529 1.00 39.37 156 ASP B C 1
ATOM 2704 O O . ASP B 1 156 ? 2.729 15.889 71.743 1.00 41.60 156 ASP B O 1
ATOM 2709 N N . THR B 1 157 ? 2.188 17.559 70.340 1.00 32.99 157 THR B N 1
ATOM 2710 C CA . THR B 1 157 ? 2.933 16.985 69.227 1.00 36.02 157 THR B CA 1
ATOM 2711 C C . THR B 1 157 ? 4.308 17.624 69.350 1.00 40.53 157 THR B C 1
ATOM 2712 O O . THR B 1 157 ? 4.500 18.533 70.158 1.00 44.57 157 THR B O 1
ATOM 2716 N N . GLY B 1 158 ? 5.269 17.163 68.565 1.00 41.79 158 GLY B N 1
ATOM 2717 C CA . GLY B 1 158 ? 6.588 17.761 68.665 1.00 47.84 158 GLY B CA 1
ATOM 2718 C C . GLY B 1 158 ? 6.728 19.034 67.850 1.00 45.74 158 GLY B C 1
ATOM 2719 O O . GLY B 1 158 ? 7.820 19.593 67.749 1.00 46.65 158 GLY B O 1
ATOM 2720 N N . VAL B 1 159 ? 5.620 19.520 67.298 1.00 39.63 159 VAL B N 1
ATOM 2721 C CA . VAL B 1 159 ? 5.663 20.700 66.441 1.00 32.67 159 VAL B CA 1
ATOM 2722 C C . VAL B 1 159 ? 5.070 21.977 67.026 1.00 31.07 159 VAL B C 1
ATOM 2723 O O . VAL B 1 159 ? 3.917 22.008 67.445 1.00 33.05 159 VAL B O 1
ATOM 2727 N N . LYS B 1 160 ? 5.859 23.043 67.034 1.00 31.54 160 LYS B N 1
ATOM 2728 C CA . LYS B 1 160 ? 5.380 24.311 67.569 1.00 34.33 160 LYS B CA 1
ATOM 2729 C C . LYS B 1 160 ? 4.578 25.092 66.538 1.00 34.26 160 LYS B C 1
ATOM 2730 O O . LYS B 1 160 ? 4.741 24.911 65.331 1.00 32.67 160 LYS B O 1
ATOM 2736 N N . ALA B 1 161 ? 3.691 25.953 67.017 1.00 26.41 161 ALA B N 1
ATOM 2737 C CA . ALA B 1 161 ? 2.882 26.754 66.119 1.00 28.56 161 ALA B CA 1
ATOM 2738 C C . ALA B 1 161 ? 3.476 28.145 66.012 1.00 26.06 161 ALA B C 1
ATOM 2739 O O . ALA B 1 161 ? 4.265 28.558 66.865 1.00 26.77 161 ALA B O 1
ATOM 2741 N N . PHE B 1 162 ? 3.123 28.852 64.946 1.00 22.85 162 PHE B N 1
ATOM 2742 C CA . PHE B 1 162 ? 3.593 30.216 64.759 1.00 25.31 162 PHE B CA 1
ATOM 2743 C C . PHE B 1 162 ? 2.919 31.065 65.832 1.00 26.85 162 PHE B C 1
ATOM 2744 O O . PHE B 1 162 ? 1.778 30.799 66.229 1.00 24.72 162 PHE B O 1
ATOM 2752 N N . ARG B 1 163 ? 3.633 32.083 66.296 1.00 31.84 163 ARG B N 1
ATOM 2753 C CA . ARG B 1 163 ? 3.107 32.994 67.297 1.00 36.68 163 ARG B CA 1
ATOM 2754 C C . ARG B 1 163 ? 1.940 33.768 66.683 1.00 35.62 163 ARG B C 1
ATOM 2755 O O . ARG B 1 163 ? 0.914 33.971 67.319 1.00 37.18 163 ARG B O 1
ATOM 2763 N N . THR B 1 164 ? 2.096 34.186 65.431 1.00 34.87 164 THR B N 1
ATOM 2764 C CA . THR B 1 164 ? 1.054 34.949 64.755 1.00 30.35 164 THR B CA 1
ATOM 2765 C C . THR B 1 164 ? -0.048 34.052 64.206 1.00 33.78 164 THR B C 1
ATOM 2766 O O . THR B 1 164 ? 0.220 33.052 63.539 1.00 33.72 164 THR B O 1
ATOM 2770 N N . ALA B 1 165 ? -1.292 34.415 64.492 1.00 27.10 165 ALA B N 1
ATOM 2771 C CA . ALA B 1 165 ? -2.435 33.651 64.011 1.00 29.20 165 ALA B CA 1
ATOM 2772 C C . ALA B 1 165 ? -3.192 34.464 62.967 1.00 27.71 165 ALA B C 1
ATOM 2773 O O . ALA B 1 165 ? -3.229 35.691 63.029 1.00 32.46 165 ALA B O 1
ATOM 2775 N N . ILE B 1 166 ? -3.775 33.778 61.993 1.00 28.90 166 ILE B N 1
ATOM 2776 C CA . ILE B 1 166 ? -4.550 34.449 60.960 1.00 30.06 166 ILE B CA 1
ATOM 2777 C C . ILE B 1 166 ? -5.985 34.538 61.471 1.00 31.09 166 ILE B C 1
ATOM 2778 O O . ILE B 1 166 ? -6.549 33.553 61.939 1.00 33.85 166 ILE B O 1
ATOM 2783 N N . THR B 1 167 ? -6.574 35.724 61.380 1.00 35.85 167 THR B N 1
ATOM 2784 C CA . THR B 1 167 ? -7.934 35.911 61.858 1.00 35.72 167 THR B CA 1
ATOM 2785 C C . THR B 1 167 ? -8.963 35.629 60.771 1.00 35.04 167 THR B C 1
ATOM 2786 O O . THR B 1 167 ? -8.745 35.914 59.594 1.00 34.33 167 THR B O 1
ATOM 2790 N N . GLN B 1 168 ? -10.083 35.055 61.180 1.00 40.35 168 GLN B N 1
ATOM 2791 C CA . GLN B 1 168 ? -11.178 34.750 60.271 1.00 43.80 168 GLN B CA 1
ATOM 2792 C C . GLN B 1 168 ? -11.799 36.076 59.842 1.00 44.96 168 GLN B C 1
ATOM 2793 O O . GLN B 1 168 ? -12.513 36.704 60.620 1.00 45.88 168 GLN B O 1
ATOM 2799 N N . ARG B 1 169 ? -11.523 36.506 58.615 1.00 46.08 169 ARG B N 1
ATOM 2800 C CA . ARG B 1 169 ? -12.069 37.762 58.105 1.00 48.02 169 ARG B CA 1
ATOM 2801 C C . ARG B 1 169 ? -12.687 37.525 56.733 1.00 49.27 169 ARG B C 1
ATOM 2802 O O . ARG B 1 169 ? -12.099 36.841 55.896 1.00 49.85 169 ARG B O 1
ATOM 2810 N N . GLN B 1 170 ? -13.866 38.089 56.493 1.00 48.87 170 GLN B N 1
ATOM 2811 C CA . GLN B 1 170 ? -14.519 37.913 55.203 1.00 49.72 170 GLN B CA 1
ATOM 2812 C C . GLN B 1 170 ? -13.665 38.464 54.068 1.00 48.11 170 GLN B C 1
ATOM 2813 O O . GLN B 1 170 ? -13.838 38.079 52.911 1.00 48.94 170 GLN B O 1
ATOM 2819 N N . VAL B 1 171 ? -12.739 39.357 54.404 1.00 42.26 171 VAL B N 1
ATOM 2820 C CA . VAL B 1 171 ? -11.860 39.948 53.402 1.00 45.01 171 VAL B CA 1
ATOM 2821 C C . VAL B 1 171 ? -11.014 38.874 52.711 1.00 46.30 171 VAL B C 1
ATOM 2822 O O . VAL B 1 171 ? -10.708 38.990 51.524 1.00 42.62 171 VAL B O 1
ATOM 2826 N N . TYR B 1 172 ? -10.648 37.829 53.455 1.00 47.47 172 TYR B N 1
ATOM 2827 C CA . TYR B 1 172 ? -9.848 36.731 52.905 1.00 47.21 172 TYR B CA 1
ATOM 2828 C C . TYR B 1 172 ? -10.649 35.921 51.897 1.00 50.04 172 TYR B C 1
ATOM 2829 O O . TYR B 1 172 ? -10.080 35.232 51.045 1.00 46.64 172 TYR B O 1
ATOM 2838 N N . VAL B 1 173 ? -11.972 35.995 52.007 1.00 47.40 173 VAL B N 1
ATOM 2839 C CA . VAL B 1 173 ? -12.855 35.267 51.107 1.00 45.83 173 VAL B CA 1
ATOM 2840 C C . VAL B 1 173 ? -13.167 36.115 49.880 1.00 47.91 173 VAL B C 1
ATOM 2841 O O . VAL B 1 173 ? -13.211 35.611 48.757 1.00 45.97 173 VAL B O 1
ATOM 2845 N N . LYS B 1 174 ? -13.373 37.409 50.102 1.00 47.56 174 LYS B N 1
ATOM 2846 C CA . LYS B 1 174 ? -13.686 38.327 49.016 1.00 50.64 174 LYS B CA 1
ATOM 2847 C C . LYS B 1 174 ? -12.481 38.557 48.110 1.00 49.79 174 LYS B C 1
ATOM 2848 O O . LYS B 1 174 ? -12.603 38.523 46.885 1.00 46.63 174 LYS B O 1
ATOM 2854 N N . SER B 1 175 ? -11.320 38.795 48.713 1.00 49.17 175 SER B N 1
ATOM 2855 C CA . SER B 1 175 ? -10.103 39.033 47.944 1.00 50.46 175 SER B CA 1
ATOM 2856 C C . SER B 1 175 ? -9.849 37.899 46.952 1.00 49.37 175 SER B C 1
ATOM 2857 O O . SER B 1 175 ? -9.659 38.139 45.758 1.00 52.54 175 SER B O 1
ATOM 2860 N N . ILE B 1 176 ? -9.848 36.667 47.454 1.00 48.05 176 ILE B N 1
ATOM 2861 C CA . ILE B 1 176 ? -9.629 35.486 46.622 1.00 48.27 176 ILE B CA 1
ATOM 2862 C C . ILE B 1 176 ? -10.681 35.398 45.518 1.00 49.55 176 ILE B C 1
ATOM 2863 O O . ILE B 1 176 ? -10.402 34.940 44.408 1.00 43.91 176 ILE B O 1
ATOM 2868 N N . LEU B 1 177 ? -11.892 35.845 45.832 1.00 50.18 177 LEU B N 1
ATOM 2869 C CA . LEU B 1 177 ? -12.991 35.818 44.877 1.00 51.76 177 LEU B CA 1
ATOM 2870 C C . LEU B 1 177 ? -12.708 36.752 43.701 1.00 49.82 177 LEU B C 1
ATOM 2871 O O . LEU B 1 177 ? -13.002 36.422 42.549 1.00 48.52 177 LEU B O 1
ATOM 2876 N N . ASP B 1 178 ? -12.133 37.914 43.996 1.00 47.69 178 ASP B N 1
ATOM 2877 C CA . ASP B 1 178 ? -11.806 38.895 42.965 1.00 51.27 178 ASP B CA 1
ATOM 2878 C C . ASP B 1 178 ? -10.453 38.601 42.320 1.00 51.78 178 ASP B C 1
ATOM 2879 O O . ASP B 1 178 ? -9.932 39.416 41.557 1.00 53.54 178 ASP B O 1
ATOM 2884 N N . GLY B 1 179 ? -9.885 37.441 42.631 1.00 49.38 179 GLY B N 1
ATOM 2885 C CA . GLY B 1 179 ? -8.597 37.078 42.066 1.00 44.48 179 GLY B CA 1
ATOM 2886 C C . GLY B 1 179 ? -7.467 37.957 42.567 1.00 41.34 179 GLY B C 1
ATOM 2887 O O . GLY B 1 179 ? -6.503 38.209 41.843 1.00 42.71 179 GLY B O 1
ATOM 2888 N N . ASP B 1 180 ? -7.584 38.428 43.806 1.00 38.39 180 ASP B N 1
ATOM 2889 C CA . ASP B 1 180 ? -6.564 39.283 44.409 1.00 40.21 180 ASP B CA 1
ATOM 2890 C C . ASP B 1 180 ? -6.167 38.751 45.782 1.00 37.37 180 ASP B C 1
ATOM 2891 O O . ASP B 1 180 ? -6.593 37.670 46.188 1.00 39.20 180 ASP B O 1
ATOM 2896 N N . SER B 1 181 ? -5.351 39.518 46.494 1.00 33.95 181 SER B N 1
ATOM 2897 C CA . SER B 1 181 ? -4.912 39.136 47.828 1.00 37.93 181 SER B CA 1
ATOM 2898 C C . SER B 1 181 ? -5.373 40.195 48.820 1.00 40.60 181 SER B C 1
ATOM 2899 O O . SER B 1 181 ? -5.952 41.211 48.436 1.00 38.47 181 SER B O 1
ATOM 2902 N N . VAL B 1 182 ? -5.101 39.957 50.096 1.00 38.34 182 VAL B N 1
ATOM 2903 C CA . VAL B 1 182 ? -5.484 40.888 51.145 1.00 45.37 182 VAL B CA 1
ATOM 2904 C C . VAL B 1 182 ? -4.778 42.231 51.017 1.00 44.14 182 VAL B C 1
ATOM 2905 O O . VAL B 1 182 ? -5.254 43.236 51.540 1.00 46.41 182 VAL B O 1
ATOM 2909 N N . PHE B 1 183 ? -3.649 42.261 50.317 1.00 45.07 183 PHE B N 1
ATOM 2910 C CA . PHE B 1 183 ? -2.918 43.511 50.168 1.00 47.12 183 PHE B CA 1
ATOM 2911 C C . PHE B 1 183 ? -3.518 44.440 49.121 1.00 49.06 183 PHE B C 1
ATOM 2912 O O . PHE B 1 183 ? -3.096 45.590 48.991 1.00 51.26 183 PHE B O 1
ATOM 2920 N N . GLU B 1 184 ? -4.503 43.941 48.378 1.00 49.36 184 GLU B N 1
ATOM 2921 C CA . GLU B 1 184 ? -5.177 44.748 47.364 1.00 50.85 184 GLU B CA 1
ATOM 2922 C C . GLU B 1 184 ? -6.488 45.304 47.921 1.00 55.69 184 GLU B C 1
ATOM 2923 O O . GLU B 1 184 ? -7.183 46.062 47.244 1.00 58.16 184 GLU B O 1
ATOM 2929 N N . SER B 1 185 ? -6.824 44.923 49.152 1.00 56.85 185 SER B N 1
ATOM 2930 C CA . SER B 1 185 ? -8.052 45.394 49.788 1.00 59.08 185 SER B CA 1
ATOM 2931 C C . SER B 1 185 ? -7.762 46.577 50.705 1.00 59.36 185 SER B C 1
ATOM 2932 O O . SER B 1 185 ? -6.704 47.202 50.613 1.00 59.82 185 SER B O 1
ATOM 2935 N N . SER B 1 186 ? -8.712 46.876 51.589 1.00 59.72 186 SER B N 1
ATOM 2936 C CA . SER B 1 186 ? -8.575 47.984 52.531 1.00 61.43 186 SER B CA 1
ATOM 2937 C C . SER B 1 186 ? -8.734 47.512 53.973 1.00 61.54 186 SER B C 1
ATOM 2938 O O . SER B 1 186 ? -9.455 48.128 54.759 1.00 63.66 186 SER B O 1
ATOM 2941 N N . ASP B 1 187 ? -8.059 46.421 54.319 1.00 57.17 187 ASP B N 1
ATOM 2942 C CA . ASP B 1 187 ? -8.134 45.883 55.671 1.00 56.19 187 ASP B CA 1
ATOM 2943 C C . ASP B 1 187 ? -6.752 45.924 56.317 1.00 57.24 187 ASP B C 1
ATOM 2944 O O . ASP B 1 187 ? -6.015 44.937 56.297 1.00 57.89 187 ASP B O 1
ATOM 2949 N N . GLY B 1 188 ? -6.411 47.075 56.889 1.00 54.14 188 GLY B N 1
ATOM 2950 C CA . GLY B 1 188 ? -5.118 47.242 57.527 1.00 53.26 188 GLY B CA 1
ATOM 2951 C C . GLY B 1 188 ? -4.781 46.188 58.563 1.00 49.80 188 GLY B C 1
ATOM 2952 O O . GLY B 1 188 ? -3.607 45.921 58.821 1.00 47.75 188 GLY B O 1
ATOM 2953 N N . ALA B 1 189 ? -5.808 45.590 59.160 1.00 49.01 189 ALA B N 1
ATOM 2954 C CA . ALA B 1 189 ? -5.612 44.566 60.181 1.00 46.17 189 ALA B CA 1
ATOM 2955 C C . ALA B 1 189 ? -5.294 43.207 59.567 1.00 45.85 189 ALA B C 1
ATOM 2956 O O . ALA B 1 189 ? -4.453 42.464 60.078 1.00 44.36 189 ALA B O 1
ATOM 2958 N N . ALA B 1 190 ? -5.978 42.882 58.476 1.00 41.52 190 ALA B N 1
ATOM 2959 C CA . ALA B 1 190 ? -5.770 41.610 57.797 1.00 43.49 190 ALA B CA 1
ATOM 2960 C C . ALA B 1 190 ? -4.363 41.526 57.218 1.00 44.98 190 ALA B C 1
ATOM 2961 O O . ALA B 1 190 ? -3.675 40.519 57.387 1.00 41.95 190 ALA B O 1
ATOM 2963 N N . LYS B 1 191 ? -3.935 42.587 56.539 1.00 47.09 191 LYS B N 1
ATOM 2964 C CA . LYS B 1 191 ? -2.608 42.608 55.941 1.00 49.82 191 LYS B CA 1
ATOM 2965 C C . LYS B 1 191 ? -1.536 42.903 56.979 1.00 49.44 191 LYS B C 1
ATOM 2966 O O . LYS B 1 191 ? -0.345 42.745 56.717 1.00 50.81 191 LYS B O 1
ATOM 2972 N N . GLY B 1 192 ? -1.966 43.311 58.168 1.00 48.05 192 GLY B N 1
ATOM 2973 C CA . GLY B 1 192 ? -1.021 43.603 59.228 1.00 39.94 192 GLY B CA 1
ATOM 2974 C C . GLY B 1 192 ? -0.522 42.318 59.861 1.00 37.91 192 GLY B C 1
ATOM 2975 O O . GLY B 1 192 ? 0.672 42.171 60.145 1.00 37.29 192 GLY B O 1
ATOM 2976 N N . GLU B 1 193 ? -1.439 41.384 60.094 1.00 35.17 193 GLU B N 1
ATOM 2977 C CA . GLU B 1 193 ? -1.078 40.105 60.688 1.00 33.06 193 GLU B CA 1
ATOM 2978 C C . GLU B 1 193 ? -0.290 39.230 59.704 1.00 29.34 193 GLU B C 1
ATOM 2979 O O . GLU B 1 193 ? 0.538 38.423 60.115 1.00 29.34 193 GLU B O 1
ATOM 2985 N N . ILE B 1 194 ? -0.545 39.400 58.410 1.00 30.03 194 ILE B N 1
ATOM 2986 C CA . ILE B 1 194 ? 0.166 38.627 57.394 1.00 29.00 194 ILE B CA 1
ATOM 2987 C C . ILE B 1 194 ? 1.625 39.054 57.341 1.00 32.07 194 ILE B C 1
ATOM 2988 O O . ILE B 1 194 ? 2.518 38.212 57.231 1.00 30.11 194 ILE B O 1
ATOM 2993 N N . GLU B 1 195 ? 1.876 40.359 57.436 1.00 28.55 195 GLU B N 1
ATOM 2994 C CA . GLU B 1 195 ? 3.247 40.858 57.406 1.00 34.94 195 GLU B CA 1
ATOM 2995 C C . GLU B 1 195 ? 4.013 40.372 58.636 1.00 34.25 195 GLU B C 1
ATOM 2996 O O . GLU B 1 195 ? 5.176 39.975 58.541 1.00 29.15 195 GLU B O 1
ATOM 3002 N N . ILE B 1 196 ? 3.356 40.395 59.791 1.00 32.00 196 ILE B N 1
ATOM 3003 C CA . ILE B 1 196 ? 3.993 39.956 61.026 1.00 34.73 196 ILE B CA 1
ATOM 3004 C C . ILE B 1 196 ? 4.283 38.461 60.961 1.00 30.46 196 ILE B C 1
ATOM 3005 O O . ILE B 1 196 ? 5.354 38.009 61.366 1.00 33.06 196 ILE B O 1
ATOM 3010 N N . LEU B 1 197 ? 3.323 37.695 60.455 1.00 28.74 197 LEU B N 1
ATOM 3011 C CA . LEU B 1 197 ? 3.503 36.251 60.334 1.00 30.40 197 LEU B CA 1
ATOM 3012 C C . LEU B 1 197 ? 4.636 35.973 59.351 1.00 26.73 197 LEU B C 1
ATOM 3013 O O . LEU B 1 197 ? 5.492 35.118 59.588 1.00 28.27 197 LEU B O 1
ATOM 3018 N N . THR B 1 198 ? 4.652 36.710 58.251 1.00 26.05 198 THR B N 1
ATOM 3019 C CA . THR B 1 198 ? 5.679 36.500 57.252 1.00 25.67 198 THR B CA 1
ATOM 3020 C C . THR B 1 198 ? 7.060 36.756 57.835 1.00 29.00 198 THR B C 1
ATOM 3021 O O . THR B 1 198 ? 8.010 36.040 57.523 1.00 28.99 198 THR B O 1
ATOM 3025 N N . LYS B 1 199 ? 7.176 37.754 58.706 1.00 28.15 199 LYS B N 1
ATOM 3026 C CA . LYS B 1 199 ? 8.465 38.036 59.314 1.00 32.64 199 LYS B CA 1
ATOM 3027 C C . LYS B 1 199 ? 8.897 36.857 60.189 1.00 31.52 199 LYS B C 1
ATOM 3028 O O . LYS B 1 199 ? 10.090 36.585 60.322 1.00 33.38 199 LYS B O 1
ATOM 3034 N N . GLU B 1 200 ? 7.930 36.146 60.771 1.00 29.83 200 GLU B N 1
ATOM 3035 C CA . GLU B 1 200 ? 8.249 34.978 61.593 1.00 29.66 200 GLU B CA 1
ATOM 3036 C C . GLU B 1 200 ? 8.858 33.896 60.725 1.00 29.01 200 GLU B C 1
ATOM 3037 O O . GLU B 1 200 ? 9.797 33.206 61.130 1.00 32.23 200 GLU B O 1
ATOM 3043 N N . ILE B 1 201 ? 8.292 33.726 59.536 1.00 30.14 201 ILE B N 1
ATOM 3044 C CA . ILE B 1 201 ? 8.775 32.713 58.612 1.00 30.03 201 ILE B CA 1
ATOM 3045 C C . ILE B 1 201 ? 10.204 33.035 58.192 1.00 28.61 201 ILE B C 1
ATOM 3046 O O . ILE B 1 201 ? 11.068 32.157 58.197 1.00 33.86 201 ILE B O 1
ATOM 3051 N N . VAL B 1 202 ? 10.456 34.296 57.852 1.00 30.02 202 VAL B N 1
ATOM 3052 C CA . VAL B 1 202 ? 11.796 34.723 57.455 1.00 33.30 202 VAL B CA 1
ATOM 3053 C C . VAL B 1 202 ? 12.793 34.501 58.595 1.00 32.65 202 VAL B C 1
ATOM 3054 O O . VAL B 1 202 ? 13.948 34.147 58.360 1.00 34.97 202 VAL B O 1
ATOM 3058 N N . ARG B 1 203 ? 12.339 34.711 59.827 1.00 33.72 203 ARG B N 1
ATOM 3059 C CA . ARG B 1 203 ? 13.184 34.524 61.004 1.00 36.70 203 ARG B CA 1
ATOM 3060 C C . ARG B 1 203 ? 13.657 33.082 61.121 1.00 35.77 203 ARG B C 1
ATOM 3061 O O . ARG B 1 203 ? 14.810 32.824 61.465 1.00 37.63 203 ARG B O 1
ATOM 3069 N N . ILE B 1 204 ? 12.762 32.140 60.847 1.00 36.31 204 ILE B N 1
ATOM 3070 C CA . ILE B 1 204 ? 13.116 30.729 60.934 1.00 36.43 204 ILE B CA 1
ATOM 3071 C C . ILE B 1 204 ? 14.406 30.433 60.177 1.00 40.78 204 ILE B C 1
ATOM 3072 O O . ILE B 1 204 ? 15.284 29.732 60.686 1.00 39.98 204 ILE B O 1
ATOM 3077 N N . PHE B 1 205 ? 14.522 30.966 58.963 1.00 35.53 205 PHE B N 1
ATOM 3078 C CA . PHE B 1 205 ? 15.710 30.737 58.153 1.00 40.29 205 PHE B CA 1
ATOM 3079 C C . PHE B 1 205 ? 16.895 31.602 58.578 1.00 43.37 205 PHE B C 1
ATOM 3080 O O . PHE B 1 205 ? 18.047 31.270 58.287 1.00 43.60 205 PHE B O 1
ATOM 3088 N N . GLU B 1 206 ? 16.613 32.705 59.267 1.00 44.17 206 GLU B N 1
ATOM 3089 C CA . GLU B 1 206 ? 17.675 33.590 59.737 1.00 51.09 206 GLU B CA 1
ATOM 3090 C C . GLU B 1 206 ? 18.377 32.938 60.920 1.00 52.21 206 GLU B C 1
ATOM 3091 O O . GLU B 1 206 ? 19.482 33.323 61.300 1.00 49.05 206 GLU B O 1
#

Organism: Escherichia coli (NCBI:txid562)

CATH classification: 3.40.50.300